Protein 8R0S (pdb70)

Solvent-accessible surface area: 22971 Å² total; per-residue (Å²): 158,134,69,107,84,62,111,87,58,49,49,6,78,119,34,4,88,112,5,6,19,122,39,2,35,23,112,139,56,33,63,104,86,6,127,11,64,3,117,15,84,68,110,89,129,50,28,131,45,81,79,85,103,54,57,113,80,33,34,64,51,0,80,54,17,3,51,89,12,65,124,50,54,0,2,72,96,17,106,15,69,11,42,7,3,0,70,22,32,77,61,37,62,18,138,133,78,69,118,78,115,32,50,10,60,5,58,32,6,26,185,28,7,75,49,40,99,72,127,62,24,63,98,25,80,12,19,38,89,1,19,13,39,105,18,0,0,0,0,30,6,49,31,2,23,48,7,0,47,3,53,60,118,0,54,38,12,0,1,0,15,8,50,60,30,52,24,12,10,28,0,1,1,67,46,5,92,4,0,41,12,8,0,1,91,26,0,48,71,1,5,67,111,33,60,186,23,6,11,9,50,13,49,26,0,0,0,4,1,65,65,58,63,49,0,10,92,30,0,22,57,0,0,82,36,0,50,117,31,7,1,0,1,5,101,99,119,28,36,34,44,95,160,53,0,61,2,31,40,31,53,1,49,62,24,40,13,60,12,28,47,97,25,18,58,58,2,91,84,35,58,47,73,2,77,69,37,109,47,0,80,150,0,18,38,34,1,74,140,4,46,35,7,1,10,39,5,3,59,15,86,27,70,12,38,64,36,57,52,178,108,68,110,70,49,61,125,120,34,32,54,46,0,83,20,0,22,68,14,3,34,79,20,60,62,10,19,7,2,57,76,138,10,62,0,0,0,31,2,82,27,60,110,56,42,26,7,6,22,5,10,0,36,90,123,62,131,133,83,57,69,46,35,3,42,7,2,30,12,70,10,86,94,68,36,109,137,58,65,89,58,22,19,22,5,11,0,0,6,29,0,0,116,70,2,22,70,15,0,76,101,46,88,0,24,0,34,0,73,10,88,91,0,115,32,10,30,92,132,114,78,102,28,78,121,42,99,43,31,7,93,156,27,30,54,72,4,80,145,30,60,32,78,24,83,118,88,148,24,134,46,25,96,95,5,67,76,79,43,159

Organism: NCBI:txid10641

Structure (mmCIF, N/CA/C/O backbone):
data_8R0S
#
_entry.id   8R0S
#
_cell.length_a   88.820
_cell.length_b   140.520
_cell.length_c   52.580
_cell.angle_alpha   90.000
_cell.angle_beta   90.000
_cell.angle_gamma   90.000
#
_symmetry.space_group_name_H-M   'P 21 21 2'
#
loop_
_entity.id
_entity.type
_entity.pdbx_description
1 polymer 'Enzymatic polyprotein'
2 polymer "RNA (5'-R(*GP*UP*CP*CP*AP*GP*CP*AP*GP*UP*GP*CP*GP*UP*AP*GP*C)-3')"
3 polymer "DNA (5'-D(*GP*CP*TP*AP*CP*GP*CP*AP*CP*TP*GP*CP*TP*GP*GP*A)-3')"
4 water water
#
loop_
_atom_site.group_PDB
_atom_site.id
_atom_site.type_symbol
_atom_site.label_atom_id
_atom_site.label_alt_id
_atom_site.label_comp_id
_atom_site.label_asym_id
_atom_site.label_entity_id
_atom_site.label_seq_id
_atom_site.pdbx_PDB_ins_code
_atom_site.Cartn_x
_atom_site.Cartn_y
_atom_site.Cartn_z
_atom_site.occupancy
_atom_site.B_iso_or_equiv
_atom_site.auth_seq_id
_atom_site.auth_comp_id
_atom_site.auth_asym_id
_atom_site.auth_atom_id
_atom_site.pdbx_PDB_model_num
ATOM 1 N N . LYS A 1 103 ? -66.63816 26.79648 -24.41988 1.000 67.38580 1 LYS A N 1
ATOM 2 C CA . LYS A 1 103 ? -65.34468 27.41362 -24.14738 1.000 78.00649 1 LYS A CA 1
ATOM 3 C C . LYS A 1 103 ? -64.22676 26.40845 -24.42083 1.000 81.46188 1 LYS A C 1
ATOM 4 O O . LYS A 1 103 ? -64.42867 25.19507 -24.30612 1.000 86.45762 1 LYS A O 1
ATOM 6 N N . LEU A 1 104 ? -63.05042 26.91667 -24.79062 1.000 80.95935 2 LEU A N 1
ATOM 7 C CA . LEU A 1 104 ? -61.95490 26.07861 -25.28067 1.000 75.53515 2 LEU A CA 1
ATOM 8 C C . LEU A 1 104 ? -61.03402 25.60132 -24.16120 1.000 75.56232 2 LEU A C 1
ATOM 9 O O . LEU A 1 104 ? -60.84988 24.39230 -23.96979 1.000 74.25148 2 LEU A O 1
ATOM 14 N N . PHE A 1 105 ? -60.44053 26.54714 -23.42997 1.000 76.47481 3 PHE A N 1
ATOM 15 C CA . PHE A 1 105 ? -59.37851 26.25181 -22.47206 1.000 75.18828 3 PHE A CA 1
ATOM 16 C C . PHE A 1 105 ? -58.18047 25.63599 -23.19753 1.000 70.86775 3 PHE A C 1
ATOM 17 O O . PHE A 1 105 ? -57.58542 24.65141 -22.75582 1.000 68.98051 3 PHE A O 1
ATOM 19 N N . ILE A 1 106 ? -57.82902 26.23492 -24.33364 1.000 70.48795 4 ILE A N 1
ATOM 20 C CA . ILE A 1 106 ? -56.77063 25.74888 -25.21047 1.000 69.29723 4 ILE A CA 1
ATOM 21 C C . ILE A 1 106 ? -55.45830 25.55853 -24.44115 1.000 67.96414 4 ILE A C 1
ATOM 22 O O . ILE A 1 106 ? -54.63893 24.70429 -24.80041 1.000 67.46583 4 ILE A O 1
ATOM 27 N N . THR A 1 107 ? -55.26886 26.29948 -23.34302 1.000 65.56650 5 THR A N 1
ATOM 28 C CA . THR A 1 107 ? -54.06501 26.10555 -22.53787 1.000 62.62850 5 THR A CA 1
ATOM 29 C C . THR A 1 107 ? -54.09311 24.77812 -21.78141 1.000 67.71158 5 THR A C 1
ATOM 30 O O . THR A 1 107 ? -53.08347 24.06065 -21.74459 1.000 65.26064 5 THR A O 1
ATOM 34 N N . GLN A 1 108 ? -55.23012 24.41998 -21.17308 1.000 66.60067 6 GLN A N 1
ATOM 35 C CA . GLN A 1 108 ? -55.28812 23.11830 -20.51387 1.000 64.53415 6 GLN A CA 1
ATOM 36 C C . GLN A 1 108 ? -55.16528 21.98342 -21.52662 1.000 66.67184 6 GLN A C 1
ATOM 37 O O . GLN A 1 108 ? -54.62141 20.91541 -21.21195 1.000 64.32213 6 GLN A O 1
ATOM 39 N N . GLN A 1 109 ? -55.64239 22.20087 -22.75023 1.000 65.28103 7 GLN A N 1
ATOM 40 C CA . GLN A 1 109 ? -55.45748 21.20186 -23.79116 1.000 64.25886 7 GLN A CA 1
ATOM 41 C C . GLN A 1 109 ? -53.98025 21.02551 -24.12136 1.000 64.02283 7 GLN A C 1
ATOM 42 O O . GLN A 1 109 ? -53.51608 19.90942 -24.39975 1.000 54.23437 7 GLN A O 1
ATOM 48 N N . ARG A 1 110 ? -53.22835 22.12507 -24.11937 1.000 61.92339 8 ARG A N 1
ATOM 49 C CA . ARG A 1 110 ? -51.81330 22.02047 -24.42183 1.000 58.49025 8 ARG A CA 1
ATOM 50 C C . ARG A 1 110 ? -51.05662 21.35406 -23.27383 1.000 56.36748 8 ARG A C 1
ATOM 51 O O . ARG A 1 110 ? -50.12034 20.58683 -23.52027 1.000 51.19925 8 ARG A O 1
ATOM 59 N N . MET A 1 111 ? -51.49433 21.56504 -22.02476 1.000 54.57329 9 MET A N 1
ATOM 60 C CA . MET A 1 111 ? -50.85499 20.87873 -20.90647 1.000 53.00519 9 MET A CA 1
ATOM 61 C C . MET A 1 111 ? -51.06868 19.37147 -20.97573 1.000 58.52672 9 MET A C 1
ATOM 62 O O . MET A 1 111 ? -50.13781 18.59784 -20.72681 1.000 63.55765 9 MET A O 1
ATOM 67 N N . GLN A 1 112 ? -52.27393 18.92474 -21.32286 1.000 56.59376 10 GLN A N 1
ATOM 68 C CA . GLN A 1 112 ? -52.48709 17.48504 -21.41820 1.000 58.36509 10 GLN A CA 1
ATOM 69 C C . GLN A 1 112 ? -51.69029 16.89961 -22.57475 1.000 51.82021 10 GLN A C 1
ATOM 70 O O . GLN A 1 112 ? -51.20292 15.76865 -22.48902 1.000 57.75509 10 GLN A O 1
ATOM 72 N N . LYS A 1 113 ? -51.55786 17.64244 -23.67060 1.000 51.68016 11 LYS A N 1
ATOM 73 C CA . LYS A 1 113 ? -50.73340 17.16430 -24.77244 1.000 50.08446 11 LYS A CA 1
ATOM 74 C C . LYS A 1 113 ? -49.27673 17.00478 -24.33017 1.000 52.37224 11 LYS A C 1
ATOM 75 O O . LYS A 1 113 ? -48.63083 15.99909 -24.64874 1.000 47.82080 11 LYS A O 1
ATOM 77 N N . ILE A 1 114 ? -48.75887 17.96681 -23.56006 1.000 52.69202 12 ILE A N 1
ATOM 78 C CA . ILE A 1 114 ? -47.40520 17.84930 -23.01667 1.000 54.04336 12 ILE A CA 1
ATOM 79 C C . ILE A 1 114 ? -47.30824 16.60540 -22.13494 1.000 58.88375 12 ILE A C 1
ATOM 80 O O . ILE A 1 114 ? -46.37110 15.80038 -22.25721 1.000 50.01808 12 ILE A O 1
ATOM 85 N N . GLU A 1 115 ? -48.31206 16.40516 -21.26888 1.000 54.66085 13 GLU A N 1
ATOM 86 C CA . GLU A 1 115 ? -48.29415 15.28170 -20.33802 1.000 56.98942 13 GLU A CA 1
ATOM 87 C C . GLU A 1 115 ? -48.32551 13.94297 -21.06402 1.000 56.33124 13 GLU A C 1
ATOM 88 O O . GLU A 1 115 ? -47.77200 12.95017 -20.56801 1.000 58.81076 13 GLU A O 1
ATOM 94 N N . GLU A 1 116 ? -48.93409 13.89843 -22.24898 1.000 51.22545 14 GLU A N 1
ATOM 95 C CA . GLU A 1 116 ? -48.95429 12.65094 -22.99988 1.000 52.86321 14 GLU A CA 1
ATOM 96 C C . GLU A 1 116 ? -47.64474 12.40794 -23.74208 1.000 53.09300 14 GLU A C 1
ATOM 97 O O . GLU A 1 116 ? -47.18040 11.26496 -23.80035 1.000 55.69387 14 GLU A O 1
ATOM 103 N N . LEU A 1 117 ? -47.03695 13.45668 -24.31820 1.000 50.63702 15 LEU A N 1
ATOM 104 C CA . LEU A 1 117 ? -45.68630 13.32072 -24.87228 1.000 50.82922 15 LEU A CA 1
ATOM 105 C C . LEU A 1 117 ? -44.70553 12.83193 -23.81120 1.000 49.06059 15 LEU A C 1
ATOM 106 O O . LEU A 1 117 ? -43.89110 11.94217 -24.06954 1.000 46.08263 15 LEU A O 1
ATOM 111 N N . LEU A 1 118 ? -44.78542 13.39610 -22.60579 1.000 47.92958 16 LEU A N 1
ATOM 112 C CA . LEU A 1 118 ? -43.94492 12.94010 -21.50903 1.000 47.32493 16 LEU A CA 1
ATOM 113 C C . LEU A 1 118 ? -44.12571 11.44536 -21.26966 1.000 52.63561 16 LEU A C 1
ATOM 114 O O . LEU A 1 118 ? -43.14712 10.68489 -21.24271 1.000 49.26901 16 LEU A O 1
ATOM 119 N N . GLU A 1 119 ? -45.38183 10.99514 -21.15253 1.000 55.92024 17 GLU A N 1
ATOM 120 C CA . GLU A 1 119 ? -45.64518 9.57151 -20.95767 1.000 53.07147 17 GLU A CA 1
ATOM 121 C C . GLU A 1 119 ? -45.08835 8.73629 -22.11262 1.000 52.92016 17 GLU A C 1
ATOM 122 O O . GLU A 1 119 ? -44.57993 7.62600 -21.90970 1.000 52.15677 17 GLU A O 1
ATOM 128 N N . LYS A 1 120 ? -45.14911 9.26338 -23.32725 1.000 49.52530 18 LYS A N 1
ATOM 129 C CA . LYS A 1 120 ? -44.68456 8.50025 -24.47705 1.000 51.22445 18 LYS A CA 1
ATOM 130 C C . LYS A 1 120 ? -43.17992 8.20774 -24.41738 1.000 57.21936 18 LYS A C 1
ATOM 131 O O . LYS A 1 120 ? -42.72296 7.19760 -24.97454 1.000 56.06054 18 LYS A O 1
ATOM 137 N N . VAL A 1 121 ? -42.38840 9.06155 -23.76302 1.000 51.71980 19 VAL A N 1
ATOM 138 C CA . VAL A 1 121 ? -40.93379 8.88276 -23.76270 1.000 52.39976 19 VAL A CA 1
ATOM 139 C C . VAL A 1 121 ? -40.38905 8.43048 -22.42277 1.000 49.33751 19 VAL A C 1
ATOM 140 O O . VAL A 1 121 ? -39.16585 8.26827 -22.29555 1.000 50.15038 19 VAL A O 1
ATOM 144 N N . CYS A 1 122 ? -41.23574 8.21167 -21.42703 1.000 49.95505 20 CYS A N 1
ATOM 145 C CA . CYS A 1 122 ? -40.77875 7.73944 -20.13336 1.000 46.25809 20 CYS A CA 1
ATOM 146 C C . CYS A 1 122 ? -40.88067 6.21853 -20.03746 1.000 54.80826 20 CYS A C 1
ATOM 147 O O . CYS A 1 122 ? -41.69269 5.56944 -20.70570 1.000 53.04655 20 CYS A O 1
ATOM 150 N N . SER A 1 123 ? -40.03831 5.65823 -19.17580 1.000 56.77938 21 SER A N 1
ATOM 151 C CA . SER A 1 123 ? -39.95891 4.22072 -18.96813 1.000 54.92985 21 SER A CA 1
ATOM 152 C C . SER A 1 123 ? -38.99454 3.97870 -17.82900 1.000 54.62354 21 SER A C 1
ATOM 153 O O . SER A 1 123 ? -38.12730 4.81148 -17.55658 1.000 56.39438 21 SER A O 1
ATOM 156 N N . GLU A 1 124 ? -39.17484 2.85647 -17.14171 1.000 60.08336 22 GLU A N 1
ATOM 157 C CA . GLU A 1 124 ? -38.21327 2.44619 -16.12866 1.000 57.50978 22 GLU A CA 1
ATOM 158 C C . GLU A 1 124 ? -37.10329 1.57449 -16.70419 1.000 56.09899 22 GLU A C 1
ATOM 159 O O . GLU A 1 124 ? -36.11048 1.31518 -16.01696 1.000 60.18139 22 GLU A O 1
ATOM 165 N N . ASN A 1 125 ? -37.22197 1.16489 -17.95782 1.000 53.11224 23 ASN A N 1
ATOM 166 C CA . ASN A 1 125 ? -36.25898 0.27369 -18.58758 1.000 54.68161 23 ASN A CA 1
ATOM 167 C C . ASN A 1 125 ? -35.48887 1.03173 -19.65753 1.000 55.56060 23 ASN A C 1
ATOM 168 O O . ASN A 1 125 ? -36.05825 1.31933 -20.72259 1.000 55.81870 23 ASN A O 1
ATOM 173 N N . PRO A 1 126 ? -34.20021 1.34225 -19.45365 1.000 51.86643 24 PRO A N 1
ATOM 174 C CA . PRO A 1 126 ? -33.46857 2.15812 -20.44367 1.000 49.27590 24 PRO A CA 1
ATOM 175 C C . PRO A 1 126 ? -33.30709 1.48356 -21.79178 1.000 51.75525 24 PRO A C 1
ATOM 176 O O . PRO A 1 126 ? -32.95530 2.16057 -22.76622 1.000 48.23019 24 PRO A O 1
ATOM 180 N N . LEU A 1 127 ? -33.56745 0.17945 -21.88038 1.000 55.22849 25 LEU A N 1
ATOM 181 C CA . LEU A 1 127 ? -33.54981 -0.55321 -23.13657 1.000 52.87161 25 LEU A CA 1
ATOM 182 C C . LEU A 1 127 ? -34.96241 -0.87027 -23.63927 1.000 57.03257 25 LEU A C 1
ATOM 183 O O . LEU A 1 127 ? -35.13088 -1.77414 -24.46850 1.000 59.38726 25 LEU A O 1
ATOM 188 N N . ASP A 1 128 ? -35.97068 -0.14164 -23.15829 1.000 57.93360 26 ASP A N 1
ATOM 189 C CA . ASP A 1 128 ? -37.37399 -0.40588 -23.46110 1.000 57.31543 26 ASP A CA 1
ATOM 190 C C . ASP A 1 128 ? -37.59144 -0.67367 -24.94938 1.000 55.49946 26 ASP A C 1
ATOM 191 O O . ASP A 1 128 ? -37.34659 0.21726 -25.78035 1.000 54.04726 26 ASP A O 1
ATOM 196 N N . PRO A 1 129 ? -38.07131 -1.86362 -25.31788 1.000 50.89340 27 PRO A N 1
ATOM 197 C CA . PRO A 1 129 ? -38.19875 -2.19875 -26.74305 1.000 55.85426 27 PRO A CA 1
ATOM 198 C C . PRO A 1 129 ? -39.23116 -1.36022 -27.48838 1.000 63.12160 27 PRO A C 1
ATOM 199 O O . PRO A 1 129 ? -39.15478 -1.26601 -28.72332 1.000 59.09653 27 PRO A O 1
ATOM 203 N N . ASN A 1 130 ? -40.19699 -0.75554 -26.79685 1.000 56.72212 28 ASN A N 1
ATOM 204 C CA . ASN A 1 130 ? -41.15954 0.07924 -27.50176 1.000 63.16396 28 ASN A CA 1
ATOM 205 C C . ASN A 1 130 ? -40.72676 1.53413 -27.59273 1.000 64.69467 28 ASN A C 1
ATOM 206 O O . ASN A 1 130 ? -41.39838 2.31974 -28.27292 1.000 68.83731 28 ASN A O 1
ATOM 211 N N . LYS A 1 131 ? -39.63046 1.91378 -26.93190 1.000 57.52383 29 LYS A N 1
ATOM 212 C CA . LYS A 1 131 ? -39.28307 3.31975 -26.80171 1.000 58.01660 29 LYS A CA 1
ATOM 213 C C . LYS A 1 131 ? -37.84035 3.62317 -27.17638 1.000 64.45205 29 LYS A C 1
ATOM 214 O O . LYS A 1 131 ? -37.39947 4.76137 -26.99132 1.000 64.94610 29 LYS A O 1
ATOM 220 N N . THR A 1 132 ? -37.08547 2.65452 -27.68507 1.000 60.36598 30 THR A N 1
ATOM 221 C CA . THR A 1 132 ? -35.73716 2.92307 -28.14986 1.000 56.68096 30 THR A CA 1
ATOM 222 C C . THR A 1 132 ? -35.61703 2.57732 -29.62760 1.000 63.28575 30 THR A C 1
ATOM 223 O O . THR A 1 132 ? -36.20574 1.59561 -30.10218 1.000 67.76763 30 THR A O 1
ATOM 227 N N . LYS A 1 133 ? -34.88474 3.41365 -30.36567 1.000 59.74044 31 LYS A N 1
ATOM 228 C CA . LYS A 1 133 ? -34.53402 3.10512 -31.74497 1.000 59.31719 31 LYS A CA 1
ATOM 229 C C . LYS A 1 133 ? -33.13659 2.52543 -31.85880 1.000 62.11164 31 LYS A C 1
ATOM 230 O O . LYS A 1 133 ? -32.67435 2.28457 -32.97377 1.000 68.73254 31 LYS A O 1
ATOM 232 N N . GLN A 1 134 ? -32.47352 2.26468 -30.73129 1.000 61.30528 32 GLN A N 1
ATOM 233 C CA . GLN A 1 134 ? -31.05195 1.92189 -30.71210 1.000 57.27187 32 GLN A CA 1
ATOM 234 C C . GLN A 1 134 ? -30.24254 2.95669 -31.47862 1.000 52.42499 32 GLN A C 1
ATOM 235 O O . GLN A 1 134 ? -29.36173 2.62240 -32.27385 1.000 56.07373 32 GLN A O 1
ATOM 241 N N . TRP A 1 135 ? -30.56210 4.23258 -31.26049 1.000 51.38196 33 TRP A N 1
ATOM 242 C CA . TRP A 1 135 ? -29.81360 5.29107 -31.93147 1.000 52.59062 33 TRP A CA 1
ATOM 243 C C . TRP A 1 135 ? -28.38795 5.38075 -31.39059 1.000 50.52157 33 TRP A C 1
ATOM 244 O O . TRP A 1 135 ? -27.42279 5.28898 -32.15131 1.000 53.71463 33 TRP A O 1
ATOM 255 N N . MET A 1 136 ? -28.24280 5.51047 -30.07288 1.000 44.64227 34 MET A N 1
ATOM 256 C CA . MET A 1 136 ? -26.96781 5.81495 -29.43689 1.000 51.57357 34 MET A CA 1
ATOM 257 C C . MET A 1 136 ? -26.07440 4.57811 -29.32865 1.000 51.82796 34 MET A C 1
ATOM 258 O O . MET A 1 136 ? -26.42514 3.61084 -28.64248 1.000 50.83936 34 MET A O 1
ATOM 263 N N . LYS A 1 137 ? -24.90988 4.62642 -29.98389 1.000 48.85122 35 LYS A N 1
ATOM 264 C CA . LYS A 1 137 ? -23.89944 3.57178 -29.93218 1.000 52.09412 35 LYS A CA 1
ATOM 265 C C . LYS A 1 137 ? -22.55904 4.17067 -29.52234 1.000 48.29652 35 LYS A C 1
ATOM 266 O O . LYS A 1 137 ? -22.30346 5.36319 -29.72653 1.000 46.53052 35 LYS A O 1
ATOM 272 N N . ALA A 1 138 ? -21.68226 3.33802 -28.95597 1.000 50.20277 36 ALA A N 1
ATOM 273 C CA . ALA A 1 138 ? -20.37169 3.83344 -28.54283 1.000 52.29623 36 ALA A CA 1
ATOM 274 C C . ALA A 1 138 ? -19.28694 2.78937 -28.78975 1.000 53.39579 36 ALA A C 1
ATOM 275 O O . ALA A 1 138 ? -19.55632 1.59084 -28.90927 1.000 52.32941 36 ALA A O 1
ATOM 277 N N . SER A 1 139 ? -18.04040 3.26678 -28.81772 1.000 59.13595 37 SER A N 1
ATOM 278 C CA . SER A 1 139 ? -16.86568 2.42513 -29.03988 1.000 62.68902 37 SER A CA 1
ATOM 279 C C . SER A 1 139 ? -15.77302 2.74683 -28.02776 1.000 58.58834 37 SER A C 1
ATOM 280 O O . SER A 1 139 ? -15.38631 3.91169 -27.87519 1.000 62.49390 37 SER A O 1
ATOM 283 N N . ILE A 1 140 ? -15.25965 1.71159 -27.36354 1.000 56.93135 38 ILE A N 1
ATOM 284 C CA . ILE A 1 140 ? -14.17947 1.82967 -26.38731 1.000 60.80477 38 ILE A CA 1
ATOM 285 C C . ILE A 1 140 ? -12.99509 0.99656 -26.87297 1.000 63.58029 38 ILE A C 1
ATOM 286 O O . ILE A 1 140 ? -13.14561 -0.19812 -27.15425 1.000 64.47828 38 ILE A O 1
ATOM 291 N N . LYS A 1 141 ? -11.81755 1.61876 -26.94711 1.000 63.08381 39 LYS A N 1
ATOM 292 C CA . LYS A 1 141 ? -10.61836 1.01649 -27.53385 1.000 62.64121 39 LYS A CA 1
ATOM 293 C C . LYS A 1 141 ? -9.51083 0.89716 -26.49411 1.000 58.42496 39 LYS A C 1
ATOM 294 O O . LYS A 1 141 ? -9.18954 1.87951 -25.80911 1.000 51.93001 39 LYS A O 1
ATOM 300 N N . LEU A 1 142 ? -8.87008 -0.27582 -26.44331 1.000 57.26847 40 LEU A N 1
ATOM 301 C CA . LEU A 1 142 ? -7.71053 -0.46243 -25.56708 1.000 57.73436 40 LEU A CA 1
ATOM 302 C C . LEU A 1 142 ? -6.60519 0.55111 -25.84873 1.000 52.96241 40 LEU A C 1
ATOM 303 O O . LEU A 1 142 ? -6.26106 1.35049 -24.97924 1.000 57.82991 40 LEU A O 1
ATOM 308 N N . SER A 1 143 ? -6.06437 0.55906 -27.06355 1.000 51.47161 41 SER A N 1
ATOM 309 C CA . SER A 1 143 ? -4.84033 1.30003 -27.42446 1.000 63.55343 41 SER A CA 1
ATOM 310 C C . SER A 1 143 ? -3.57951 0.45922 -27.28718 1.000 56.13583 41 SER A C 1
ATOM 311 O O . SER A 1 143 ? -2.56606 0.80603 -27.88813 1.000 58.89615 41 SER A O 1
ATOM 314 N N . ASP A 1 144 ? -3.60100 -0.59594 -26.47257 1.000 52.32557 42 ASP A N 1
ATOM 315 C CA . ASP A 1 144 ? -2.66009 -1.71318 -26.60119 1.000 55.91492 42 ASP A CA 1
ATOM 316 C C . ASP A 1 144 ? -3.50573 -2.97663 -26.53391 1.000 56.73339 42 ASP A C 1
ATOM 317 O O . ASP A 1 144 ? -3.57205 -3.64440 -25.49181 1.000 55.86867 42 ASP A O 1
ATOM 322 N N . PRO A 1 145 ? -4.16514 -3.33594 -27.63960 1.000 57.48413 43 PRO A N 1
ATOM 323 C CA . PRO A 1 145 ? -5.09644 -4.48066 -27.61322 1.000 56.59820 43 PRO A CA 1
ATOM 324 C C . PRO A 1 145 ? -4.45927 -5.77660 -27.18906 1.000 61.44819 43 PRO A C 1
ATOM 325 O O . PRO A 1 145 ? -5.18260 -6.71733 -26.83951 1.000 66.79112 43 PRO A O 1
ATOM 329 N N . SER A 1 146 ? -3.12646 -5.85907 -27.20299 1.000 65.98638 44 SER A N 1
ATOM 330 C CA . SER A 1 146 ? -2.44962 -7.09720 -26.83673 1.000 59.21926 44 SER A CA 1
ATOM 331 C C . SER A 1 146 ? -2.63447 -7.42591 -25.36328 1.000 58.89374 44 SER A C 1
ATOM 332 O O . SER A 1 146 ? -2.64868 -8.59960 -24.99130 1.000 66.66989 44 SER A O 1
ATOM 335 N N . LYS A 1 147 ? -2.77907 -6.41836 -24.51143 1.000 62.79931 45 LYS A N 1
ATOM 336 C CA . LYS A 1 147 ? -2.77619 -6.67678 -23.08076 1.000 62.30413 45 LYS A CA 1
ATOM 337 C C . LYS A 1 147 ? -4.16502 -7.07400 -22.58731 1.000 60.85599 45 LYS A C 1
ATOM 338 O O . LYS A 1 147 ? -5.18010 -6.86366 -23.25687 1.000 67.23941 45 LYS A O 1
ATOM 344 N N . ALA A 1 148 ? -4.19499 -7.66889 -21.39899 1.000 57.93618 46 ALA A N 1
ATOM 345 C CA . ALA A 1 148 ? -5.42492 -8.03494 -20.71196 1.000 60.50768 46 ALA A CA 1
ATOM 346 C C . ALA A 1 148 ? -5.45353 -7.31454 -19.37351 1.000 57.50464 46 ALA A C 1
ATOM 347 O O . ALA A 1 148 ? -4.43500 -7.24831 -18.68130 1.000 63.04577 46 ALA A O 1
ATOM 349 N N . ILE A 1 149 ? -6.61106 -6.77512 -18.99657 1.000 58.83450 47 ILE A N 1
ATOM 350 C CA . ILE A 1 149 ? -6.70894 -5.94517 -17.79563 1.000 55.60770 47 ILE A CA 1
ATOM 351 C C . ILE A 1 149 ? -7.44951 -6.74718 -16.73517 1.000 52.73993 47 ILE A C 1
ATOM 352 O O . ILE A 1 149 ? -8.68622 -6.76524 -16.69589 1.000 56.22725 47 ILE A O 1
ATOM 357 N N . LYS A 1 150 ? -6.68956 -7.37478 -15.84345 1.000 58.23383 48 LYS A N 1
ATOM 358 C CA . LYS A 1 150 ? -7.20815 -8.27732 -14.81711 1.000 58.65905 48 LYS A CA 1
ATOM 359 C C . LYS A 1 150 ? -6.92091 -7.67831 -13.44316 1.000 60.24843 48 LYS A C 1
ATOM 360 O O . LYS A 1 150 ? -5.75814 -7.58065 -13.03700 1.000 61.11356 48 LYS A O 1
ATOM 366 N N . VAL A 1 151 ? -7.97431 -7.27026 -12.72798 1.000 54.76387 49 VAL A N 1
ATOM 367 C CA . VAL A 1 151 ? -7.85448 -6.80444 -11.35066 1.000 54.35487 49 VAL A CA 1
ATOM 368 C C . VAL A 1 151 ? -8.27449 -7.92521 -10.40643 1.000 57.53877 49 VAL A C 1
ATOM 369 O O . VAL A 1 151 ? -9.22639 -8.66380 -10.68103 1.000 55.93232 49 VAL A O 1
ATOM 373 N N . LYS A 1 152 ? -7.55288 -8.07008 -9.30024 1.000 59.27802 50 LYS A N 1
ATOM 374 C CA . LYS A 1 152 ? -7.90654 -9.10223 -8.34163 1.000 62.49362 50 LYS A CA 1
ATOM 375 C C . LYS A 1 152 ? -9.32315 -8.85666 -7.82635 1.000 59.90546 50 LYS A C 1
ATOM 376 O O . LYS A 1 152 ? -9.69372 -7.71140 -7.54670 1.000 59.99531 50 LYS A O 1
ATOM 378 N N . PRO A 1 153 ? -10.14512 -9.88920 -7.72600 1.000 63.90239 51 PRO A N 1
ATOM 379 C CA . PRO A 1 153 ? -11.49203 -9.70588 -7.18258 1.000 63.27195 51 PRO A CA 1
ATOM 380 C C . PRO A 1 153 ? -11.49066 -9.24972 -5.74124 1.000 67.43199 51 PRO A C 1
ATOM 381 O O . PRO A 1 153 ? -10.44173 -9.04173 -5.12251 1.000 67.95191 51 PRO A O 1
ATOM 385 N N . MET A 1 154 ? -12.68988 -9.10937 -5.20647 1.000 64.50892 52 MET A N 1
ATOM 386 C CA . MET A 1 154 ? -12.92404 -8.57321 -3.88654 1.000 66.73987 52 MET A CA 1
ATOM 387 C C . MET A 1 154 ? -13.69717 -9.61934 -3.10188 1.000 74.00075 52 MET A C 1
ATOM 388 O O . MET A 1 154 ? -14.24232 -10.56812 -3.67602 1.000 71.13392 52 MET A O 1
ATOM 393 N N . LYS A 1 155 ? -13.73016 -9.44414 -1.78136 1.000 79.02082 53 LYS A N 1
ATOM 394 C CA . LYS A 1 155 ? -14.51595 -10.28397 -0.88929 1.000 75.68325 53 LYS A CA 1
ATOM 395 C C . LYS A 1 155 ? -15.86215 -9.62204 -0.63028 1.000 76.28970 53 LYS A C 1
ATOM 396 O O . LYS A 1 155 ? -15.98146 -8.39605 -0.67249 1.000 77.63585 53 LYS A O 1
ATOM 398 N N . TYR A 1 156 ? -16.88094 -10.44216 -0.36390 1.000 77.51923 54 TYR A N 1
ATOM 399 C CA . TYR A 1 156 ? -18.25283 -9.96110 -0.25000 1.000 74.22455 54 TYR A CA 1
ATOM 400 C C . TYR A 1 156 ? -18.92953 -10.54149 0.98460 1.000 78.70951 54 TYR A C 1
ATOM 401 O O . TYR A 1 156 ? -18.95648 -11.76197 1.16951 1.000 77.85690 54 TYR A O 1
ATOM 410 N N . SER A 1 157 ? -19.49460 -9.66146 1.80835 1.000 77.31029 55 SER A N 1
ATOM 411 C CA . SER A 1 157 ? -20.24942 -10.05039 2.98312 1.000 73.85494 55 SER A CA 1
ATOM 412 C C . SER A 1 157 ? -21.60130 -10.62868 2.55841 1.000 84.59834 55 SER A C 1
ATOM 413 O O . SER A 1 157 ? -22.00478 -10.49984 1.40024 1.000 86.09604 55 SER A O 1
ATOM 416 N N . PRO A 1 158 ? -22.33592 -11.28954 3.47731 1.000 86.55979 56 PRO A N 1
ATOM 417 C CA . PRO A 1 158 ? -23.62940 -11.87364 3.08308 1.000 86.15545 56 PRO A CA 1
ATOM 418 C C . PRO A 1 158 ? -24.67747 -10.83775 2.70271 1.000 83.84537 56 PRO A C 1
ATOM 419 O O . PRO A 1 158 ? -25.34011 -10.99104 1.66973 1.000 84.97126 56 PRO A O 1
ATOM 423 N N . MET A 1 159 ? -24.85521 -9.79374 3.51936 1.000 82.07145 57 MET A N 1
ATOM 424 C CA . MET A 1 159 ? -25.78784 -8.73239 3.14863 1.000 81.07304 57 MET A CA 1
ATOM 425 C C . MET A 1 159 ? -25.51096 -8.22785 1.73252 1.000 82.98744 57 MET A C 1
ATOM 426 O O . MET A 1 159 ? -26.44161 -7.96087 0.96264 1.000 82.97888 57 MET A O 1
ATOM 428 N N . ASP A 1 160 ? -24.23267 -8.13911 1.35725 1.000 83.98740 58 ASP A N 1
ATOM 429 C CA . ASP A 1 160 ? -23.86170 -7.69334 0.01867 1.000 80.49176 58 ASP A CA 1
ATOM 430 C C . ASP A 1 160 ? -24.01199 -8.80340 -1.01665 1.000 80.35572 58 ASP A C 1
ATOM 431 O O . ASP A 1 160 ? -24.45922 -8.54391 -2.14142 1.000 78.25273 58 ASP A O 1
ATOM 436 N N . ARG A 1 161 ? -23.63382 -10.03972 -0.66552 1.000 80.17168 59 ARG A N 1
ATOM 437 C CA . ARG A 1 161 ? -23.83701 -11.16016 -1.58075 1.000 77.40437 59 ARG A CA 1
ATOM 438 C C . ARG A 1 161 ? -25.31366 -11.36426 -1.87870 1.000 79.24058 59 ARG A C 1
ATOM 439 O O . ARG A 1 161 ? -25.67027 -11.83521 -2.96670 1.000 75.39942 59 ARG A O 1
ATOM 441 N N . GLU A 1 162 ? -26.18148 -11.01146 -0.92611 1.000 79.49661 60 GLU A N 1
ATOM 442 C CA . GLU A 1 162 ? -27.62135 -11.09105 -1.14474 1.000 77.09992 60 GLU A CA 1
ATOM 443 C C . GLU A 1 162 ? -28.08491 -10.01831 -2.12247 1.000 74.00852 60 GLU A C 1
ATOM 444 O O . GLU A 1 162 ? -28.64378 -10.32513 -3.18274 1.000 71.44912 60 GLU A O 1
ATOM 446 N N . GLU A 1 163 ? -27.84917 -8.74661 -1.77992 1.000 76.81557 61 GLU A N 1
ATOM 447 C CA . GLU A 1 163 ? -28.29191 -7.64145 -2.62791 1.000 76.25870 61 GLU A CA 1
ATOM 448 C C . GLU A 1 163 ? -27.72891 -7.75664 -4.04004 1.000 70.11616 61 GLU A C 1
ATOM 449 O O . GLU A 1 163 ? -28.45040 -7.53491 -5.02154 1.000 70.61800 61 GLU A O 1
ATOM 455 N N . PHE A 1 164 ? -26.45004 -8.11760 -4.16467 1.000 68.96658 62 PHE A N 1
ATOM 456 C CA . PHE A 1 164 ? -25.87691 -8.35023 -5.48585 1.000 69.58118 62 PHE A CA 1
ATOM 457 C C . PHE A 1 164 ? -26.74142 -9.30865 -6.28714 1.000 68.75913 62 PHE A C 1
ATOM 458 O O . PHE A 1 164 ? -27.07647 -9.04326 -7.44836 1.000 63.66552 62 PHE A O 1
ATOM 466 N N . ASP A 1 165 ? -27.12622 -10.42719 -5.67005 1.000 72.70946 63 ASP A N 1
ATOM 467 C CA . ASP A 1 165 ? -27.97265 -11.39638 -6.35883 1.000 73.21160 63 ASP A CA 1
ATOM 468 C C . ASP A 1 165 ? -29.25051 -10.73838 -6.85357 1.000 63.72202 63 ASP A C 1
ATOM 469 O O . ASP A 1 165 ? -29.61864 -10.88366 -8.02441 1.000 64.29113 63 ASP A O 1
ATOM 474 N N . LYS A 1 166 ? -29.91114 -9.96195 -5.98948 1.000 62.21140 64 LYS A N 1
ATOM 475 C CA . LYS A 1 166 ? -31.08820 -9.20661 -6.42691 1.000 67.16253 64 LYS A CA 1
ATOM 476 C C . LYS A 1 166 ? -30.74975 -8.26738 -7.58788 1.000 65.38255 64 LYS A C 1
ATOM 477 O O . LYS A 1 166 ? -31.38257 -8.32650 -8.64772 1.000 64.82721 64 LYS A O 1
ATOM 479 N N . GLN A 1 167 ? -29.71943 -7.42763 -7.42994 1.000 63.48517 65 GLN A N 1
ATOM 480 C CA . GLN A 1 167 ? -29.42656 -6.42793 -8.46057 1.000 58.80410 65 GLN A CA 1
ATOM 481 C C . GLN A 1 167 ? -28.98115 -7.07431 -9.77152 1.000 58.89464 65 GLN A C 1
ATOM 482 O O . GLN A 1 167 ? -29.34151 -6.59495 -10.85865 1.000 56.89154 65 GLN A O 1
ATOM 488 N N . ILE A 1 168 ? -28.22346 -8.17710 -9.69271 1.000 57.63181 66 ILE A N 1
ATOM 489 C CA . ILE A 1 168 ? -27.73592 -8.83839 -10.90119 1.000 54.53460 66 ILE A CA 1
ATOM 490 C C . ILE A 1 168 ? -28.88894 -9.44565 -11.69310 1.000 57.14966 66 ILE A C 1
ATOM 491 O O . ILE A 1 168 ? -28.88166 -9.42852 -12.93331 1.000 59.43679 66 ILE A O 1
ATOM 496 N N . LYS A 1 169 ? -29.89093 -10.00544 -11.00851 1.000 59.42520 67 LYS A N 1
ATOM 497 C CA . LYS A 1 169 ? -31.05949 -10.51030 -11.72757 1.000 58.17272 67 LYS A CA 1
ATOM 498 C C . LYS A 1 169 ? -31.78758 -9.37257 -12.43773 1.000 55.00106 67 LYS A C 1
ATOM 499 O O . LYS A 1 169 ? -32.15602 -9.49127 -13.61401 1.000 52.79740 67 LYS A O 1
ATOM 501 N N . GLU A 1 170 ? -31.98456 -8.25034 -11.73916 1.000 55.81646 68 GLU A N 1
ATOM 502 C CA . GLU A 1 170 ? -32.53754 -7.05830 -12.37753 1.000 57.14716 68 GLU A CA 1
ATOM 503 C C . GLU A 1 170 ? -31.73613 -6.69393 -13.61607 1.000 57.18093 68 GLU A C 1
ATOM 504 O O . GLU A 1 170 ? -32.27542 -6.62682 -14.73172 1.000 54.00445 68 GLU A O 1
ATOM 510 N N . LEU A 1 171 ? -30.42144 -6.51132 -13.43856 1.000 53.41249 69 LEU A N 1
ATOM 511 C CA . LEU A 1 171 ? -29.59255 -6.08867 -14.55394 1.000 51.37099 69 LEU A CA 1
ATOM 512 C C . LEU A 1 171 ? -29.64433 -7.12221 -15.66420 1.000 54.09498 69 LEU A C 1
ATOM 513 O O . LEU A 1 171 ? -29.77601 -6.77463 -16.84855 1.000 54.43342 69 LEU A O 1
ATOM 518 N N . LEU A 1 172 ? -29.56131 -8.40876 -15.29740 1.000 54.93896 70 LEU A N 1
ATOM 519 C CA . LEU A 1 172 ? -29.69300 -9.45591 -16.30547 1.000 58.04624 70 LEU A CA 1
ATOM 520 C C . LEU A 1 172 ? -31.06521 -9.40380 -16.96039 1.000 57.39062 70 LEU A C 1
ATOM 521 O O . LEU A 1 172 ? -31.18542 -9.63458 -18.17125 1.000 54.37078 70 LEU A O 1
ATOM 526 N N . ASP A 1 173 ? -32.09996 -9.04610 -16.18327 1.000 57.57586 71 ASP A N 1
ATOM 527 C CA . ASP A 1 173 ? -33.45862 -8.98274 -16.71890 1.000 58.11915 71 ASP A CA 1
ATOM 528 C C . ASP A 1 173 ? -33.61910 -7.82105 -17.68286 1.000 57.62436 71 ASP A C 1
ATOM 529 O O . ASP A 1 173 ? -34.24108 -7.97035 -18.74257 1.000 56.12457 71 ASP A O 1
ATOM 534 N N . LEU A 1 174 ? -33.05169 -6.66019 -17.34766 1.000 54.14874 72 LEU A N 1
ATOM 535 C CA . LEU A 1 174 ? -33.03066 -5.56744 -18.31237 1.000 51.56851 72 LEU A CA 1
ATOM 536 C C . LEU A 1 174 ? -32.19859 -5.90211 -19.54581 1.000 53.92695 72 LEU A C 1
ATOM 537 O O . LEU A 1 174 ? -32.31434 -5.20512 -20.56079 1.000 56.71871 72 LEU A O 1
ATOM 542 N N . LYS A 1 175 ? -31.38362 -6.95623 -19.49379 1.000 53.89022 73 LYS A N 1
ATOM 543 C CA . LYS A 1 175 ? -30.44934 -7.29895 -20.56660 1.000 50.21272 73 LYS A CA 1
ATOM 544 C C . LYS A 1 175 ? -29.42706 -6.18429 -20.81314 1.000 51.55618 73 LYS A C 1
ATOM 545 O O . LYS A 1 175 ? -28.96253 -5.99917 -21.94384 1.000 43.81743 73 LYS A O 1
ATOM 547 N N . VAL A 1 176 ? -29.08469 -5.43150 -19.75155 1.000 49.27276 74 VAL A N 1
ATOM 548 C CA . VAL A 1 176 ? -27.94344 -4.51873 -19.79698 1.000 52.54025 74 VAL A CA 1
ATOM 549 C C . VAL A 1 176 ? -26.61292 -5.25680 -19.55903 1.000 54.03871 74 VAL A C 1
ATOM 550 O O . VAL A 1 176 ? -25.60463 -4.94876 -20.21477 1.000 50.92694 74 VAL A O 1
ATOM 554 N N . ILE A 1 177 ? -26.58180 -6.24022 -18.65270 1.000 51.14845 75 ILE A N 1
ATOM 555 C CA . ILE A 1 177 ? -25.42889 -7.13353 -18.51365 1.000 53.85535 75 ILE A CA 1
ATOM 556 C C . ILE A 1 177 ? -25.77439 -8.52057 -19.05419 1.000 61.46395 75 ILE A C 1
ATOM 557 O O . ILE A 1 177 ? -26.93678 -8.86015 -19.29388 1.000 57.94996 75 ILE A O 1
ATOM 562 N N . LYS A 1 178 ? -24.73477 -9.33720 -19.21023 1.000 58.77956 76 LYS A N 1
ATOM 563 C CA . LYS A 1 178 ? -24.84959 -10.71130 -19.67200 1.000 60.99367 76 LYS A CA 1
ATOM 564 C C . LYS A 1 178 ? -23.63924 -11.48412 -19.15618 1.000 61.79166 76 LYS A C 1
ATOM 565 O O . LYS A 1 178 ? -22.65541 -10.87243 -18.73126 1.000 60.06107 76 LYS A O 1
ATOM 571 N N . PRO A 1 179 ? -23.69992 -12.82059 -19.13602 1.000 67.59373 77 PRO A N 1
ATOM 572 C CA . PRO A 1 179 ? -22.52720 -13.61761 -18.73143 1.000 61.57613 77 PRO A CA 1
ATOM 573 C C . PRO A 1 179 ? -21.34339 -13.39876 -19.65439 1.000 58.22163 77 PRO A C 1
ATOM 574 O O . PRO A 1 179 ? -21.49264 -13.22389 -20.86973 1.000 54.69607 77 PRO A O 1
ATOM 578 N N . SER A 1 180 ? -20.15203 -13.44282 -19.06091 1.000 52.12344 78 SER A N 1
ATOM 579 C CA . SER A 1 180 ? -18.93908 -13.06646 -19.77268 1.000 56.15256 78 SER A CA 1
ATOM 580 C C . SER A 1 180 ? -17.82497 -14.06424 -19.51886 1.000 59.39819 78 SER A C 1
ATOM 581 O O . SER A 1 180 ? -17.62389 -14.50298 -18.37704 1.000 58.92620 78 SER A O 1
ATOM 584 N N . LYS A 1 181 ? -17.07365 -14.37301 -20.57927 1.000 49.65367 79 LYS A N 1
ATOM 585 C CA . LYS A 1 181 ? -15.82530 -15.12872 -20.48202 1.000 59.07934 79 LYS A CA 1
ATOM 586 C C . LYS A 1 181 ? -14.63308 -14.27092 -20.90323 1.000 56.71454 79 LYS A C 1
ATOM 587 O O . LYS A 1 181 ? -13.65537 -14.76726 -21.46322 1.000 51.34078 79 LYS A O 1
ATOM 589 N N . SER A 1 182 ? -14.70180 -12.96393 -20.62864 1.000 56.29276 80 SER A N 1
ATOM 590 C CA . SER A 1 182 ? -13.76588 -11.98929 -21.16615 1.000 53.42736 80 SER A CA 1
ATOM 591 C C . SER A 1 182 ? -12.39889 -12.10888 -20.48461 1.000 50.91477 80 SER A C 1
ATOM 592 O O . SER A 1 182 ? -12.31457 -12.43194 -19.29424 1.000 47.91877 80 SER A O 1
ATOM 595 N N . PRO A 1 183 ? -11.31289 -11.85719 -21.22619 1.000 49.69809 81 PRO A N 1
ATOM 596 C CA . PRO A 1 183 ? -9.98047 -11.81967 -20.59578 1.000 47.13613 81 PRO A CA 1
ATOM 597 C C . PRO A 1 183 ? -9.78239 -10.64172 -19.65476 1.000 56.23325 81 PRO A C 1
ATOM 598 O O . PRO A 1 183 ? -8.79780 -10.63786 -18.90405 1.000 58.17737 81 PRO A O 1
ATOM 602 N N . HIS A 1 184 ? -10.65774 -9.63593 -19.67089 1.000 49.90151 82 HIS A N 1
ATOM 603 C CA . HIS A 1 184 ? -10.54912 -8.52427 -18.73617 1.000 49.75456 82 HIS A CA 1
ATOM 604 C C . HIS A 1 184 ? -11.51689 -8.71368 -17.58263 1.000 51.78289 82 HIS A C 1
ATOM 605 O O . HIS A 1 184 ? -12.54617 -9.37566 -17.72341 1.000 51.32430 82 HIS A O 1
ATOM 612 N N . MET A 1 185 ? -11.18204 -8.12917 -16.43593 1.000 50.34531 83 MET A N 1
ATOM 613 C CA . MET A 1 185 ? -12.05655 -8.23303 -15.27673 1.000 48.59538 83 MET A CA 1
ATOM 614 C C . MET A 1 185 ? -11.77026 -7.09347 -14.30291 1.000 51.38805 83 MET A C 1
ATOM 615 O O . MET A 1 185 ? -10.61800 -6.68086 -14.12602 1.000 49.80738 83 MET A O 1
ATOM 620 N N . ALA A 1 186 ? -12.83998 -6.59081 -13.67889 1.000 51.66793 84 ALA A N 1
ATOM 621 C CA . ALA A 1 186 ? -12.80072 -5.48511 -12.74030 1.000 51.50837 84 ALA A CA 1
ATOM 622 C C . ALA A 1 186 ? -13.80590 -5.79841 -11.64540 1.000 50.58124 84 ALA A C 1
ATOM 623 O O . ALA A 1 186 ? -14.85085 -6.38136 -11.92330 1.000 52.99705 84 ALA A O 1
ATOM 625 N N . PRO A 1 187 ? -13.52160 -5.44900 -10.40374 1.000 53.17124 85 PRO A N 1
ATOM 626 C CA . PRO A 1 187 ? -14.41965 -5.83721 -9.31064 1.000 50.97339 85 PRO A CA 1
ATOM 627 C C . PRO A 1 187 ? -15.58879 -4.87987 -9.14426 1.000 55.52236 85 PRO A C 1
ATOM 628 O O . PRO A 1 187 ? -15.47034 -3.66396 -9.33254 1.000 52.05002 85 PRO A O 1
ATOM 632 N N . ALA A 1 188 ? -16.72522 -5.44774 -8.74847 1.000 54.37865 86 ALA A N 1
ATOM 633 C CA . ALA A 1 188 ? -17.89954 -4.67040 -8.38469 1.000 57.28799 86 ALA A CA 1
ATOM 634 C C . ALA A 1 188 ? -18.04345 -4.58346 -6.86795 1.000 55.67194 86 ALA A C 1
ATOM 635 O O . ALA A 1 188 ? -17.68687 -5.50656 -6.13323 1.000 63.11009 86 ALA A O 1
ATOM 637 N N . PHE A 1 189 ? -18.57459 -3.46320 -6.40180 1.000 54.42753 87 PHE A N 1
ATOM 638 C CA . PHE A 1 189 ? -18.88866 -3.31273 -4.99072 1.000 59.30737 87 PHE A CA 1
ATOM 639 C C . PHE A 1 189 ? -20.10450 -2.40398 -4.85135 1.000 61.20651 87 PHE A C 1
ATOM 640 O O . PHE A 1 189 ? -20.55300 -1.78400 -5.82028 1.000 57.07759 87 PHE A O 1
ATOM 648 N N . LEU A 1 190 ? -20.63733 -2.34202 -3.62701 1.000 59.19006 88 LEU A N 1
ATOM 649 C CA . LEU A 1 190 ? -21.76824 -1.49684 -3.27759 1.000 58.18935 88 LEU A CA 1
ATOM 650 C C . LEU A 1 190 ? -21.29351 -0.23701 -2.56371 1.000 66.56650 88 LEU A C 1
ATOM 651 O O . LEU A 1 190 ? -20.26662 -0.23793 -1.87862 1.000 69.21737 88 LEU A O 1
ATOM 656 N N . VAL A 1 191 ? -22.05759 0.84222 -2.73035 1.000 66.32858 89 VAL A N 1
ATOM 657 C CA . VAL A 1 191 ? -21.75918 2.14405 -2.14061 1.000 66.85520 89 VAL A CA 1
ATOM 658 C C . VAL A 1 191 ? -23.02265 2.65927 -1.47349 1.000 73.61482 89 VAL A C 1
ATOM 659 O O . VAL A 1 191 ? -24.13063 2.45534 -1.98420 1.000 74.77302 89 VAL A O 1
ATOM 661 N N . ASN A 1 192 ? -22.86115 3.33468 -0.33330 1.000 77.70821 90 ASN A N 1
ATOM 662 C CA . ASN A 1 192 ? -24.00987 3.85129 0.41449 1.000 83.36748 90 ASN A CA 1
ATOM 663 C C . ASN A 1 192 ? -23.70231 5.28538 0.85877 1.000 87.06212 90 ASN A C 1
ATOM 664 O O . ASN A 1 192 ? -23.28956 5.53389 1.99756 1.000 92.23941 90 ASN A O 1
ATOM 669 N N . ASN A 1 193 ? -23.90697 6.23364 -0.05460 1.000 84.85455 91 ASN A N 1
ATOM 670 C CA . ASN A 1 193 ? -23.72105 7.64822 0.22204 1.000 87.82708 91 ASN A CA 1
ATOM 671 C C . ASN A 1 193 ? -25.09364 8.29839 0.40699 1.000 84.45923 91 ASN A C 1
ATOM 672 O O . ASN A 1 193 ? -26.12262 7.61793 0.42127 1.000 85.59739 91 ASN A O 1
ATOM 674 N N . GLU A 1 194 ? -25.11703 9.62913 0.55208 1.000 84.86445 92 GLU A N 1
ATOM 675 C CA . GLU A 1 194 ? -26.33224 10.30913 1.00183 1.000 84.64644 92 GLU A CA 1
ATOM 676 C C . GLU A 1 194 ? -27.48548 10.15088 0.00945 1.000 88.60524 92 GLU A C 1
ATOM 677 O O . GLU A 1 194 ? -28.65521 10.09606 0.41903 1.000 88.14091 92 GLU A O 1
ATOM 679 N N . ALA A 1 195 ? -27.18691 10.07277 -1.29157 1.000 88.39453 93 ALA A N 1
ATOM 680 C CA . ALA A 1 195 ? -28.23533 9.76982 -2.26434 1.000 87.30930 93 ALA A CA 1
ATOM 681 C C . ALA A 1 195 ? -28.79969 8.36551 -2.04915 1.000 87.06431 93 ALA A C 1
ATOM 682 O O . ALA A 1 195 ? -30.01778 8.15582 -2.13190 1.000 86.15551 93 ALA A O 1
ATOM 684 N N . GLU A 1 196 ? -27.92487 7.39337 -1.77083 1.000 84.99010 94 GLU A N 1
ATOM 685 C CA . GLU A 1 196 ? -28.36896 6.02090 -1.54733 1.000 87.33718 94 GLU A CA 1
ATOM 686 C C . GLU A 1 196 ? -29.22277 5.92577 -0.29284 1.000 90.05243 94 GLU A C 1
ATOM 687 O O . GLU A 1 196 ? -30.30839 5.32792 -0.31112 1.000 89.41873 94 GLU A O 1
ATOM 693 N N . LYS A 1 197 ? -28.73666 6.50897 0.81079 1.000 88.43987 95 LYS A N 1
ATOM 694 C CA . LYS A 1 197 ? -29.47508 6.49079 2.06985 1.000 86.52344 95 LYS A CA 1
ATOM 695 C C . LYS A 1 197 ? -30.91613 6.93140 1.85980 1.000 89.13075 95 LYS A C 1
ATOM 696 O O . LYS A 1 197 ? -31.85577 6.22259 2.24215 1.000 91.92529 95 LYS A O 1
ATOM 702 N N . ARG A 1 198 ? -31.10817 8.07862 1.19835 1.000 87.57152 96 ARG A N 1
ATOM 703 C CA . ARG A 1 198 ? -32.45564 8.60015 0.98658 1.000 89.35894 96 ARG A CA 1
ATOM 704 C C . ARG A 1 198 ? -33.20244 7.85605 -0.11975 1.000 90.03056 96 ARG A C 1
ATOM 705 O O . ARG A 1 198 ? -34.43219 7.75213 -0.06219 1.000 92.36516 96 ARG A O 1
ATOM 713 N N . ARG A 1 199 ? -32.49793 7.31625 -1.11715 1.000 88.28355 97 ARG A N 1
ATOM 714 C CA . ARG A 1 199 ? -33.17127 6.49983 -2.12132 1.000 89.38235 97 ARG A CA 1
ATOM 715 C C . ARG A 1 199 ? -33.67450 5.17969 -1.54643 1.000 90.02844 97 ARG A C 1
ATOM 716 O O . ARG A 1 199 ? -34.61542 4.59472 -2.09532 1.000 86.97929 97 ARG A O 1
ATOM 718 N N . GLY A 1 200 ? -33.07709 4.70410 -0.45642 1.000 88.34932 98 GLY A N 1
ATOM 719 C CA . GLY A 1 200 ? -33.42970 3.42196 0.10916 1.000 86.89549 98 GLY A CA 1
ATOM 720 C C . GLY A 1 200 ? -32.72600 2.22526 -0.49530 1.000 86.26464 98 GLY A C 1
ATOM 721 O O . GLY A 1 200 ? -33.08004 1.08772 -0.15979 1.000 84.05670 98 GLY A O 1
ATOM 722 N N . LYS A 1 201 ? -31.73523 2.43278 -1.36074 1.000 80.75267 99 LYS A N 1
ATOM 723 C CA . LYS A 1 201 ? -31.08804 1.31758 -2.03565 1.000 79.04565 99 LYS A CA 1
ATOM 724 C C . LYS A 1 201 ? -29.59059 1.57311 -2.16108 1.000 81.94357 99 LYS A C 1
ATOM 725 O O . LYS A 1 201 ? -29.17428 2.67540 -2.52996 1.000 82.94712 99 LYS A O 1
ATOM 731 N N . LYS A 1 202 ? -28.78761 0.55771 -1.84462 1.000 78.52974 100 LYS A N 1
ATOM 732 C CA . LYS A 1 202 ? -27.34991 0.63383 -2.06827 1.000 77.23242 100 LYS A CA 1
ATOM 733 C C . LYS A 1 202 ? -27.04856 0.61658 -3.56605 1.000 74.81864 100 LYS A C 1
ATOM 734 O O . LYS A 1 202 ? -27.72761 -0.05431 -4.34853 1.000 69.32976 100 LYS A O 1
ATOM 740 N N . ARG A 1 203 ? -26.00741 1.35265 -3.95958 1.000 69.70058 101 ARG A N 1
ATOM 741 C CA . ARG A 1 203 ? -25.64482 1.52170 -5.36163 1.000 65.48343 101 ARG A CA 1
ATOM 742 C C . ARG A 1 203 ? -24.43274 0.66198 -5.70555 1.000 62.43512 101 ARG A C 1
ATOM 743 O O . ARG A 1 203 ? -23.47542 0.58162 -4.93202 1.000 62.26454 101 ARG A O 1
ATOM 751 N N . MET A 1 204 ? -24.47380 0.01752 -6.86728 1.000 54.19461 102 MET A N 1
ATOM 752 C CA . MET A 1 204 ? -23.39719 -0.86046 -7.28915 1.000 52.25257 102 MET A CA 1
ATOM 753 C C . MET A 1 204 ? -22.42985 -0.10570 -8.18912 1.000 57.29540 102 MET A C 1
ATOM 754 O O . MET A 1 204 ? -22.84880 0.62089 -9.09641 1.000 55.40401 102 MET A O 1
ATOM 759 N N . VAL A 1 205 ? -21.13602 -0.28089 -7.91773 1.000 56.85931 103 VAL A N 1
ATOM 760 C CA . VAL A 1 205 ? -20.04633 0.38706 -8.61746 1.000 54.32821 103 VAL A CA 1
ATOM 761 C C . VAL A 1 205 ? -19.03096 -0.66311 -9.04591 1.000 55.45004 103 VAL A C 1
ATOM 762 O O . VAL A 1 205 ? -18.68598 -1.56137 -8.27033 1.000 56.15716 103 VAL A O 1
ATOM 766 N N . VAL A 1 206 ? -18.55147 -0.55135 -10.27540 1.000 53.40850 104 VAL A N 1
ATOM 767 C CA . VAL A 1 206 ? -17.44730 -1.36354 -10.76143 1.000 50.99426 104 VAL A CA 1
ATOM 768 C C . VAL A 1 206 ? -16.17909 -0.52012 -10.74250 1.000 46.35348 104 VAL A C 1
ATOM 769 O O . VAL A 1 206 ? -16.17356 0.61296 -11.23502 1.000 47.39553 104 VAL A O 1
ATOM 773 N N . ASN A 1 207 ? -15.09584 -1.06770 -10.18802 1.000 50.70078 105 ASN A N 1
ATOM 774 C CA . ASN A 1 207 ? -13.82515 -0.33900 -10.14754 1.000 46.50150 105 ASN A CA 1
ATOM 775 C C . ASN A 1 207 ? -13.13733 -0.46679 -11.50343 1.000 49.68744 105 ASN A C 1
ATOM 776 O O . ASN A 1 207 ? -12.43891 -1.44811 -11.77527 1.000 47.73430 105 ASN A O 1
ATOM 781 N N . TYR A 1 208 ? -13.29737 0.54770 -12.35335 1.000 48.44968 106 TYR A N 1
ATOM 782 C CA . TYR A 1 208 ? -12.69726 0.53733 -13.68263 1.000 43.87831 106 TYR A CA 1
ATOM 783 C C . TYR A 1 208 ? -11.39977 1.33615 -13.76575 1.000 40.63502 106 TYR A C 1
ATOM 784 O O . TYR A 1 208 ? -10.97649 1.68147 -14.87369 1.000 42.34439 106 TYR A O 1
ATOM 793 N N . LYS A 1 209 ? -10.77034 1.65696 -12.63445 1.000 39.68722 107 LYS A N 1
ATOM 794 C CA . LYS A 1 209 ? -9.55035 2.46445 -12.68271 1.000 45.66511 107 LYS A CA 1
ATOM 795 C C . LYS A 1 209 ? -8.52200 1.85499 -13.62365 1.000 46.66795 107 LYS A C 1
ATOM 796 O O . LYS A 1 209 ? -7.92741 2.55304 -14.44793 1.000 47.27834 107 LYS A O 1
ATOM 798 N N . ALA A 1 210 ? -8.31248 0.54186 -13.53143 1.000 42.03683 108 ALA A N 1
ATOM 799 C CA . ALA A 1 210 ? -7.31013 -0.08188 -14.38630 1.000 47.78648 108 ALA A CA 1
ATOM 800 C C . ALA A 1 210 ? -7.69147 0.02963 -15.85847 1.000 46.62127 108 ALA A C 1
ATOM 801 O O . ALA A 1 210 ? -6.85959 0.40515 -16.69926 1.000 47.02826 108 ALA A O 1
ATOM 803 N N . MET A 1 211 ? -8.94620 -0.27749 -16.19858 1.000 44.01721 109 MET A N 1
ATOM 804 C CA . MET A 1 211 ? -9.31412 -0.20607 -17.60962 1.000 41.96831 109 MET A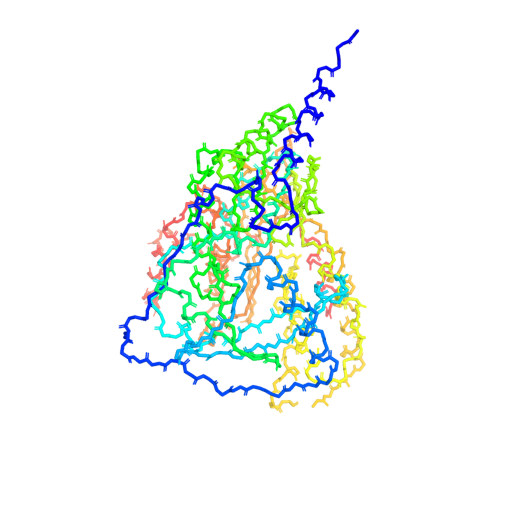 CA 1
ATOM 805 C C . MET A 1 211 ? -9.35411 1.23512 -18.10257 1.000 39.68137 109 MET A C 1
ATOM 806 O O . MET A 1 211 ? -9.11505 1.49605 -19.28458 1.000 47.28495 109 MET A O 1
ATOM 811 N N . ASN A 1 212 ? -9.63988 2.18592 -17.22231 1.000 40.00591 110 ASN A N 1
ATOM 812 C CA . ASN A 1 212 ? -9.63762 3.57828 -17.64551 1.000 40.97842 110 ASN A CA 1
ATOM 813 C C . ASN A 1 212 ? -8.22095 4.06405 -17.95542 1.000 47.22131 110 ASN A C 1
ATOM 814 O O . ASN A 1 212 ? -8.01517 4.83164 -18.90768 1.000 44.15764 110 ASN A O 1
ATOM 819 N N . LYS A 1 213 ? -7.23536 3.66891 -17.14310 1.000 42.42593 111 LYS A N 1
ATOM 820 C CA . LYS A 1 213 ? -5.85225 3.97555 -17.49674 1.000 49.90102 111 LYS A CA 1
ATOM 821 C C . LYS A 1 213 ? -5.51691 3.41547 -18.86349 1.000 47.81854 111 LYS A C 1
ATOM 822 O O . LYS A 1 213 ? -4.75181 4.02797 -19.61542 1.000 55.35035 111 LYS A O 1
ATOM 828 N N . ALA A 1 214 ? -6.15201 2.30848 -19.23127 1.000 43.39424 112 ALA A N 1
ATOM 829 C CA . ALA A 1 214 ? -5.75640 1.50712 -20.37143 1.000 39.79126 112 ALA A CA 1
ATOM 830 C C . ALA A 1 214 ? -6.54347 1.77355 -21.64204 1.000 49.10735 112 ALA A C 1
ATOM 831 O O . ALA A 1 214 ? -6.26416 1.10953 -22.63430 1.000 52.99987 112 ALA A O 1
ATOM 833 N N . THR A 1 215 ? -7.53017 2.67299 -21.66062 1.000 43.93106 113 THR A N 1
ATOM 834 C CA . THR A 1 215 ? -8.28485 2.87305 -22.89087 1.000 46.02223 113 THR A CA 1
ATOM 835 C C . THR A 1 215 ? -8.01646 4.24808 -23.48466 1.000 43.08593 113 THR A C 1
ATOM 836 O O . THR A 1 215 ? -7.66699 5.20739 -22.77645 1.000 38.83569 113 THR A O 1
ATOM 840 N N . VAL A 1 216 ? -8.20829 4.32919 -24.80434 1.000 45.61978 114 VAL A N 1
ATOM 841 C CA . VAL A 1 216 ? -8.15192 5.60932 -25.51041 1.000 44.90217 114 VAL A CA 1
ATOM 842 C C . VAL A 1 216 ? -9.24173 6.54376 -25.01708 1.000 50.21645 114 VAL A C 1
ATOM 843 O O . VAL A 1 216 ? -10.43908 6.20994 -25.03573 1.000 45.90498 114 VAL A O 1
ATOM 847 N N . GLY A 1 217 ? -8.83035 7.74490 -24.62880 1.000 50.32480 115 GLY A N 1
ATOM 848 C CA . GLY A 1 217 ? -9.77712 8.74849 -24.19992 1.000 44.59423 115 GLY A CA 1
ATOM 849 C C . GLY A 1 217 ? -10.69592 9.20369 -25.32026 1.000 52.17022 115 GLY A C 1
ATOM 850 O O . GLY A 1 217 ? -10.42910 9.03881 -26.51614 1.000 54.68130 115 GLY A O 1
ATOM 851 N N . ASP A 1 218 ? -11.81261 9.78376 -24.90052 1.000 53.99015 116 ASP A N 1
ATOM 852 C CA . ASP A 1 218 ? -12.74206 10.49050 -25.76993 1.000 46.26451 116 ASP A CA 1
ATOM 853 C C . ASP A 1 218 ? -12.49474 11.97761 -25.54647 1.000 48.61984 116 ASP A C 1
ATOM 854 O O . ASP A 1 218 ? -12.66747 12.47946 -24.42943 1.000 50.62044 116 ASP A O 1
ATOM 859 N N . ALA A 1 219 ? -12.09099 12.68373 -26.60650 1.000 48.38443 117 ALA A N 1
ATOM 860 C CA . ALA A 1 219 ? -11.69962 14.08200 -26.46910 1.000 48.44346 117 ALA A CA 1
ATOM 861 C C . ALA A 1 219 ? -12.85981 15.02956 -26.19660 1.000 46.30940 117 ALA A C 1
ATOM 862 O O . ALA A 1 219 ? -12.59825 16.19742 -25.90492 1.000 48.93928 117 ALA A O 1
ATOM 864 N N . TYR A 1 220 ? -14.11384 14.57147 -26.26654 1.000 48.07076 118 TYR A N 1
ATOM 865 C CA . TYR A 1 220 ? -15.27156 15.47026 -26.23938 1.000 46.88565 118 TYR A CA 1
ATOM 866 C C . TYR A 1 220 ? -15.46154 16.07406 -24.84394 1.000 43.57437 118 TYR A C 1
ATOM 867 O O . TYR A 1 220 ? -15.65820 15.34291 -23.86886 1.000 48.51026 118 TYR A O 1
ATOM 876 N N . ASN A 1 221 ? -15.40438 17.39839 -24.72816 1.000 45.55366 119 ASN A N 1
ATOM 877 C CA . ASN A 1 221 ? -15.51449 18.03514 -23.40998 1.000 46.01193 119 ASN A CA 1
ATOM 878 C C . ASN A 1 221 ? -16.97013 18.23124 -22.96775 1.000 50.46149 119 ASN A C 1
ATOM 879 O O . ASN A 1 221 ? -17.86521 18.49071 -23.77923 1.000 49.46425 119 ASN A O 1
ATOM 884 N N . LEU A 1 222 ? -17.18382 18.13543 -21.65108 1.000 46.86497 120 LEU A N 1
ATOM 885 C CA . LEU A 1 222 ? -18.44226 18.48017 -21.02348 1.000 45.76814 120 LEU A CA 1
ATOM 886 C C . LEU A 1 222 ? -18.59111 19.99183 -20.95819 1.000 47.14677 120 LEU A C 1
ATOM 887 O O . LEU A 1 222 ? -17.61281 20.71247 -21.04494 1.000 41.94727 120 LEU A O 1
ATOM 892 N N . PRO A 1 223 ? -19.81296 20.49418 -20.80025 1.000 49.41190 121 PRO A N 1
ATOM 893 C CA . PRO A 1 223 ? -19.99132 21.93233 -20.63110 1.000 45.82558 121 PRO A CA 1
ATOM 894 C C . PRO A 1 223 ? -19.43275 22.41334 -19.30828 1.000 45.82739 121 PRO A C 1
ATOM 895 O O . PRO A 1 223 ? -19.30227 21.67828 -18.32741 1.000 51.09442 121 PRO A O 1
ATOM 899 N N . ASN A 1 224 ? -19.14430 23.69237 -19.28811 1.000 46.70445 122 ASN A N 1
ATOM 900 C CA . ASN A 1 224 ? -18.81112 24.36357 -18.05789 1.000 53.14077 122 ASN A CA 1
ATOM 901 C C . ASN A 1 224 ? -20.10335 24.79655 -17.37578 1.000 55.03786 122 ASN A C 1
ATOM 902 O O . ASN A 1 224 ? -21.02879 25.30429 -18.02582 1.000 49.95237 122 ASN A O 1
ATOM 907 N N . LYS A 1 225 ? -20.16510 24.59511 -16.06156 1.000 50.82007 123 LYS A N 1
ATOM 908 C CA . LYS A 1 225 ? -21.40140 24.87928 -15.34509 1.000 49.35399 123 LYS A CA 1
ATOM 909 C C . LYS A 1 225 ? -21.78693 26.35219 -15.44643 1.000 47.92031 123 LYS A C 1
ATOM 910 O O . LYS A 1 225 ? -22.97282 26.67128 -15.58049 1.000 41.66090 123 LYS A O 1
ATOM 916 N N . ASP A 1 226 ? -20.80400 27.26403 -15.43865 1.000 46.98330 124 ASP A N 1
ATOM 917 C CA . ASP A 1 226 ? -21.12748 28.68655 -15.58364 1.000 48.71505 124 ASP A CA 1
ATOM 918 C C . ASP A 1 226 ? -21.58251 29.04214 -16.99156 1.000 49.68281 124 ASP A C 1
ATOM 919 O O . ASP A 1 226 ? -22.39184 29.96813 -17.16719 1.000 48.29159 124 ASP A O 1
ATOM 924 N N . GLU A 1 227 ? -21.06662 28.35698 -18.01046 1.000 43.33898 125 GLU A N 1
ATOM 925 C CA . GLU A 1 227 ? -21.53419 28.70744 -19.33950 1.000 50.98330 125 GLU A CA 1
ATOM 926 C C . GLU A 1 227 ? -22.95982 28.23211 -19.57577 1.000 48.02629 125 GLU A C 1
ATOM 927 O O . GLU A 1 227 ? -23.65255 28.82326 -20.40312 1.000 50.28255 125 GLU A O 1
ATOM 933 N N . LEU A 1 228 ? -23.43300 27.22118 -18.83590 1.000 44.52081 126 LEU A N 1
ATOM 934 C CA . LEU A 1 228 ? -24.84667 26.85116 -18.91611 1.000 45.57015 126 LEU A CA 1
ATOM 935 C C . LEU A 1 228 ? -25.72058 27.80544 -18.11903 1.000 43.33057 126 LEU A C 1
ATOM 936 O O . LEU A 1 228 ? -26.77560 28.21397 -18.59358 1.000 51.00170 126 LEU A O 1
ATOM 941 N N . LEU A 1 229 ? -25.30156 28.16883 -16.90917 1.000 47.37049 127 LEU A N 1
ATOM 942 C CA . LEU A 1 229 ? -26.10529 29.06279 -16.08506 1.000 49.45323 127 LEU A CA 1
ATOM 943 C C . LEU A 1 229 ? -26.23867 30.44157 -16.71619 1.000 47.99760 127 LEU A C 1
ATOM 944 O O . LEU A 1 229 ? -27.26474 31.11134 -16.54244 1.000 48.38484 127 LEU A O 1
ATOM 949 N N . THR A 1 230 ? -25.20797 30.91560 -17.40516 1.000 43.54770 128 THR A N 1
ATOM 950 C CA . THR A 1 230 ? -25.36532 32.24682 -17.96894 1.000 46.73004 128 THR A CA 1
ATOM 951 C C . THR A 1 230 ? -26.42475 32.25481 -19.06431 1.000 44.09089 128 THR A C 1
ATOM 952 O O . THR A 1 230 ? -27.03880 33.29830 -19.30474 1.000 40.54686 128 THR A O 1
ATOM 956 N N . LEU A 1 231 ? -26.70771 31.08877 -19.66729 1.000 47.13214 129 LEU A N 1
ATOM 957 C CA . LEU A 1 231 ? -27.72157 30.96221 -20.71910 1.000 47.70157 129 LEU A CA 1
ATOM 958 C C . LEU A 1 231 ? -29.14303 31.17130 -20.22155 1.000 47.16869 129 LEU A C 1
ATOM 959 O O . LEU A 1 231 ? -30.01938 31.46842 -21.03470 1.000 54.28751 129 LEU A O 1
ATOM 964 N N . ILE A 1 232 ? -29.41000 30.96358 -18.93119 1.000 44.47265 130 ILE A N 1
ATOM 965 C CA . ILE A 1 232 ? -30.76651 31.02355 -18.40022 1.000 50.63871 130 ILE A CA 1
ATOM 966 C C . ILE A 1 232 ? -31.02212 32.31586 -17.63568 1.000 50.24575 130 ILE A C 1
ATOM 967 O O . ILE A 1 232 ? -32.07782 32.46870 -17.01784 1.000 53.85081 130 ILE A O 1
ATOM 972 N N . ARG A 1 233 ? -30.07749 33.24452 -17.65052 1.000 48.61927 131 ARG A N 1
ATOM 973 C CA . ARG A 1 233 ? -30.32342 34.54253 -17.04574 1.000 51.60491 131 ARG A CA 1
ATOM 974 C C . ARG A 1 233 ? -31.54682 35.20573 -17.68825 1.000 51.92536 131 ARG A C 1
ATOM 975 O O . ARG A 1 233 ? -31.65290 35.31034 -18.91297 1.000 51.59086 131 ARG A O 1
ATOM 983 N N . GLY A 1 234 ? -32.47858 35.64257 -16.85969 1.000 53.01707 132 GLY A N 1
ATOM 984 C CA . GLY A 1 234 ? -33.67688 36.28122 -17.33807 1.000 55.67000 132 GLY A CA 1
ATOM 985 C C . GLY A 1 234 ? -34.86468 35.35953 -17.52836 1.000 58.61396 132 GLY A C 1
ATOM 986 O O . GLY A 1 234 ? -35.99619 35.84310 -17.60258 1.000 61.53900 132 GLY A O 1
ATOM 987 N N . LYS A 1 235 ? -34.65107 34.05056 -17.60972 1.000 56.13330 133 LYS A N 1
ATOM 988 C CA . LYS A 1 235 ? -35.76039 33.15832 -17.89597 1.000 50.00889 133 LYS A CA 1
ATOM 989 C C . LYS A 1 235 ? -36.67536 33.04873 -16.68933 1.000 52.07874 133 LYS A C 1
ATOM 990 O O . LYS A 1 235 ? -36.23077 33.07156 -15.54168 1.000 52.46946 133 LYS A O 1
ATOM 996 N N . LYS A 1 236 ? -37.97043 32.91047 -16.96642 1.000 53.69142 134 LYS A N 1
ATOM 997 C CA . LYS A 1 236 ? -39.01232 32.89805 -15.94628 1.000 52.42287 134 LYS A CA 1
ATOM 998 C C . LYS A 1 236 ? -39.52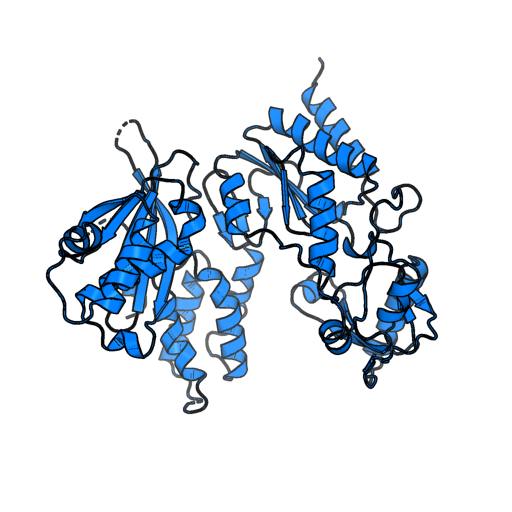868 31.51130 -15.62296 1.000 52.68075 134 LYS A C 1
ATOM 999 O O . LYS A 1 236 ? -39.91208 31.27021 -14.47721 1.000 54.90855 134 LYS A O 1
ATOM 1005 N N . ILE A 1 237 ? -39.52775 30.59042 -16.58503 1.000 49.81874 135 ILE A N 1
ATOM 1006 C CA . ILE A 1 237 ? -40.16305 29.28672 -16.42587 1.000 50.43894 135 ILE A CA 1
ATOM 1007 C C . ILE A 1 237 ? -39.22659 28.19064 -16.93335 1.000 51.05804 135 ILE A C 1
ATOM 1008 O O . ILE A 1 237 ? -38.56803 28.34690 -17.96948 1.000 46.78588 135 ILE A O 1
ATOM 1013 N N . PHE A 1 238 ? -39.19112 27.07063 -16.21185 1.000 47.38766 136 PHE A N 1
ATOM 1014 C CA . PHE A 1 238 ? -38.25694 25.99216 -16.48167 1.000 50.78516 136 PHE A CA 1
ATOM 1015 C C . PHE A 1 238 ? -38.93123 24.63138 -16.37459 1.000 48.35779 136 PHE A C 1
ATOM 1016 O O . PHE A 1 238 ? -39.84296 24.43513 -15.57630 1.000 48.67572 136 PHE A O 1
ATOM 1024 N N . SER A 1 239 ? -38.44744 23.68700 -17.17881 1.000 49.16968 137 SER A N 1
ATOM 1025 C CA . SER A 1 239 ? -38.65758 22.26026 -16.96704 1.000 50.08822 137 SER A CA 1
ATOM 1026 C C . SER A 1 239 ? -37.32562 21.52975 -17.09600 1.000 47.12468 137 SER A C 1
ATOM 1027 O O . SER A 1 239 ? -36.45707 21.93218 -17.87185 1.000 48.24156 137 SER A O 1
ATOM 1030 N N . SER A 1 240 ? -37.17016 20.43957 -16.34730 1.000 48.88508 138 SER A N 1
ATOM 1031 C CA . SER A 1 240 ? -35.92843 19.67236 -16.35706 1.000 47.47338 138 SER A CA 1
ATOM 1032 C C . SER A 1 240 ? -36.22260 18.18343 -16.43676 1.000 47.40802 138 SER A C 1
ATOM 1033 O O . SER A 1 240 ? -37.17516 17.69040 -15.82329 1.000 52.59588 138 SER A O 1
ATOM 1036 N N . PHE A 1 241 ? -35.39714 17.46522 -17.18248 1.000 43.00678 139 PHE A N 1
ATOM 1037 C CA . PHE A 1 241 ? -35.65271 16.05997 -17.45034 1.000 46.79369 139 PHE A CA 1
ATOM 1038 C C . PHE A 1 241 ? -34.36072 15.27477 -17.35915 1.000 49.53102 139 PHE A C 1
ATOM 1039 O O . PHE A 1 241 ? -33.40450 15.55172 -18.09068 1.000 50.28068 139 PHE A O 1
ATOM 1047 N N . ASP A 1 242 ? -34.35206 14.27221 -16.49593 1.000 44.87632 140 ASP A N 1
ATOM 1048 C CA . ASP A 1 242 ? -33.24445 13.34594 -16.41491 1.000 44.67792 140 ASP A CA 1
ATOM 1049 C C . ASP A 1 242 ? -33.55562 12.14353 -17.27355 1.000 41.17145 140 ASP A C 1
ATOM 1050 O O . ASP A 1 242 ? -34.64418 11.57177 -17.18418 1.000 44.03539 140 ASP A O 1
ATOM 1055 N N . CYS A 1 243 ? -32.59366 11.75969 -18.09279 1.000 44.08800 141 CYS A N 1
ATOM 1056 C CA . CYS A 1 243 ? -32.65888 10.47801 -18.75918 1.000 43.58758 141 CYS A CA 1
ATOM 1057 C C . CYS A 1 243 ? -32.75091 9.36221 -17.72511 1.000 47.89423 141 CYS A C 1
ATOM 1058 O O . CYS A 1 243 ? -32.27356 9.49260 -16.59466 1.000 48.26096 141 CYS A O 1
ATOM 1061 N N . LYS A 1 244 ? -33.41050 8.26940 -18.10185 1.000 46.86074 142 LYS A N 1
ATOM 1062 C CA . LYS A 1 244 ? -33.43895 7.08743 -17.25008 1.000 46.82427 142 LYS A CA 1
ATOM 1063 C C . LYS A 1 244 ? -32.13450 6.31870 -17.45341 1.000 42.74645 142 LYS A C 1
ATOM 1064 O O . LYS A 1 244 ? -31.89025 5.78227 -18.54463 1.000 43.88705 142 LYS A O 1
ATOM 1070 N N . SER A 1 245 ? -31.32210 6.23337 -16.40767 1.000 40.85144 143 SER A N 1
ATOM 1071 C CA . SER A 1 245 ? -30.05540 5.47396 -16.43143 1.000 47.30669 143 SER A CA 1
ATOM 1072 C C . SER A 1 245 ? -29.32328 5.64728 -17.76760 1.000 37.52716 143 SER A C 1
ATOM 1073 O O . SER A 1 245 ? -29.06473 4.69505 -18.50435 1.000 41.04214 143 SER A O 1
ATOM 1076 N N . GLY A 1 246 ? -29.00858 6.90831 -18.07190 1.000 40.82074 144 GLY A N 1
ATOM 1077 C CA . GLY A 1 246 ? -28.69162 7.29573 -19.44712 1.000 44.90138 144 GLY A CA 1
ATOM 1078 C C . GLY A 1 246 ? -27.60639 6.47449 -20.12509 1.000 44.74023 144 GLY A C 1
ATOM 1079 O O . GLY A 1 246 ? -27.76482 6.03682 -21.27735 1.000 40.20066 144 GLY A O 1
ATOM 1080 N N . PHE A 1 247 ? -26.47933 6.25839 -19.43319 1.000 44.86557 145 PHE A N 1
ATOM 1081 C CA . PHE A 1 247 ? -25.38749 5.53466 -20.07790 1.000 39.87145 145 PHE A CA 1
ATOM 1082 C C . PHE A 1 247 ? -25.85796 4.17863 -20.56332 1.000 42.90152 145 PHE A C 1
ATOM 1083 O O . PHE A 1 247 ? -25.42643 3.72060 -21.62250 1.000 43.93029 145 PHE A O 1
ATOM 1091 N N . TRP A 1 248 ? -26.77810 3.54798 -19.82711 1.000 43.40367 146 TRP A N 1
ATOM 1092 C CA . TRP A 1 248 ? -27.29650 2.24615 -20.20567 1.000 41.93695 146 TRP A CA 1
ATOM 1093 C C . TRP A 1 248 ? -28.15946 2.29261 -21.44452 1.000 42.15691 146 TRP A C 1
ATOM 1094 O O . TRP A 1 248 ? -28.54002 1.22412 -21.92371 1.000 42.16625 146 TRP A O 1
ATOM 1105 N N . GLN A 1 249 ? -28.45443 3.46900 -21.98796 1.000 41.70699 147 GLN A N 1
ATOM 1106 C CA . GLN A 1 249 ? -29.18098 3.55471 -23.24945 1.000 44.71759 147 GLN A CA 1
ATOM 1107 C C . GLN A 1 249 ? -28.26266 3.56447 -24.45750 1.000 46.34729 147 GLN A C 1
ATOM 1108 O O . GLN A 1 249 ? -28.75933 3.59038 -25.59304 1.000 46.37453 147 GLN A O 1
ATOM 1114 N N . VAL A 1 250 ? -26.95108 3.59230 -24.24465 1.000 41.17731 148 VAL A N 1
ATOM 1115 C CA . VAL A 1 250 ? -25.96688 3.61950 -25.32335 1.000 42.67996 148 VAL A CA 1
ATOM 1116 C C . VAL A 1 250 ? -25.44916 2.20130 -25.50301 1.000 45.83725 148 VAL A C 1
ATOM 1117 O O . VAL A 1 250 ? -24.87990 1.61894 -24.57078 1.000 47.73926 148 VAL A O 1
ATOM 1121 N N . LEU A 1 251 ? -25.66556 1.63607 -26.68369 1.000 46.27863 149 LEU A N 1
ATOM 1122 C CA . LEU A 1 251 ? -25.28334 0.26188 -26.96118 1.000 46.48917 149 LEU A CA 1
ATOM 1123 C C . LEU A 1 251 ? -23.79097 0.19636 -27.23619 1.000 46.81225 149 LEU A C 1
ATOM 1124 O O . LEU A 1 251 ? -23.27116 0.96045 -28.05219 1.000 45.60329 149 LEU A O 1
ATOM 1129 N N . LEU A 1 252 ? -23.11103 -0.74674 -26.60760 1.000 49.76238 150 LEU A N 1
ATOM 1130 C CA . LEU A 1 252 ? -21.70212 -0.97006 -26.89017 1.000 46.40381 150 LEU A CA 1
ATOM 1131 C C . LEU A 1 252 ? -21.56252 -2.00735 -27.99970 1.000 49.07378 150 LEU A C 1
ATOM 1132 O O . LEU A 1 252 ? -22.22018 -3.05142 -27.96242 1.000 52.63922 150 LEU A O 1
ATOM 1137 N N . ASP A 1 253 ? -20.70673 -1.72431 -28.98214 1.000 50.64465 151 ASP A N 1
ATOM 1138 C CA . ASP A 1 253 ? -20.46891 -2.69789 -30.04127 1.000 55.95796 151 ASP A CA 1
ATOM 1139 C C . ASP A 1 253 ? -19.68162 -3.90499 -29.51927 1.000 56.33542 151 ASP A C 1
ATOM 1140 O O . ASP A 1 253 ? -19.17523 -3.91680 -28.39258 1.000 55.40331 151 ASP A O 1
ATOM 1145 N N . GLN A 1 254 ? -19.56307 -4.92412 -30.38565 1.000 62.76557 152 GLN A N 1
ATOM 1146 C CA . GLN A 1 254 ? -19.12224 -6.25067 -29.95155 1.000 62.12629 152 GLN A CA 1
ATOM 1147 C C . GLN A 1 254 ? -17.70085 -6.22953 -29.40636 1.000 54.73551 152 GLN A C 1
ATOM 1148 O O . GLN A 1 254 ? -17.39689 -6.92007 -28.42790 1.000 56.38094 152 GLN A O 1
ATOM 1150 N N . GLU A 1 255 ? -16.81368 -5.46891 -30.03158 1.000 54.63521 153 GLU A N 1
ATOM 1151 C CA . GLU A 1 255 ? -15.42612 -5.45108 -29.59098 1.000 60.65076 153 GLU A CA 1
ATOM 1152 C C . GLU A 1 255 ? -15.22560 -4.66013 -28.30621 1.000 59.96127 153 GLU A C 1
ATOM 1153 O O . GLU A 1 255 ? -14.14977 -4.76480 -27.70602 1.000 58.31796 153 GLU A O 1
ATOM 1159 N N . SER A 1 256 ? -16.21881 -3.87304 -27.87639 1.000 52.68582 154 SER A N 1
ATOM 1160 C CA . SER A 1 256 ? -16.07752 -3.02845 -26.69832 1.000 45.96400 154 SER A CA 1
ATOM 1161 C C . SER A 1 256 ? -16.67873 -3.63719 -25.44766 1.000 47.63514 154 SER A C 1
ATOM 1162 O O . SER A 1 256 ? -16.21757 -3.32979 -24.34534 1.000 49.30280 154 SER A O 1
ATOM 1165 N N . ARG A 1 257 ? -17.70056 -4.48213 -25.58807 1.000 51.62362 155 ARG A N 1
ATOM 1166 C CA . ARG A 1 257 ? -18.33645 -5.08271 -24.41785 1.000 44.93508 155 ARG A CA 1
ATOM 1167 C C . ARG A 1 257 ? -17.40099 -5.92336 -23.55847 1.000 48.76706 155 ARG A C 1
ATOM 1168 O O . ARG A 1 257 ? -17.57382 -5.91063 -22.32644 1.000 48.32345 155 ARG A O 1
ATOM 1176 N N . PRO A 1 258 ? -16.45795 -6.70419 -24.10659 1.000 50.87913 156 PRO A N 1
ATOM 1177 C CA . PRO A 1 258 ? -15.55468 -7.46227 -23.21737 1.000 49.77512 156 PRO A CA 1
ATOM 1178 C C . PRO A 1 258 ? -14.76297 -6.57551 -22.26975 1.000 46.95048 156 PRO A C 1
ATOM 1179 O O . PRO A 1 258 ? -14.53071 -6.95928 -21.12302 1.000 49.47581 156 PRO A O 1
ATOM 1183 N N . LEU A 1 259 ? -14.36198 -5.38758 -22.72091 1.000 46.99566 157 LEU A N 1
ATOM 1184 C CA . LEU A 1 259 ? -13.65885 -4.42107 -21.88697 1.000 43.83259 157 LEU A CA 1
ATOM 1185 C C . LEU A 1 259 ? -14.40031 -4.07470 -20.61023 1.000 44.85872 157 LEU A C 1
ATOM 1186 O O . LEU A 1 259 ? -13.77031 -3.61459 -19.64936 1.000 39.87884 157 LEU A O 1
ATOM 1191 N N . THR A 1 260 ? -15.72594 -4.23041 -20.58904 1.000 43.33647 158 THR A N 1
ATOM 1192 C CA . THR A 1 260 ? -16.53308 -3.85427 -19.43794 1.000 39.10192 158 THR A CA 1
ATOM 1193 C C . THR A 1 260 ? -16.70341 -4.98783 -18.44353 1.000 44.35816 158 THR A C 1
ATOM 1194 O O . THR A 1 260 ? -17.29409 -4.77693 -17.37978 1.000 45.14093 158 THR A O 1
ATOM 1198 N N . ALA A 1 261 ? -16.18890 -6.17443 -18.75529 1.000 50.73926 159 ALA A N 1
ATOM 1199 C CA . ALA A 1 261 ? -16.39454 -7.34325 -17.91081 1.000 49.04315 159 ALA A CA 1
ATOM 1200 C C . ALA A 1 261 ? -15.94377 -7.07912 -16.47878 1.000 49.84268 159 ALA A C 1
ATOM 1201 O O . ALA A 1 261 ? -14.84930 -6.56104 -16.24683 1.000 42.92383 159 ALA A O 1
ATOM 1203 N N . PHE A 1 262 ? -16.81061 -7.40762 -15.52148 1.000 45.45805 160 PHE A N 1
ATOM 1204 C CA . PHE A 1 262 ? -16.54160 -7.21407 -14.10698 1.000 50.82731 160 PHE A CA 1
ATOM 1205 C C . PHE A 1 262 ? -16.80433 -8.51784 -13.35729 1.000 51.79049 160 PHE A C 1
ATOM 1206 O O . PHE A 1 262 ? -17.28932 -9.49468 -13.92816 1.000 53.65389 160 PHE A O 1
ATOM 1214 N N . THR A 1 263 ? -16.48947 -8.52839 -12.05848 1.000 52.32909 161 THR A N 1
ATOM 1215 C CA . THR A 1 263 ? -16.77462 -9.66736 -11.18990 1.000 51.71292 161 THR A CA 1
ATOM 1216 C C . THR A 1 263 ? -17.56691 -9.23575 -9.96813 1.000 50.29561 161 THR A C 1
ATOM 1217 O O . THR A 1 263 ? -17.49106 -8.09898 -9.50639 1.000 56.00274 161 THR A O 1
ATOM 1221 N N . CYS A 1 264 ? -18.26545 -10.20683 -9.40480 1.000 57.25982 162 CYS A N 1
ATOM 1222 C CA . CYS A 1 264 ? -19.20377 -10.00038 -8.31766 1.000 63.85846 162 CYS A CA 1
ATOM 1223 C C . CYS A 1 264 ? -19.53493 -11.37053 -7.74669 1.000 62.88170 162 CYS A C 1
ATOM 1224 O O . CYS A 1 264 ? -19.17457 -12.39357 -8.35263 1.000 58.22696 162 CYS A O 1
ATOM 1227 N N . PRO A 1 265 ? -20.22215 -11.43932 -6.59452 1.000 65.35507 163 PRO A N 1
ATOM 1228 C CA . PRO A 1 265 ? -20.46228 -12.75861 -5.97724 1.000 67.07414 163 PRO A CA 1
ATOM 1229 C C . PRO A 1 265 ? -20.96236 -13.81202 -6.95099 1.000 65.79580 163 PRO A C 1
ATOM 1230 O O . PRO A 1 265 ? -20.50655 -14.96244 -6.91480 1.000 67.34223 163 PRO A O 1
ATOM 1234 N N . GLN A 1 266 ? -21.85125 -13.43551 -7.85607 1.000 64.94551 164 GLN A N 1
ATOM 1235 C CA . GLN A 1 266 ? -22.42192 -14.38053 -8.80121 1.000 62.84298 164 GLN A CA 1
ATOM 1236 C C . GLN A 1 266 ? -21.50796 -14.65992 -9.97801 1.000 62.79742 164 GLN A C 1
ATOM 1237 O O . GLN A 1 266 ? -21.89583 -15.42158 -10.87321 1.000 71.76349 164 GLN A O 1
ATOM 1243 N N . GLY A 1 267 ? -20.32630 -14.05633 -10.02526 1.000 56.88145 165 GLY A N 1
ATOM 1244 C CA . GLY A 1 267 ? -19.42175 -14.39284 -11.10413 1.000 58.33256 165 GLY A CA 1
ATOM 1245 C C . GLY A 1 267 ? -18.88757 -13.26042 -11.96301 1.000 58.44104 165 GLY A C 1
ATOM 1246 O O . GLY A 1 267 ? -18.52025 -12.18329 -11.47718 1.000 55.11571 165 GLY A O 1
ATOM 1247 N N . HIS A 1 268 ? -18.86673 -13.52165 -13.26500 1.000 54.48266 166 HIS A N 1
ATOM 1248 C CA . HIS A 1 268 ? -18.12524 -12.75640 -14.25467 1.000 52.73658 166 HIS A CA 1
ATOM 1249 C C . HIS A 1 268 ? -19.10744 -12.30011 -15.33329 1.000 58.42116 166 HIS A C 1
ATOM 1250 O O . HIS A 1 268 ? -19.54333 -13.11268 -16.15845 1.000 58.19643 166 HIS A O 1
ATOM 1257 N N . TYR A 1 269 ? -19.47150 -11.01204 -15.33822 1.000 56.56902 167 TYR A N 1
ATOM 1258 C CA . TYR A 1 269 ? -20.37403 -10.49130 -16.36189 1.000 54.71279 167 TYR A CA 1
ATOM 1259 C C . TYR A 1 269 ? -19.73163 -9.33506 -17.11926 1.000 56.68774 167 TYR A C 1
ATOM 1260 O O . TYR A 1 269 ? -18.76175 -8.72310 -16.66348 1.000 52.55856 167 TYR A O 1
ATOM 1269 N N . GLU A 1 270 ? -20.28948 -9.03562 -18.29004 1.000 55.04741 168 GLU A N 1
ATOM 1270 C CA . GLU A 1 270 ? -19.94139 -7.82631 -19.02750 1.000 53.43930 168 GLU A CA 1
ATOM 1271 C C . GLU A 1 270 ? -21.22499 -7.07982 -19.40840 1.000 52.03542 168 GLU A C 1
ATOM 1272 O O . GLU A 1 270 ? -22.33869 -7.55950 -19.17701 1.000 53.01688 168 GLU A O 1
ATOM 1278 N N . TRP A 1 271 ? -21.06064 -5.88956 -19.99319 1.000 49.78729 169 TRP A N 1
ATOM 1279 C CA . TRP A 1 271 ? -22.14175 -4.93803 -20.22016 1.000 44.50496 169 TRP A CA 1
ATOM 1280 C C . TRP A 1 271 ? -22.45666 -4.85332 -21.70265 1.000 47.59576 169 TRP A C 1
ATOM 1281 O O . TRP A 1 271 ? -21.54492 -4.77492 -22.53424 1.000 46.14687 169 TRP A O 1
ATOM 1292 N N . ASN A 1 272 ? -23.75073 -4.83486 -22.03972 1.000 46.15027 170 ASN A N 1
ATOM 1293 C CA . ASN A 1 272 ? -24.09565 -4.62914 -23.44025 1.000 43.81420 170 ASN A CA 1
ATOM 1294 C C . ASN A 1 272 ? -24.16816 -3.16453 -23.78463 1.000 42.59255 170 ASN A C 1
ATOM 1295 O O . ASN A 1 272 ? -24.20085 -2.81859 -24.97074 1.000 46.30906 170 ASN A O 1
ATOM 1300 N N . VAL A 1 273 ? -24.17722 -2.31524 -22.76217 1.000 42.20197 171 VAL A N 1
ATOM 1301 C CA . VAL A 1 273 ? -24.36795 -0.88361 -22.88212 1.000 50.62923 171 VAL A CA 1
ATOM 1302 C C . VAL A 1 273 ? -23.23917 -0.19602 -22.12625 1.000 42.91930 171 VAL A C 1
ATOM 1303 O O . VAL A 1 273 ? -22.52313 -0.82069 -21.35349 1.000 45.41700 171 VAL A O 1
ATOM 1307 N N . VAL A 1 274 ? -23.13669 1.11520 -22.30158 1.000 41.44152 172 VAL A N 1
ATOM 1308 C CA . VAL A 1 274 ? -22.10432 1.89757 -21.62390 1.000 42.72017 172 VAL A CA 1
ATOM 1309 C C . VAL A 1 274 ? -22.34729 1.89510 -20.12116 1.000 45.88158 172 VAL A C 1
ATOM 1310 O O . VAL A 1 274 ? -23.35293 2.45093 -19.65032 1.000 47.76494 172 VAL A O 1
ATOM 1314 N N . PRO A 1 275 ? -21.44360 1.32697 -19.33282 1.000 44.98079 173 PRO A N 1
ATOM 1315 C CA . PRO A 1 275 ? -21.62659 1.32673 -17.88385 1.000 44.16612 173 PRO A CA 1
ATOM 1316 C C . PRO A 1 275 ? -21.15931 2.62221 -17.24497 1.000 44.11027 173 PRO A C 1
ATOM 1317 O O . PRO A 1 275 ? -20.24487 3.30081 -17.71796 1.000 44.69352 173 PRO A O 1
ATOM 1321 N N . PHE A 1 276 ? -21.78768 2.93525 -16.12426 1.000 42.30556 174 PHE A N 1
ATOM 1322 C CA . PHE A 1 276 ? -21.26782 3.96957 -15.24907 1.000 45.75174 174 PHE A CA 1
ATOM 1323 C C . PHE A 1 276 ? -19.85010 3.62124 -14.81657 1.000 43.84196 174 PHE A C 1
ATOM 1324 O O . PHE A 1 276 ? -19.50350 2.44896 -14.64969 1.000 39.86310 174 PHE A O 1
ATOM 1332 N N . GLY A 1 277 ? -19.01037 4.65344 -14.68415 1.000 46.10318 175 GLY A N 1
ATOM 1333 C CA . GLY A 1 277 ? -17.66373 4.50734 -14.16327 1.000 39.32071 175 GLY A CA 1
ATOM 1334 C C . GLY A 1 277 ? -16.55232 4.38653 -15.19582 1.000 43.47687 175 GLY A C 1
ATOM 1335 O O . GLY A 1 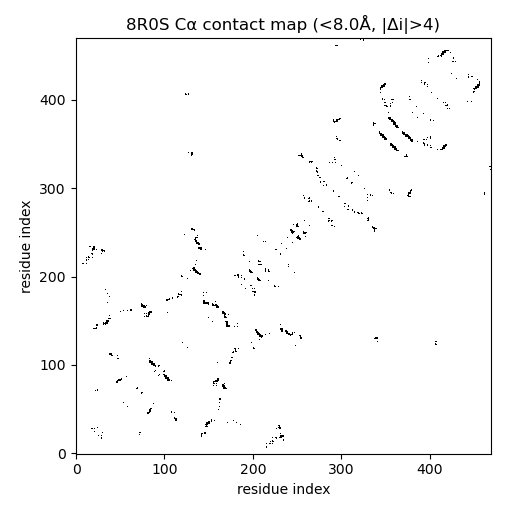277 ? -15.37681 4.43337 -14.81218 1.000 43.28243 175 GLY A O 1
ATOM 1336 N N . LEU A 1 278 ? -16.87057 4.21577 -16.47537 1.000 40.61792 176 LEU A N 1
ATOM 1337 C CA . LEU A 1 278 ? -15.86485 4.36516 -17.51822 1.000 39.71844 176 LEU A CA 1
ATOM 1338 C C . LEU A 1 278 ? -15.60544 5.83902 -17.81016 1.000 43.36597 176 LEU A C 1
ATOM 1339 O O . LEU A 1 278 ? -16.51909 6.66622 -17.79515 1.000 42.19571 176 LEU A O 1
ATOM 1344 N N . LYS A 1 279 ? -14.33990 6.16345 -18.10722 1.000 45.65411 177 LYS A N 1
ATOM 1345 C CA . LYS A 1 279 ? -13.97917 7.56497 -18.25241 1.000 45.94907 177 LYS A CA 1
ATOM 1346 C C . LYS A 1 279 ? -14.64061 8.19221 -19.47842 1.000 40.27641 177 LYS A C 1
ATOM 1347 O O . LYS A 1 279 ? -14.96534 9.37779 -19.45537 1.000 39.66136 177 LYS A O 1
ATOM 1353 N N . GLN A 1 280 ? -14.85406 7.42336 -20.54392 1.000 38.60126 178 GLN A N 1
ATOM 1354 C CA . GLN A 1 280 ? -15.45039 7.96944 -21.75949 1.000 40.35308 178 GLN A CA 1
ATOM 1355 C C . GLN A 1 280 ? -16.96519 8.22604 -21.64811 1.000 44.48312 178 GLN A C 1
ATOM 1356 O O . GLN A 1 280 ? -17.50762 8.96604 -22.48043 1.000 40.03846 178 GLN A O 1
ATOM 1362 N N . ALA A 1 281 ? -17.65216 7.65225 -20.64285 1.000 42.52880 179 ALA A N 1
ATOM 1363 C CA . ALA A 1 281 ? -19.12082 7.65281 -20.63517 1.000 41.99177 179 ALA A CA 1
ATOM 1364 C C . ALA A 1 281 ? -19.74065 9.05212 -20.62459 1.000 40.05254 179 ALA A C 1
ATOM 1365 O O . ALA A 1 281 ? -20.59406 9.32163 -21.48334 1.000 41.11622 179 ALA A O 1
ATOM 1367 N N . PRO A 1 282 ? -19.36480 9.98443 -19.73780 1.000 41.50371 180 PRO A N 1
ATOM 1368 C CA . PRO A 1 282 ? -20.00005 11.31669 -19.80709 1.000 41.12822 180 PRO A CA 1
ATOM 1369 C C . PRO A 1 282 ? -19.83157 11.98072 -21.16222 1.000 47.02231 180 PRO A C 1
ATOM 1370 O O . PRO A 1 282 ? -20.77596 12.63029 -21.64370 1.000 36.98966 180 PRO A O 1
ATOM 1374 N N . SER A 1 283 ? -18.65367 11.81657 -21.79489 1.000 38.18879 181 SER A N 1
ATOM 1375 C CA . SER A 1 283 ? -18.41642 12.36773 -23.12641 1.000 40.82314 181 SER A CA 1
ATOM 1376 C C . SER A 1 283 ? -19.29905 11.69745 -24.18357 1.000 42.95175 181 SER A C 1
ATOM 1377 O O . SER A 1 283 ? -19.83681 12.36634 -25.07113 1.000 39.54388 181 SER A O 1
ATOM 1380 N N . ILE A 1 284 ? -19.41664 10.37129 -24.14059 1.000 40.83031 182 ILE A N 1
ATOM 1381 C CA . ILE A 1 284 ? -20.21894 9.69028 -25.14515 1.000 41.92793 182 ILE A CA 1
ATOM 1382 C C . ILE A 1 284 ? -21.65125 10.17548 -25.06105 1.000 44.98502 182 ILE A C 1
ATOM 1383 O O . ILE A 1 284 ? -22.29899 10.46333 -26.07812 1.000 46.80702 182 ILE A O 1
ATOM 1388 N N . PHE A 1 285 ? -22.15328 10.31308 -23.84025 1.000 43.20137 183 PHE A N 1
ATOM 1389 C CA . PHE A 1 285 ? -23.54126 10.69541 -23.67594 1.000 44.80598 183 PHE A CA 1
ATOM 1390 C C . PHE A 1 285 ? -23.73998 12.16079 -24.03565 1.000 45.31311 183 PHE A C 1
ATOM 1391 O O . PHE A 1 285 ? -24.69854 12.50599 -24.73899 1.000 42.21622 183 PHE A O 1
ATOM 1399 N N . GLN A 1 286 ? -22.81968 13.02724 -23.59505 1.000 42.85461 184 GLN A N 1
ATOM 1400 C CA . GLN A 1 286 ? -22.93316 14.45231 -23.88910 1.000 42.29479 184 GLN A CA 1
ATOM 1401 C C . GLN A 1 286 ? -22.91117 14.70509 -25.39240 1.000 44.37771 184 GLN A C 1
ATOM 1402 O O . GLN A 1 286 ? -23.65996 15.54644 -25.89882 1.000 43.57114 184 GLN A O 1
ATOM 1408 N N . ARG A 1 287 ? -22.06464 13.97738 -26.12349 1.000 43.30134 185 ARG A N 1
ATOM 1409 C CA . ARG A 1 287 ? -22.05299 14.09671 -27.57691 1.000 44.16230 185 ARG A CA 1
ATOM 1410 C C . ARG A 1 287 ? -23.43444 13.82282 -28.15057 1.000 44.65824 185 ARG A C 1
ATOM 1411 O O . ARG A 1 287 ? -23.92383 14.55226 -29.02314 1.000 38.37411 185 ARG A O 1
ATOM 1419 N N . HIS A 1 288 ? -24.07385 12.76214 -27.67478 1.000 44.90223 186 HIS A N 1
ATOM 1420 C CA . HIS A 1 288 ? -25.37006 12.41267 -28.22745 1.000 44.74933 186 HIS A CA 1
ATOM 1421 C C . HIS A 1 288 ? -26.40895 13.46587 -27.87669 1.000 44.56513 186 HIS A C 1
ATOM 1422 O O . HIS A 1 288 ? -27.13169 13.93541 -28.75742 1.000 47.05637 186 HIS A O 1
ATOM 1429 N N . MET A 1 289 ? -26.43646 13.92069 -26.62221 1.000 41.14480 187 MET A N 1
ATOM 1430 C CA . MET A 1 289 ? -27.41318 14.93408 -26.25314 1.000 42.90151 187 MET A CA 1
ATOM 1431 C C . MET A 1 289 ? -27.20232 16.21728 -27.04747 1.000 48.71731 187 MET A C 1
ATOM 1432 O O . MET A 1 289 ? -28.17719 16.85101 -27.49165 1.000 44.27804 187 MET A O 1
ATOM 1437 N N . ASP A 1 290 ? -25.94249 16.61619 -27.24529 1.000 41.98841 188 ASP A N 1
ATOM 1438 C CA . ASP A 1 290 ? -25.68699 17.81642 -28.03269 1.000 45.25756 188 ASP A CA 1
ATOM 1439 C C . ASP A 1 290 ? -26.18872 17.63942 -29.46255 1.000 42.96430 188 ASP A C 1
ATOM 1440 O O . ASP A 1 290 ? -26.77850 18.56280 -30.03543 1.000 40.42059 188 ASP A O 1
ATOM 1445 N N . GLU A 1 291 ? -26.00215 16.44589 -30.03970 1.000 42.00874 189 GLU A N 1
ATOM 1446 C CA . GLU A 1 291 ? -26.45333 16.21196 -31.41357 1.000 45.34081 189 GLU A CA 1
ATOM 1447 C C . GLU A 1 291 ? -27.97649 16.23338 -31.51173 1.000 49.42097 189 GLU A C 1
ATOM 1448 O O . GLU A 1 291 ? -28.53381 16.77903 -32.46506 1.000 45.77502 189 GLU A O 1
ATOM 1450 N N . ALA A 1 292 ? -28.67109 15.63430 -30.54858 1.000 46.87093 190 ALA A N 1
ATOM 1451 C CA . ALA A 1 292 ? -30.12039 15.63353 -30.62987 1.000 46.11272 190 ALA A CA 1
ATOM 1452 C C . ALA A 1 292 ? -30.69180 17.03183 -30.42327 1.000 43.64483 190 ALA A C 1
ATOM 1453 O O . ALA A 1 292 ? -31.67853 17.39222 -31.06163 1.000 52.28276 190 ALA A O 1
ATOM 1455 N N . PHE A 1 293 ? -30.07770 17.84430 -29.56151 1.000 43.26644 191 PHE A N 1
ATOM 1456 C CA . PHE A 1 293 ? -30.73380 19.03337 -29.03237 1.000 42.95390 191 PHE A CA 1
ATOM 1457 C C . PHE A 1 293 ? -30.07320 20.36171 -29.38302 1.000 47.13563 191 PHE A C 1
ATOM 1458 O O . PHE A 1 293 ? -30.64675 21.41046 -29.05603 1.000 41.10720 191 PHE A O 1
ATOM 1466 N N . ARG A 1 294 ? -28.88659 20.35946 -30.01368 1.000 49.79143 192 ARG A N 1
ATOM 1467 C CA . ARG A 1 294 ? -28.21365 21.61862 -30.34177 1.000 47.97914 192 ARG A CA 1
ATOM 1468 C C . ARG A 1 294 ? -29.11303 22.55104 -31.15158 1.000 49.02999 192 ARG A C 1
ATOM 1469 O O . ARG A 1 294 ? -29.05293 23.77443 -30.99016 1.000 50.64973 192 ARG A O 1
ATOM 1471 N N . VAL A 1 295 ? -29.98206 21.99011 -31.99206 1.000 44.91143 193 VAL A N 1
ATOM 1472 C CA . VAL A 1 295 ? -30.88611 22.79265 -32.79431 1.000 44.96875 193 VAL A CA 1
ATOM 1473 C C . VAL A 1 295 ? -31.83364 23.63299 -31.92975 1.000 52.48541 193 VAL A C 1
ATOM 1474 O O . VAL A 1 295 ? -32.36590 24.64381 -32.40463 1.000 55.19353 193 VAL A O 1
ATOM 1478 N N . PHE A 1 296 ? -32.03163 23.26976 -30.65759 1.000 46.72972 194 PHE A N 1
ATOM 1479 C CA . PHE A 1 296 ? -32.89487 24.02817 -29.75282 1.000 43.85015 194 PHE A CA 1
ATOM 1480 C C . PHE A 1 296 ? -32.09958 24.81949 -28.72049 1.000 46.77871 194 PHE A C 1
ATOM 1481 O O . PHE A 1 296 ? -32.65927 25.21723 -27.68559 1.000 47.08220 194 PHE A O 1
ATOM 1489 N N . ARG A 1 297 ? -30.80738 25.06528 -28.98585 1.000 48.50418 195 ARG A N 1
ATOM 1490 C CA . ARG A 1 297 ? -29.92802 25.70967 -28.00756 1.000 48.27444 195 ARG A CA 1
ATOM 1491 C C . ARG A 1 297 ? -30.52442 26.98224 -27.42031 1.000 41.79168 195 ARG A C 1
ATOM 1492 O O . ARG A 1 297 ? -30.18821 27.36046 -26.29858 1.000 53.03036 195 ARG A O 1
ATOM 1494 N N . LYS A 1 298 ? -31.41930 27.64799 -28.14024 1.000 48.05227 196 LYS A N 1
ATOM 1495 C CA . LYS A 1 298 ? -31.97987 28.89932 -27.64676 1.000 49.36328 196 LYS A CA 1
ATOM 1496 C C . LYS A 1 298 ? -32.92320 28.72550 -26.44176 1.000 48.44257 196 LYS A C 1
ATOM 1497 O O . LYS A 1 298 ? -33.14493 29.69769 -25.71790 1.000 52.89535 196 LYS A O 1
ATOM 1503 N N . PHE A 1 299 ? -33.49323 27.53381 -26.20189 1.000 41.52970 197 PHE A N 1
ATOM 1504 C CA . PHE A 1 299 ? -34.31356 27.31392 -25.01297 1.000 40.32602 197 PHE A CA 1
ATOM 1505 C C . PHE A 1 299 ? -33.99613 25.99748 -24.30758 1.000 47.23299 197 PHE A C 1
ATOM 1506 O O . PHE A 1 299 ? -34.77898 25.56187 -23.45308 1.000 50.20322 197 PHE A O 1
ATOM 1514 N N . CYS A 1 300 ? -32.87094 25.36004 -24.61354 1.000 46.00377 198 CYS A N 1
ATOM 1515 C CA . CYS A 1 300 ? -32.57418 24.06138 -24.02571 1.000 44.26924 198 CYS A CA 1
ATOM 1516 C C . CYS A 1 300 ? -31.06552 23.90187 -23.84422 1.000 44.47396 198 CYS A C 1
ATOM 1517 O O . CYS A 1 300 ? -30.29257 24.30405 -24.71218 1.000 45.10459 198 CYS A O 1
ATOM 1520 N N . CYS A 1 301 ? -30.64697 23.35497 -22.69881 1.000 42.14411 199 CYS A N 1
ATOM 1521 C CA . CYS A 1 301 ? -29.25408 22.97990 -22.48547 1.000 47.83504 199 CYS A CA 1
ATOM 1522 C C . CYS A 1 301 ? -29.22935 21.68626 -21.69751 1.000 46.15688 199 CYS A C 1
ATOM 1523 O O . CYS A 1 301 ? -30.18358 21.35540 -20.98747 1.000 46.21246 199 CYS A O 1
ATOM 1526 N N . VAL A 1 302 ? -28.13528 20.95252 -21.84920 1.000 39.02064 200 VAL A N 1
ATOM 1527 C CA . VAL A 1 302 ? -27.96936 19.63536 -21.25946 1.000 41.82576 200 VAL A CA 1
ATOM 1528 C C . VAL A 1 302 ? -26.64558 19.58642 -20.51612 1.000 43.74436 200 VAL A C 1
ATOM 1529 O O . VAL A 1 302 ? -25.59935 19.92197 -21.07882 1.000 41.76083 200 VAL A O 1
ATOM 1533 N N . TYR A 1 303 ? -26.68292 19.13987 -19.27061 1.000 42.03223 201 TYR A N 1
ATOM 1534 C CA . TYR A 1 303 ? -25.47291 18.68960 -18.60050 1.000 45.74039 201 TYR A CA 1
ATOM 1535 C C . TYR A 1 303 ? -25.51922 17.16805 -18.57585 1.000 45.09762 201 TYR A C 1
ATOM 1536 O O . TYR A 1 303 ? -26.22336 16.56945 -17.75519 1.000 46.68964 201 TYR A O 1
ATOM 1545 N N . VAL A 1 304 ? -24.79462 16.55056 -19.51385 1.000 40.43413 202 VAL A N 1
ATOM 1546 C CA . VAL A 1 304 ? -24.65919 15.10458 -19.61265 1.000 41.16400 202 VAL A CA 1
ATOM 1547 C C . VAL A 1 304 ? -26.04885 14.49869 -19.66010 1.000 46.64590 202 VAL A C 1
ATOM 1548 O O . VAL A 1 304 ? -26.59538 14.18821 -20.71985 1.000 48.10298 202 VAL A O 1
ATOM 1552 N N . ASP A 1 305 ? -26.63903 14.41802 -18.48618 1.000 51.63906 203 ASP A N 1
ATOM 1553 C CA . ASP A 1 305 ? -27.73145 13.54190 -18.12381 1.000 51.46957 203 ASP A CA 1
ATOM 1554 C C . ASP A 1 305 ? -29.05557 14.27774 -18.02415 1.000 53.79308 203 ASP A C 1
ATOM 1555 O O . ASP A 1 305 ? -30.13283 13.67048 -18.16836 1.000 46.92889 203 ASP A O 1
ATOM 1560 N N . ASP A 1 306 ? -28.95291 15.56982 -17.77837 1.000 47.85541 204 ASP A N 1
ATOM 1561 C CA . ASP A 1 306 ? -30.01552 16.43770 -17.33067 1.000 48.48224 204 ASP A CA 1
ATOM 1562 C C . ASP A 1 306 ? -30.32226 17.41734 -18.44366 1.000 46.36299 204 ASP A C 1
ATOM 1563 O O . ASP A 1 306 ? -29.43116 18.14455 -18.88543 1.000 47.75543 204 ASP A O 1
ATOM 1568 N N . ILE A 1 307 ? -31.56844 17.43377 -18.88981 1.000 47.47543 205 ILE A N 1
ATOM 1569 C CA . ILE A 1 307 ? -32.03682 18.37063 -19.90067 1.000 47.62361 205 ILE A CA 1
ATOM 1570 C C . ILE A 1 307 ? -32.78303 19.49513 -19.19720 1.000 47.62819 205 ILE A C 1
ATOM 1571 O O . ILE A 1 307 ? -33.71531 19.24125 -18.42704 1.000 52.60502 205 ILE A O 1
ATOM 1576 N N . LEU A 1 308 ? -32.38528 20.73594 -19.44797 1.000 44.21562 206 LEU A N 1
ATOM 1577 C CA . LEU A 1 308 ? -33.11542 21.89508 -18.95833 1.000 42.45419 206 LEU A CA 1
ATOM 1578 C C . LEU A 1 308 ? -33.78893 22.62844 -20.11670 1.000 46.02405 206 LEU A C 1
ATOM 1579 O O . LEU A 1 308 ? -33.17496 22.85759 -21.16096 1.000 44.04901 206 LEU A O 1
ATOM 1584 N N . VAL A 1 309 ? -35.06412 22.96616 -19.93976 1.000 46.04850 207 VAL A N 1
ATOM 1585 C CA . VAL A 1 309 ? -35.80825 23.78973 -20.87872 1.000 41.81503 207 VAL A CA 1
ATOM 1586 C C . VAL A 1 309 ? -36.08682 25.11955 -20.19203 1.000 47.56701 207 VAL A C 1
ATOM 1587 O O . VAL A 1 309 ? -36.46732 25.14752 -19.01422 1.000 43.61734 207 VAL A O 1
ATOM 1591 N N . PHE A 1 310 ? -35.84041 26.22343 -20.89314 1.000 43.13032 208 PHE A N 1
ATOM 1592 C CA . PHE A 1 310 ? -36.03812 27.52268 -20.25694 1.000 50.82805 208 PHE A CA 1
ATOM 1593 C C . PHE A 1 310 ? -36.72079 28.47045 -21.23239 1.000 48.47292 208 PHE A C 1
ATOM 1594 O O . PHE A 1 310 ? -36.45883 28.42750 -22.43457 1.000 46.39482 208 PHE A O 1
ATOM 1602 N N . SER A 1 311 ? -37.60726 29.31144 -20.70280 1.000 52.08564 209 SER A N 1
ATOM 1603 C CA . SER A 1 311 ? -38.42969 30.21340 -21.50250 1.000 52.75590 209 SER A CA 1
ATOM 1604 C C . SER A 1 311 ? -38.69130 31.46335 -20.68331 1.000 50.95889 209 SER A C 1
ATOM 1605 O O . SER A 1 311 ? -38.62708 31.43511 -19.45085 1.000 48.54233 209 SER A O 1
ATOM 1608 N N . ASN A 1 312 ? -39.01297 32.56541 -21.35076 1.000 48.75265 210 ASN A N 1
ATOM 1609 C CA . ASN A 1 312 ? -39.32517 33.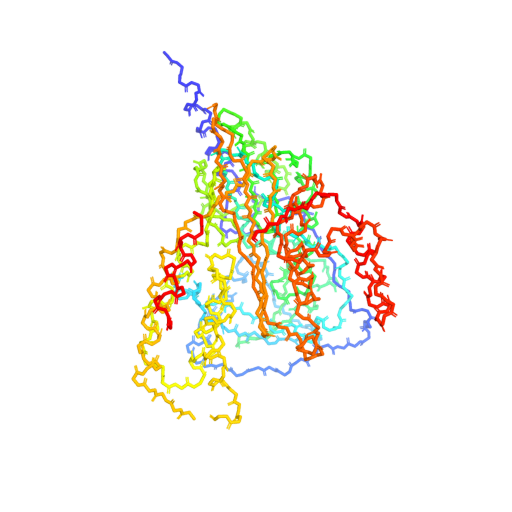73199 -20.53521 1.000 54.97547 210 ASN A CA 1
ATOM 1610 C C . ASN A 1 312 ? -40.80711 33.86706 -20.20136 1.000 49.48111 210 ASN A C 1
ATOM 1611 O O . ASN A 1 312 ? -41.16207 34.83648 -19.53418 1.000 55.05581 210 ASN A O 1
ATOM 1616 N N . ASN A 1 313 ? -41.66422 32.91395 -20.59580 1.000 49.81343 211 ASN A N 1
ATOM 1617 C CA . ASN A 1 313 ? -43.06150 32.87397 -20.13522 1.000 52.49585 211 ASN A CA 1
ATOM 1618 C C . ASN A 1 313 ? -43.71221 31.51849 -20.43704 1.000 52.82765 211 ASN A C 1
ATOM 1619 O O . ASN A 1 313 ? -43.25938 30.75893 -21.30808 1.000 54.42200 211 ASN A O 1
ATOM 1624 N N . GLU A 1 314 ? -44.82045 31.25921 -19.72601 1.000 49.69631 212 GLU A N 1
ATOM 1625 C CA . GLU A 1 314 ? -45.54507 29.98711 -19.82738 1.000 54.49718 212 GLU A CA 1
ATOM 1626 C C . GLU A 1 314 ? -45.91830 29.64793 -21.26605 1.000 50.20489 212 GLU A C 1
ATOM 1627 O O . GLU A 1 314 ? -45.77702 28.49368 -21.70743 1.000 49.30971 212 GLU A O 1
ATOM 1629 N N . GLU A 1 315 ? -46.38415 30.64775 -22.01368 1.000 49.84464 213 GLU A N 1
ATOM 1630 C CA . GLU A 1 315 ? -46.78553 30.44006 -23.39852 1.000 52.28590 213 GLU A CA 1
ATOM 1631 C C . GLU A 1 315 ? -45.65619 29.80843 -24.21880 1.000 51.46268 213 GLU A C 1
ATOM 1632 O O . GLU A 1 315 ? -45.81336 28.71364 -24.77276 1.000 50.87460 213 GLU A O 1
ATOM 1634 N N . ASP A 1 316 ? -44.50412 30.48546 -24.30292 1.000 50.84427 214 ASP A N 1
ATOM 1635 C CA . ASP A 1 316 ? -43.33769 29.90378 -24.97664 1.000 50.76273 214 ASP A CA 1
ATOM 1636 C C . ASP A 1 316 ? -43.02587 28.49756 -24.46990 1.000 50.90028 214 ASP A C 1
ATOM 1637 O O . ASP A 1 316 ? -42.71527 27.58764 -25.25734 1.000 45.21217 214 ASP A O 1
ATOM 1642 N N . HIS A 1 317 ? -43.11314 28.30217 -23.15302 1.000 44.71189 215 HIS A N 1
ATOM 1643 C CA . HIS A 1 317 ? -42.71949 27.02886 -22.57128 1.000 41.50974 215 HIS A CA 1
ATOM 1644 C C . HIS A 1 317 ? -43.54285 25.86122 -23.12943 1.000 47.98208 215 HIS A C 1
ATOM 1645 O O . HIS A 1 317 ? -42.99415 24.78331 -23.39535 1.000 47.59961 215 HIS A O 1
ATOM 1652 N N . LEU A 1 318 ? -44.86048 26.04795 -23.31663 1.000 47.24305 216 LEU A N 1
ATOM 1653 C CA . LEU A 1 318 ? -45.67812 24.96482 -23.85782 1.000 44.83049 216 LEU A CA 1
ATOM 1654 C C . LEU A 1 318 ? -45.12895 24.49361 -25.18122 1.000 43.21778 216 LEU A C 1
ATOM 1655 O O . LEU A 1 318 ? -45.08546 23.28794 -25.46410 1.000 48.94445 216 LEU A O 1
ATOM 1660 N N . LEU A 1 319 ? -44.71153 25.43446 -26.01242 1.000 40.15463 217 LEU A N 1
ATOM 1661 C CA . LEU A 1 319 ? -44.09003 25.07096 -27.26960 1.000 43.54314 217 LEU A CA 1
ATOM 1662 C C . LEU A 1 319 ? -42.70770 24.44363 -27.04017 1.000 43.47210 217 LEU A C 1
ATOM 1663 O O . LEU A 1 319 ? -42.34413 23.45559 -27.68862 1.000 37.17715 217 LEU A O 1
ATOM 1668 N N . HIS A 1 320 ? -41.92456 25.02794 -26.12801 1.000 41.31587 218 HIS A N 1
ATOM 1669 C CA . HIS A 1 320 ? -40.53631 24.62668 -25.94191 1.000 40.78261 218 HIS A CA 1
ATOM 1670 C C . HIS A 1 320 ? -40.45194 23.20312 -25.41526 1.000 43.90264 218 HIS A C 1
ATOM 1671 O O . HIS A 1 320 ? -39.74180 22.35879 -25.97553 1.000 43.40567 218 HIS A O 1
ATOM 1678 N N . VAL A 1 321 ? -41.22945 22.90130 -24.37216 1.000 46.73111 219 VAL A N 1
ATOM 1679 C CA . VAL A 1 321 ? -41.19801 21.56250 -23.79640 1.000 43.73186 219 VAL A CA 1
ATOM 1680 C C . VAL A 1 321 ? -41.67007 20.52907 -24.80461 1.000 43.58766 219 VAL A C 1
ATOM 1681 O O . VAL A 1 321 ? -41.12379 19.42185 -24.89155 1.000 47.54975 219 VAL A O 1
ATOM 1685 N N . ALA A 1 322 ? -42.66365 20.88152 -25.60839 1.000 45.84995 220 ALA A N 1
ATOM 1686 C CA . ALA A 1 322 ? -43.21045 19.90693 -26.52883 1.000 43.02684 220 ALA A CA 1
ATOM 1687 C C . ALA A 1 322 ? -42.19240 19.55254 -27.59940 1.000 42.34896 220 ALA A C 1
ATOM 1688 O O . ALA A 1 322 ? -42.09784 18.39485 -28.03607 1.000 42.19324 220 ALA A O 1
ATOM 1690 N N . MET A 1 323 ? -41.40638 20.52769 -28.01514 1.000 41.78191 221 MET A N 1
ATOM 1691 C CA . MET A 1 323 ? -40.39490 20.25058 -29.02220 1.000 46.82733 221 MET A CA 1
ATOM 1692 C C . MET A 1 323 ? -39.29239 19.35553 -28.46733 1.000 43.51214 221 MET A C 1
ATOM 1693 O O . MET A 1 323 ? -38.83647 18.42746 -29.14867 1.000 41.52199 221 MET A O 1
ATOM 1698 N N . ILE A 1 324 ? -38.88808 19.58723 -27.21689 1.000 39.88543 222 ILE A N 1
ATOM 1699 C CA . ILE A 1 324 ? -37.87232 18.73687 -26.61221 1.000 43.61315 222 ILE A CA 1
ATOM 1700 C C . ILE A 1 324 ? -38.41478 17.32472 -26.45052 1.000 45.49699 222 ILE A C 1
ATOM 1701 O O . ILE A 1 324 ? -37.70978 16.33630 -26.69631 1.000 43.51262 222 ILE A O 1
ATOM 1706 N N . LEU A 1 325 ? -39.68418 17.20492 -26.05055 1.000 44.48091 223 LEU A N 1
ATOM 1707 C CA . LEU A 1 325 ? -40.24165 15.87943 -25.80551 1.000 43.52729 223 LEU A CA 1
ATOM 1708 C C . LEU A 1 325 ? -40.40793 15.11269 -27.10694 1.000 40.57801 223 LEU A C 1
ATOM 1709 O O . LEU A 1 325 ? -40.16787 13.90479 -27.15894 1.000 43.27693 223 LEU A O 1
ATOM 1714 N N . GLN A 1 326 ? -40.79093 15.80600 -28.17018 1.000 44.00849 224 GLN A N 1
ATOM 1715 C CA . GLN A 1 326 ? -40.86867 15.19942 -29.48849 1.000 44.98127 224 GLN A CA 1
ATOM 1716 C C . GLN A 1 326 ? -39.48905 14.91264 -30.04237 1.000 45.43001 224 GLN A C 1
ATOM 1717 O O . GLN A 1 326 ? -39.34021 14.02462 -30.88027 1.000 49.76246 224 GLN A O 1
ATOM 1723 N N . LYS A 1 327 ? -38.47677 15.65597 -29.60457 1.000 44.44694 225 LYS A N 1
ATOM 1724 C CA . LYS A 1 327 ? -37.11884 15.27989 -29.96053 1.000 46.19288 225 LYS A CA 1
ATOM 1725 C C . LYS A 1 327 ? -36.72247 13.97381 -29.28071 1.000 43.74740 225 LYS A C 1
ATOM 1726 O O . LYS A 1 327 ? -36.16292 13.08165 -29.92925 1.000 46.48086 225 LYS A O 1
ATOM 1732 N N . CYS A 1 328 ? -37.03818 13.81558 -27.98842 1.000 42.25795 226 CYS A N 1
ATOM 1733 C CA . CYS A 1 328 ? -36.69000 12.55922 -27.32112 1.000 46.38328 226 CYS A CA 1
ATOM 1734 C C . CYS A 1 328 ? -37.31714 11.38169 -28.03598 1.000 48.37846 226 CYS A C 1
ATOM 1735 O O . CYS A 1 328 ? -36.66276 10.35098 -28.24481 1.000 45.54687 226 CYS A O 1
ATOM 1738 N N . ASN A 1 329 ? -38.58666 11.53522 -28.43538 1.000 49.03634 227 ASN A N 1
ATOM 1739 C CA . ASN A 1 329 ? -39.31422 10.46058 -29.09224 1.000 46.87485 227 ASN A CA 1
ATOM 1740 C C . ASN A 1 329 ? -38.66837 10.09591 -30.42287 1.000 48.33017 227 ASN A C 1
ATOM 1741 O O . ASN A 1 329 ? -38.45462 8.91589 -30.72094 1.000 49.55895 227 ASN A O 1
ATOM 1746 N N . GLN A 1 330 ? -38.34191 11.10885 -31.23151 1.000 49.28322 228 GLN A N 1
ATOM 1747 C CA . GLN A 1 330 ? -37.66770 10.89357 -32.51032 1.000 45.81171 228 GLN A CA 1
ATOM 1748 C C . GLN A 1 330 ? -36.38091 10.08331 -32.35026 1.000 53.42550 228 GLN A C 1
ATOM 1749 O O . GLN A 1 330 ? -36.02971 9.28730 -33.22316 1.000 50.95444 228 GLN A O 1
ATOM 1755 N N . HIS A 1 331 ? -35.64982 10.28988 -31.25666 1.000 47.63158 229 HIS A N 1
ATOM 1756 C CA . HIS A 1 331 ? -34.35804 9.65062 -31.08288 1.000 54.50817 229 HIS A CA 1
ATOM 1757 C C . HIS A 1 331 ? -34.42025 8.45795 -30.15471 1.000 56.57056 229 HIS A C 1
ATOM 1758 O O . HIS A 1 331 ? -33.38096 7.83074 -29.90766 1.000 53.40261 229 HIS A O 1
ATOM 1765 N N . GLY A 1 332 ? -35.60351 8.13296 -29.63601 1.000 50.02025 230 GLY A N 1
ATOM 1766 C CA . GLY A 1 332 ? -35.71961 7.00821 -28.72898 1.000 47.72408 230 GLY A CA 1
ATOM 1767 C C . GLY A 1 332 ? -35.07086 7.24689 -27.38517 1.000 49.60616 230 GLY A C 1
ATOM 1768 O O . GLY A 1 332 ? -34.68114 6.28655 -26.71457 1.000 59.19272 230 GLY A O 1
ATOM 1769 N N . ILE A 1 333 ? -34.96522 8.50452 -26.96573 1.000 48.55876 231 ILE A N 1
ATOM 1770 C CA . ILE A 1 333 ? -34.34769 8.87277 -25.69414 1.000 44.87211 231 ILE A CA 1
ATOM 1771 C C . ILE A 1 333 ? -35.37139 8.67190 -24.58825 1.000 40.41782 231 ILE A C 1
ATOM 1772 O O . ILE A 1 333 ? -36.44844 9.26564 -24.61910 1.000 45.10728 231 ILE A O 1
ATOM 1777 N N . ILE A 1 334 ? -35.01366 7.89775 -23.58023 1.000 37.26704 232 ILE A N 1
ATOM 1778 C CA . ILE A 1 334 ? -35.92980 7.49111 -22.53729 1.000 38.84444 232 ILE A CA 1
ATOM 1779 C C . ILE A 1 334 ? -35.70528 8.37718 -21.32044 1.000 42.55575 232 ILE A C 1
ATOM 1780 O O . ILE A 1 334 ? -34.57598 8.50037 -20.82888 1.000 44.92571 232 ILE A O 1
ATOM 1785 N N . LEU A 1 335 ? -36.77695 9.03535 -20.86516 1.000 40.88812 233 LEU A N 1
ATOM 1786 C CA . LEU A 1 335 ? -36.75569 9.90067 -19.69363 1.000 42.70799 233 LEU A CA 1
ATOM 1787 C C . LEU A 1 335 ? -37.24299 9.14702 -18.46301 1.000 45.21330 233 LEU A C 1
ATOM 1788 O O . LEU A 1 335 ? -37.81320 8.06412 -18.55173 1.000 49.99126 233 LEU A O 1
ATOM 1793 N N . SER A 1 336 ? -37.00127 9.73694 -17.30086 1.000 47.65973 234 SER A N 1
ATOM 1794 C CA . SER A 1 336 ? -37.39966 9.17346 -16.01708 1.000 44.31908 234 SER A CA 1
ATOM 1795 C C . SER A 1 336 ? -38.54574 10.00514 -15.46377 1.000 45.41362 234 SER A C 1
ATOM 1796 O O . SER A 1 336 ? -38.32250 11.11236 -14.96835 1.000 48.45124 234 SER A O 1
ATOM 1799 N N . LYS A 1 337 ? -39.76318 9.46424 -15.51412 1.000 48.26587 235 LYS A N 1
ATOM 1800 C CA . LYS A 1 337 ? -40.93785 10.23259 -15.08462 1.000 51.50042 235 LYS A CA 1
ATOM 1801 C C . LYS A 1 337 ? -40.80405 10.72944 -13.64806 1.000 48.38872 235 LYS A C 1
ATOM 1802 O O . LYS A 1 337 ? -41.16716 11.87146 -13.34356 1.000 50.31383 235 LYS A O 1
ATOM 1808 N N . LYS A 1 338 ? -40.27136 9.89279 -12.75535 1.000 47.78704 236 LYS A N 1
ATOM 1809 C CA . LYS A 1 338 ? -40.18570 10.26275 -11.34522 1.000 49.25468 236 LYS A CA 1
ATOM 1810 C C . LYS A 1 338 ? -39.37103 11.52848 -11.14500 1.000 54.89172 236 LYS A C 1
ATOM 1811 O O . LYS A 1 338 ? -39.60086 12.26443 -10.17912 1.000 58.08711 236 LYS A O 1
ATOM 1813 N N . LYS A 1 339 ? -38.42451 11.80057 -12.04634 1.000 51.33403 237 LYS A N 1
ATOM 1814 C CA . LYS A 1 339 ? -37.48380 12.90317 -11.91172 1.000 49.94954 237 LYS A CA 1
ATOM 1815 C C . LYS A 1 339 ? -37.83140 14.10343 -12.78699 1.000 49.41273 237 LYS A C 1
ATOM 1816 O O . LYS A 1 339 ? -37.09539 15.09641 -12.77827 1.000 50.85902 237 LYS A O 1
ATOM 1822 N N . ALA A 1 340 ? -38.92104 14.03569 -13.54173 1.000 46.81195 238 ALA A N 1
ATOM 1823 C CA . ALA A 1 340 ? -39.35415 15.17258 -14.34065 1.000 49.83564 238 ALA A CA 1
ATOM 1824 C C . ALA A 1 340 ? -39.79950 16.31215 -13.43538 1.000 48.65763 238 ALA A C 1
ATOM 1825 O O . ALA A 1 340 ? -40.56472 16.11140 -12.49218 1.000 54.01731 238 ALA A O 1
ATOM 1827 N N . GLN A 1 341 ? -39.25086 17.49192 -13.69642 1.000 53.26225 239 GLN A N 1
ATOM 1828 C CA . GLN A 1 341 ? -39.59906 18.75448 -13.05903 1.000 50.62016 239 GLN A CA 1
ATOM 1829 C C . GLN A 1 341 ? -40.32267 19.56919 -14.12567 1.000 49.53838 239 GLN A C 1
ATOM 1830 O O . GLN A 1 341 ? -39.68521 20.17489 -14.99120 1.000 48.92760 239 GLN A O 1
ATOM 1836 N N . LEU A 1 342 ? -41.64135 19.59833 -14.07194 1.000 50.45338 240 LEU A N 1
ATOM 1837 C CA . LEU A 1 342 ? -42.43881 20.20456 -15.13599 1.000 51.52673 240 LEU A CA 1
ATOM 1838 C C . LEU A 1 342 ? -42.92721 21.60383 -14.76739 1.000 49.06625 240 LEU A C 1
ATOM 1839 O O . LEU A 1 342 ? -43.54961 21.78713 -13.72051 1.000 53.02251 240 LEU A O 1
ATOM 1844 N N . PHE A 1 343 ? -42.65648 22.57760 -15.63939 1.000 51.18952 241 PHE A N 1
ATOM 1845 C CA . PHE A 1 343 ? -43.19503 23.94547 -15.56016 1.000 49.24685 241 PHE A CA 1
ATOM 1846 C C . PHE A 1 343 ? -42.99737 24.57983 -14.19157 1.000 51.68441 241 PHE A C 1
ATOM 1847 O O . PHE A 1 343 ? -43.94819 24.88932 -13.48957 1.000 58.82406 241 PHE A O 1
ATOM 1855 N N . LYS A 1 344 ? -41.74737 24.79901 -13.82474 1.000 52.51408 242 LYS A N 1
ATOM 1856 C CA . LYS A 1 344 ? -41.43369 25.28237 -12.49340 1.000 53.18163 242 LYS A CA 1
ATOM 1857 C C . LYS A 1 344 ? -40.95464 26.72567 -12.57514 1.000 54.92290 242 LYS A C 1
ATOM 1858 O O . LYS A 1 344 ? -40.31433 27.12297 -13.54961 1.000 54.31288 242 LYS A O 1
ATOM 1864 N N . LYS A 1 345 ? -41.27485 27.52023 -11.56078 1.000 56.08941 243 LYS A N 1
ATOM 1865 C CA . LYS A 1 345 ? -40.68552 28.85027 -11.49300 1.000 56.04283 243 LYS A CA 1
ATOM 1866 C C . LYS A 1 345 ? -39.30014 28.76076 -10.88148 1.000 57.44987 243 LYS A C 1
ATOM 1867 O O . LYS A 1 345 ? -38.39045 29.48861 -11.27565 1.000 62.80010 243 LYS A O 1
ATOM 1873 N N . LYS A 1 346 ? -39.11997 27.85488 -9.92656 1.000 56.63386 244 LYS A N 1
ATOM 1874 C CA . LYS A 1 346 ? -37.84325 27.59202 -9.28565 1.000 52.13438 244 LYS A CA 1
ATOM 1875 C C . LYS A 1 346 ? -37.45119 26.17481 -9.66077 1.000 54.06107 244 LYS A C 1
ATOM 1876 O O . LYS A 1 346 ? -38.21624 25.23681 -9.42331 1.000 53.81627 244 LYS A O 1
ATOM 1878 N N . ILE A 1 347 ? -36.28732 26.01842 -10.27415 1.000 51.17364 245 ILE A N 1
ATOM 1879 C CA . ILE A 1 347 ? -35.84911 24.71826 -10.74926 1.000 49.87019 245 ILE A CA 1
ATOM 1880 C C . ILE A 1 347 ? -34.53782 24.35640 -10.07287 1.000 49.74345 245 ILE A C 1
ATOM 1881 O O . ILE A 1 347 ? -33.70803 25.22680 -9.78822 1.000 51.24224 245 ILE A O 1
ATOM 1886 N N . ASN A 1 348 ? -34.37921 23.07380 -9.77550 1.000 50.21105 246 ASN A N 1
ATOM 1887 C CA . ASN A 1 348 ? -33.11932 22.52464 -9.30146 1.000 47.68759 246 ASN A CA 1
ATOM 1888 C C . ASN A 1 348 ? -32.29259 22.08904 -10.49382 1.000 47.89931 246 ASN A C 1
ATOM 1889 O O . ASN A 1 348 ? -32.73763 21.26471 -11.29830 1.000 46.71442 246 ASN A O 1
ATOM 1894 N N . PHE A 1 349 ? -31.06957 22.59314 -10.56706 1.000 48.65223 247 PHE A N 1
ATOM 1895 C CA . PHE A 1 349 ? -30.21650 22.34523 -11.71685 1.000 46.67294 247 PHE A CA 1
ATOM 1896 C C . PHE A 1 349 ? -28.79169 22.58439 -11.26879 1.000 43.84458 247 PHE A C 1
ATOM 1897 O O . PHE A 1 349 ? -28.51042 23.61912 -10.66053 1.000 45.49132 247 PHE A O 1
ATOM 1905 N N . LEU A 1 350 ? -27.90909 21.61917 -11.53401 1.000 48.98565 248 LEU A N 1
ATOM 1906 C CA . LEU A 1 350 ? -26.48557 21.76629 -11.23817 1.000 44.10400 248 LEU A CA 1
ATOM 1907 C C . LEU A 1 350 ? -26.23736 22.03554 -9.75260 1.000 48.65636 248 LEU A C 1
ATOM 1908 O O . LEU A 1 350 ? -25.35350 22.80724 -9.38413 1.000 43.87332 248 LEU A O 1
ATOM 1913 N N . GLY A 1 351 ? -27.03752 21.41781 -8.88608 1.000 49.31845 249 GLY A N 1
ATOM 1914 C CA . GLY A 1 351 ? -26.87144 21.63722 -7.46530 1.000 44.92843 249 GLY A CA 1
ATOM 1915 C C . GLY A 1 351 ? -27.41255 22.95427 -6.97616 1.000 46.90209 249 GLY A C 1
ATOM 1916 O O . GLY A 1 351 ? -27.25446 23.27422 -5.79423 1.000 48.55227 249 GLY A O 1
ATOM 1917 N N . LEU A 1 352 ? -28.05569 23.72770 -7.83520 1.000 45.90214 250 LEU A N 1
ATOM 1918 C CA . LEU A 1 352 ? -28.57443 25.02233 -7.44153 1.000 45.28809 250 LEU A CA 1
ATOM 1919 C C . LEU A 1 352 ? -30.09550 25.02083 -7.49669 1.000 50.88388 250 LEU A C 1
ATOM 1920 O O . LEU A 1 352 ? -30.72237 24.21474 -8.18690 1.000 49.81417 250 LEU A O 1
ATOM 1925 N N . GLU A 1 353 ? -30.67055 25.92540 -6.72415 1.000 48.51696 251 GLU A N 1
ATOM 1926 C CA . GLU A 1 353 ? -32.05261 26.33867 -6.85525 1.000 51.41055 251 GLU A CA 1
ATOM 1927 C C . GLU A 1 353 ? -32.01445 27.67690 -7.57932 1.000 48.93259 251 GLU A C 1
ATOM 1928 O O . GLU A 1 353 ? -31.51168 28.65648 -7.03083 1.000 49.39674 251 GLU A O 1
ATOM 1934 N N . ILE A 1 354 ? -32.53824 27.72708 -8.80046 1.000 50.07858 252 ILE A N 1
ATOM 1935 C CA . ILE A 1 354 ? -32.41295 28.90577 -9.64336 1.000 50.13708 252 ILE A CA 1
ATOM 1936 C C . ILE A 1 354 ? -33.79072 29.46012 -9.92975 1.000 55.78736 252 ILE A C 1
ATOM 1937 O O . ILE A 1 354 ? -34.71378 28.70985 -10.27258 1.000 54.92073 252 ILE A O 1
ATOM 1942 N N . ASP A 1 355 ? -33.89463 30.77991 -9.81090 1.000 57.03566 253 ASP A N 1
ATOM 1943 C CA . ASP A 1 355 ? -35.04082 31.64409 -10.02637 1.000 60.56148 253 ASP A CA 1
ATOM 1944 C C . ASP A 1 355 ? -34.76186 32.56541 -11.20447 1.000 61.73697 253 ASP A C 1
ATOM 1945 O O . ASP A 1 355 ? -33.61301 32.72483 -11.64956 1.000 55.65423 253 ASP A O 1
ATOM 1950 N N . GLU A 1 356 ? -35.81800 33.24661 -11.64645 1.000 59.16901 254 GLU A N 1
ATOM 1951 C CA . GLU A 1 356 ? -35.62356 34.34169 -12.58621 1.000 59.26000 254 GLU A CA 1
ATOM 1952 C C . GLU A 1 356 ? -34.62791 35.35717 -12.04199 1.000 56.96599 254 GLU A C 1
ATOM 1953 O O . GLU A 1 356 ? -33.75768 35.83448 -12.77465 1.000 55.40354 254 GLU A O 1
ATOM 1959 N N . GLY A 1 357 ? -34.72818 35.69037 -10.75818 1.000 51.49423 255 GLY A N 1
ATOM 1960 C CA . GLY A 1 357 ? -33.81166 36.65604 -10.19954 1.000 53.88268 255 GLY A CA 1
ATOM 1961 C C . GLY A 1 357 ? -32.80044 36.13802 -9.19687 1.000 55.06762 255 GLY A C 1
ATOM 1962 O O . GLY A 1 357 ? -31.92330 36.89884 -8.78408 1.000 58.43853 255 GLY A O 1
ATOM 1963 N N . THR A 1 358 ? -32.89690 34.87739 -8.76850 1.000 55.30406 256 THR A N 1
ATOM 1964 C CA . THR A 1 358 ? -32.10148 34.42458 -7.63171 1.000 53.29444 256 THR A CA 1
ATOM 1965 C C . THR A 1 358 ? -31.59350 33.00681 -7.84959 1.000 50.43240 256 THR A C 1
ATOM 1966 O O . THR A 1 358 ? -32.03464 32.28033 -8.74018 1.000 54.44419 256 THR A O 1
ATOM 1970 N N . HIS A 1 359 ? -30.65228 32.62613 -6.99909 1.000 47.06549 257 HIS A N 1
ATOM 1971 C CA . HIS A 1 359 ? -30.04070 31.31532 -7.03537 1.000 45.40724 257 HIS A CA 1
ATOM 1972 C C . HIS A 1 359 ? -29.46223 31.03316 -5.65677 1.000 46.20574 257 HIS A C 1
ATOM 1973 O O . HIS A 1 359 ? -28.97194 31.94707 -4.99975 1.000 52.38566 257 HIS A O 1
ATOM 1980 N N . LYS A 1 360 ? -29.49215 29.77379 -5.23769 1.000 52.74059 258 LYS A N 1
ATOM 1981 C CA . LYS A 1 360 ? -28.83156 29.32807 -4.01419 1.000 48.76252 258 LYS A CA 1
ATOM 1982 C C . LYS A 1 360 ? -28.52495 27.84868 -4.16929 1.000 44.72992 258 LYS A C 1
ATOM 1983 O O . LYS A 1 360 ? -29.10117 27.18585 -5.04064 1.000 46.86377 258 LYS A O 1
ATOM 1989 N N . PRO A 1 361 ? -27.64830 27.28473 -3.33071 1.000 47.81044 259 PRO A N 1
ATOM 1990 C CA . PRO A 1 361 ? -27.48265 25.82322 -3.32741 1.000 47.90488 259 PRO A CA 1
ATOM 1991 C C . PRO A 1 361 ? -28.80299 25.12684 -3.02731 1.000 50.36499 259 PRO A C 1
ATOM 1992 O O . PRO A 1 361 ? -29.67377 25.66580 -2.34175 1.000 51.48881 259 PRO A O 1
ATOM 1996 N N . GLN A 1 362 ? -28.95659 23.91781 -3.54501 1.000 51.51720 260 GLN A N 1
ATOM 1997 C CA . GLN A 1 362 ? -30.15772 23.16651 -3.21865 1.000 56.81714 260 GLN A CA 1
ATOM 1998 C C . GLN A 1 362 ? -30.22279 22.96299 -1.70746 1.000 55.84446 260 GLN A C 1
ATOM 1999 O O . GLN A 1 362 ? -29.21107 22.65278 -1.06542 1.000 55.73395 260 GLN A O 1
ATOM 2005 N N . GLY A 1 363 ? -31.40524 23.20486 -1.13700 1.000 49.30755 261 GLY A N 1
ATOM 2006 C CA . GLY A 1 363 ? -31.55132 23.16856 0.31662 1.000 58.79599 261 GLY A CA 1
ATOM 2007 C C . GLY A 1 363 ? -31.15190 21.83913 0.93769 1.000 61.03202 261 GLY A C 1
ATOM 2008 O O . GLY A 1 363 ? -30.55265 21.79409 2.01602 1.000 57.68650 261 GLY A O 1
ATOM 2009 N N . HIS A 1 364 ? -31.46336 20.73924 0.26472 1.000 63.57784 262 HIS A N 1
ATOM 2010 C CA . HIS A 1 364 ? -31.13171 19.43958 0.82641 1.000 68.00560 262 HIS A CA 1
ATOM 2011 C C . HIS A 1 364 ? -29.62966 19.23017 0.95040 1.000 67.62205 262 HIS A C 1
ATOM 2012 O O . HIS A 1 364 ? -29.20758 18.32250 1.66819 1.000 73.71813 262 HIS A O 1
ATOM 2019 N N . ILE A 1 365 ? -28.80712 20.03402 0.27950 1.000 66.17095 263 ILE A N 1
ATOM 2020 C CA . ILE A 1 365 ? -27.35855 19.86821 0.41290 1.000 63.95931 263 ILE A CA 1
ATOM 2021 C C . ILE A 1 365 ? -26.86676 20.49306 1.71042 1.000 61.25305 263 ILE A C 1
ATOM 2022 O O . ILE A 1 365 ? -26.27783 19.81824 2.55960 1.000 62.11603 263 ILE A O 1
ATOM 2024 N N . LEU A 1 366 ? -27.12397 21.78775 1.89568 1.000 65.72561 264 LEU A N 1
ATOM 2025 C CA . LEU A 1 366 ? -26.70212 22.48186 3.10956 1.000 66.98082 264 LEU A CA 1
ATOM 2026 C C . LEU A 1 366 ? -27.53027 22.11298 4.34223 1.000 70.07049 264 LEU A C 1
ATOM 2027 O O . LEU A 1 366 ? -27.25077 22.62915 5.43054 1.000 71.43917 264 LEU A O 1
ATOM 2029 N N . GLU A 1 367 ? -28.55028 21.25829 4.20854 1.000 65.16798 265 GLU A N 1
ATOM 2030 C CA . GLU A 1 367 ? -29.19180 20.72081 5.40187 1.000 64.50343 265 GLU A CA 1
ATOM 2031 C C . GLU A 1 367 ? -28.24663 19.80779 6.17715 1.000 68.68480 265 GLU A C 1
ATOM 2032 O O . GLU A 1 367 ? -28.31261 19.75575 7.41039 1.000 66.54327 265 GLU A O 1
ATOM 2034 N N . HIS A 1 368 ? -27.35373 19.09478 5.48147 1.000 65.55309 266 HIS A N 1
ATOM 2035 C CA . HIS A 1 368 ? -26.48870 18.12958 6.15133 1.000 66.95117 266 HIS A CA 1
ATOM 2036 C C . HIS A 1 368 ? -25.47291 18.78402 7.07810 1.000 68.54794 266 HIS A C 1
ATOM 2037 O O . HIS A 1 368 ? -24.87469 18.08894 7.90975 1.000 64.24064 266 HIS A O 1
ATOM 2044 N N . ILE A 1 369 ? -25.25872 20.09475 6.95126 1.000 66.60399 267 ILE A N 1
ATOM 2045 C CA . ILE A 1 369 ? -24.41080 20.80219 7.90084 1.000 62.37731 267 ILE A CA 1
ATOM 2046 C C . ILE A 1 369 ? -24.98623 20.69159 9.31009 1.000 68.23307 267 ILE A C 1
ATOM 2047 O O . ILE A 1 369 ? -24.25283 20.47423 10.28599 1.000 63.22307 267 ILE A O 1
ATOM 2052 N N . ASN A 1 370 ? -26.31258 20.80266 9.43237 1.000 65.97161 268 ASN A N 1
ATOM 2053 C CA . ASN A 1 370 ? -26.98549 20.80082 10.72729 1.000 66.45384 268 ASN A CA 1
ATOM 2054 C C . ASN A 1 370 ? -27.01946 19.42552 11.38419 1.000 66.03602 268 ASN A C 1
ATOM 2055 O O . ASN A 1 370 ? -27.47681 19.32011 12.52680 1.000 66.99889 268 ASN A O 1
ATOM 2060 N N . LYS A 1 371 ? -26.53856 18.38025 10.70606 1.000 64.74568 269 LYS A N 1
ATOM 2061 C CA . LYS A 1 371 ? -26.39322 17.06227 11.31005 1.000 56.18127 269 LYS A CA 1
ATOM 2062 C C . LYS A 1 371 ? -25.07051 16.89877 12.05150 1.000 60.41550 269 LYS A C 1
ATOM 2063 O O . LYS A 1 371 ? -24.89281 15.90984 12.77410 1.000 63.54411 269 LYS A O 1
ATOM 2065 N N . PHE A 1 372 ? -24.14443 17.82455 11.88697 1.000 56.91120 270 PHE A N 1
ATOM 2066 C CA . PHE A 1 372 ? -22.89296 17.71123 12.60829 1.000 60.44347 270 PHE A CA 1
ATOM 2067 C C . PHE A 1 372 ? -23.04434 18.27596 14.01827 1.000 60.21470 270 PHE A C 1
ATOM 2068 O O . PHE A 1 372 ? -23.80742 19.22253 14.23840 1.000 58.73450 270 PHE A O 1
ATOM 2076 N N . PRO A 1 373 ? -22.33710 17.70286 14.98575 1.000 56.88753 271 PRO A N 1
ATOM 2077 C CA . PRO A 1 373 ? -22.34835 18.26051 16.34246 1.000 58.66033 271 PRO A CA 1
ATOM 2078 C C . PRO A 1 373 ? -21.54961 19.55190 16.42455 1.000 58.49738 271 PRO A C 1
ATOM 2079 O O . PRO A 1 373 ? -20.71733 19.86312 15.56914 1.000 54.72559 271 PRO A O 1
ATOM 2083 N N . ASP A 1 374 ? -21.82333 20.30920 17.48925 1.000 57.21693 272 ASP A N 1
ATOM 2084 C CA . ASP A 1 374 ? -21.04347 21.49950 17.80555 1.000 55.71200 272 ASP A CA 1
ATOM 2085 C C . ASP A 1 374 ? -19.65555 21.16015 18.33011 1.000 59.95156 272 ASP A C 1
ATOM 2086 O O . ASP A 1 374 ? -18.77147 22.02423 18.31096 1.000 63.72032 272 ASP A O 1
ATOM 2091 N N . THR A 1 375 ? -19.44876 19.92801 18.78069 1.000 56.47206 273 THR A N 1
ATOM 2092 C CA . THR A 1 375 ? -18.15350 19.42229 19.21272 1.000 58.90405 273 THR A CA 1
ATOM 2093 C C . THR A 1 375 ? -17.78323 18.27914 18.27569 1.000 60.42792 273 THR A C 1
ATOM 2094 O O . THR A 1 375 ? -18.42580 17.22806 18.28598 1.000 61.68997 273 THR A O 1
ATOM 2098 N N . LEU A 1 376 ? -16.75224 18.45755 17.46766 1.000 66.46735 274 LEU A N 1
ATOM 2099 C CA . LEU A 1 376 ? -16.33333 17.35745 16.61261 1.000 69.38074 274 LEU A CA 1
ATOM 2100 C C . LEU A 1 376 ? -15.48573 16.36635 17.40214 1.000 70.21954 274 LEU A C 1
ATOM 2101 O O . LEU A 1 376 ? -14.64154 16.75000 18.22152 1.000 69.50491 274 LEU A O 1
ATOM 2106 N N . GLU A 1 377 ? -15.73271 15.07962 17.15813 1.000 66.90111 275 GLU A N 1
ATOM 2107 C CA . GLU A 1 377 ? -15.03761 14.03920 17.89991 1.000 66.20745 275 GLU A CA 1
ATOM 2108 C C . GLU A 1 377 ? -13.57008 13.95507 17.49276 1.000 74.27749 275 GLU A C 1
ATOM 2109 O O . GLU A 1 377 ? -12.68033 13.99079 18.35001 1.000 79.07606 275 GLU A O 1
ATOM 2111 N N . ASP A 1 378 ? -13.29475 13.85348 16.18666 1.000 73.37142 276 ASP A N 1
ATOM 2112 C CA . ASP A 1 378 ? -11.94983 13.59197 15.68573 1.000 71.45667 276 ASP A CA 1
ATOM 2113 C C . ASP A 1 378 ? -11.67951 14.43143 14.44310 1.000 71.18126 276 ASP A C 1
ATOM 2114 O O . ASP A 1 378 ? -12.54802 15.15454 13.94436 1.000 71.50509 276 ASP A O 1
ATOM 2119 N N . LYS A 1 379 ? -10.45101 14.31458 13.93455 1.000 70.85619 277 LYS A N 1
ATOM 2120 C CA . LYS A 1 379 ? -10.05814 15.04756 12.73704 1.000 68.12441 277 LYS A CA 1
ATOM 2121 C C . LYS A 1 379 ? -10.75507 14.51169 11.49277 1.000 65.99627 277 LYS A C 1
ATOM 2122 O O . LYS A 1 379 ? -11.05609 15.27780 10.57126 1.000 64.51960 277 LYS A O 1
ATOM 2124 N N . LYS A 1 380 ? -11.01547 13.20773 11.44478 1.000 67.44886 278 LYS A N 1
ATOM 2125 C CA . LYS A 1 380 ? -11.68922 12.62535 10.29035 1.000 66.02300 278 LYS A CA 1
ATOM 2126 C C . LYS A 1 380 ? -13.10719 13.16012 10.14314 1.000 68.52766 278 LYS A C 1
ATOM 2127 O O . LYS A 1 380 ? -13.62138 13.28372 9.02209 1.000 66.80609 278 LYS A O 1
ATOM 2133 N N . GLN A 1 381 ? -13.76125 13.47312 11.25582 1.000 66.22255 279 GLN A N 1
ATOM 2134 C CA . GLN A 1 381 ? -15.07383 14.08665 11.15197 1.000 62.83432 279 GLN A CA 1
ATOM 2135 C C . GLN A 1 381 ? -14.95098 15.54243 10.74222 1.000 58.81549 279 GLN A C 1
ATOM 2136 O O . GLN A 1 381 ? -15.82083 16.06415 10.04588 1.000 62.19337 279 GLN A O 1
ATOM 2142 N N . LEU A 1 382 ? -13.88698 16.21274 11.16120 1.000 55.61531 280 LEU A N 1
ATOM 2143 C CA . LEU A 1 382 ? -13.69511 17.59018 10.73898 1.000 58.68328 280 LEU A CA 1
ATOM 2144 C C . LEU A 1 382 ? -13.55469 17.67709 9.22293 1.000 62.74564 280 LEU A C 1
ATOM 2145 O O . LEU A 1 382 ? -14.08286 18.60437 8.59543 1.000 55.47415 280 LEU A O 1
ATOM 2150 N N . GLN A 1 383 ? -12.85529 16.71540 8.60683 1.000 59.63189 281 GLN A N 1
ATOM 2151 C CA . GLN A 1 383 ? -12.71107 16.81115 7.16141 1.000 61.17568 281 GLN A CA 1
ATOM 2152 C C . GLN A 1 383 ? -14.01550 16.47742 6.45960 1.000 57.98081 281 GLN A C 1
ATOM 2153 O O . GLN A 1 383 ? -14.27240 16.99396 5.36559 1.000 57.46768 281 GLN A O 1
ATOM 2159 N N . ARG A 1 384 ? -14.85546 15.63867 7.07196 1.000 57.88701 282 ARG A N 1
ATOM 2160 C CA . ARG A 1 384 ? -16.21895 15.48193 6.57066 1.000 54.59498 282 ARG A CA 1
ATOM 2161 C C . ARG A 1 384 ? -16.95907 16.81446 6.61186 1.000 49.06544 282 ARG A C 1
ATOM 2162 O O . ARG A 1 384 ? -17.59879 17.20070 5.63671 1.000 50.47112 282 ARG A O 1
ATOM 2170 N N . PHE A 1 385 ? -16.82585 17.56259 7.70786 1.000 51.48760 283 PHE A N 1
ATOM 2171 C CA . PHE A 1 385 ? -17.52582 18.83940 7.83589 1.000 55.10078 283 PHE A CA 1
ATOM 2172 C C . PHE A 1 385 ? -17.04142 19.86159 6.81105 1.000 56.81404 283 PHE A C 1
ATOM 2173 O O . PHE A 1 385 ? -17.85172 20.53216 6.14933 1.000 51.16250 283 PHE A O 1
ATOM 2181 N N . LEU A 1 386 ? -15.71981 20.04958 6.72327 1.000 52.06323 284 LEU A N 1
ATOM 2182 C CA . LEU A 1 386 ? -15.16951 20.97659 5.74191 1.000 53.74428 284 LEU A CA 1
ATOM 2183 C C . LEU A 1 386 ? -15.60225 20.59686 4.32642 1.000 53.93080 284 LEU A C 1
ATOM 2184 O O . LEU A 1 386 ? -15.83830 21.47004 3.48709 1.000 50.86468 284 LEU A O 1
ATOM 2189 N N . GLY A 1 387 ? -15.72264 19.29548 4.05401 1.000 50.67840 285 GLY A N 1
ATOM 2190 C CA . GLY A 1 387 ? -16.11269 18.85395 2.72698 1.000 57.35955 285 GLY A CA 1
ATOM 2191 C C . GLY A 1 387 ? -17.44010 19.42855 2.27700 1.000 52.09427 285 GLY A C 1
ATOM 2192 O O . GLY A 1 387 ? -17.57102 19.90000 1.15036 1.000 56.21758 285 GLY A O 1
ATOM 2193 N N . ILE A 1 388 ? -18.43809 19.41657 3.15519 1.000 51.68438 286 ILE A N 1
ATOM 2194 C CA . ILE A 1 388 ? -19.74951 19.90372 2.73880 1.000 54.17666 286 ILE A CA 1
ATOM 2195 C C . ILE A 1 388 ? -19.81596 21.42699 2.83205 1.000 51.19167 286 ILE A C 1
ATOM 2196 O O . ILE A 1 388 ? -20.50511 22.07322 2.03384 1.000 48.74698 286 ILE A O 1
ATOM 2201 N N . LEU A 1 389 ? -19.07053 22.01916 3.76825 1.000 52.12164 287 LEU A N 1
ATOM 2202 C CA . LEU A 1 389 ? -19.02664 23.47256 3.92871 1.000 51.31731 287 LEU A CA 1
ATOM 2203 C C . LEU A 1 389 ? -18.57251 24.17133 2.65446 1.000 54.77587 287 LEU A C 1
ATOM 2204 O O . LEU A 1 389 ? -18.94648 25.31801 2.39074 1.000 55.50752 287 LEU A O 1
ATOM 2209 N N . THR A 1 390 ? -17.73790 23.50152 1.88220 1.000 56.71544 288 THR A N 1
ATOM 2210 C CA . THR A 1 390 ? -17.37292 23.82820 0.51755 1.000 54.12177 288 THR A CA 1
ATOM 2211 C C . THR A 1 390 ? -18.52813 24.33006 -0.34440 1.000 53.79647 288 THR A C 1
ATOM 2212 O O . THR A 1 390 ? -18.34784 25.23520 -1.16358 1.000 53.43374 288 THR A O 1
ATOM 2216 N N . TYR A 1 391 ? -19.71524 23.75169 -0.19695 1.000 51.07515 289 TYR A N 1
ATOM 2217 C CA . TYR A 1 391 ? -20.78983 24.13960 -1.10409 1.000 53.28829 289 TYR A CA 1
ATOM 2218 C C . TYR A 1 391 ? -21.37027 25.51706 -0.79814 1.000 50.22001 289 TYR A C 1
ATOM 2219 O O . TYR A 1 391 ? -22.27176 25.97474 -1.50764 1.000 51.01518 289 TYR A O 1
ATOM 2228 N N . ALA A 1 392 ? -20.84450 26.22036 0.18907 1.000 53.33861 290 ALA A N 1
ATOM 2229 C CA . ALA A 1 392 ? -21.29407 27.57234 0.45712 1.000 51.78096 290 ALA A CA 1
ATOM 2230 C C . ALA A 1 392 ? -20.32343 28.64045 -0.03245 1.000 49.93942 290 ALA A C 1
ATOM 2231 O O . ALA A 1 392 ? -20.59361 29.82183 0.18624 1.000 50.42707 290 ALA A O 1
ATOM 2233 N N . SER A 1 393 ? -19.22360 28.27623 -0.71174 1.000 50.54858 291 SER A N 1
ATOM 2234 C CA . SER A 1 393 ? -18.17964 29.27610 -0.98561 1.000 52.79954 291 SER A CA 1
ATOM 2235 C C . SER A 1 393 ? -18.69211 30.45067 -1.81442 1.000 47.71928 291 SER A C 1
ATOM 2236 O O . SER A 1 393 ? -18.34807 31.60087 -1.53158 1.000 51.07519 291 SER A O 1
ATOM 2239 N N . ASP A 1 394 ? -19.54311 30.19644 -2.81013 1.000 49.86511 292 ASP A N 1
ATOM 2240 C CA . ASP A 1 394 ? -20.10142 31.28211 -3.61641 1.000 51.60557 292 ASP A CA 1
ATOM 2241 C C . ASP A 1 394 ? -21.03975 32.19380 -2.82896 1.000 51.73081 292 ASP A C 1
ATOM 2242 O O . ASP A 1 394 ? -21.40858 33.26132 -3.33421 1.000 50.31323 292 ASP A O 1
ATOM 2247 N N . TYR A 1 395 ? -21.43984 31.80192 -1.61802 1.000 49.18500 293 TYR A N 1
ATOM 2248 C CA . TYR A 1 395 ? -22.53539 32.45005 -0.91887 1.000 52.57972 293 TYR A CA 1
ATOM 2249 C C . TYR A 1 395 ? -22.15122 33.09934 0.40295 1.000 53.72730 293 TYR A C 1
ATOM 2250 O O . TYR A 1 395 ? -22.95114 33.87512 0.93954 1.000 53.03747 293 TYR A O 1
ATOM 2259 N N . ILE A 1 396 ? -20.96288 32.83454 0.93117 1.000 49.63785 294 ILE A N 1
ATOM 2260 C CA . ILE A 1 396 ? -20.54543 33.38648 2.21177 1.000 57.54413 294 ILE A CA 1
ATOM 2261 C C . ILE A 1 396 ? -19.36044 34.31121 1.95970 1.000 56.89752 294 ILE A C 1
ATOM 2262 O O . ILE A 1 396 ? -18.36184 33.88992 1.36454 1.000 54.13071 294 ILE A O 1
ATOM 2267 N N . PRO A 1 397 ? -19.44253 35.57869 2.35748 1.000 59.11388 295 PRO A N 1
ATOM 2268 C CA . PRO A 1 397 ? -18.30466 36.48183 2.17760 1.000 53.71181 295 PRO A CA 1
ATOM 2269 C C . PRO A 1 397 ? -17.15095 36.05051 3.04365 1.000 56.24128 295 PRO A C 1
ATOM 2270 O O . PRO A 1 397 ? -17.33227 35.70604 4.21231 1.000 60.58745 295 PRO A O 1
ATOM 2274 N N . LYS A 1 398 ? -15.95840 36.06378 2.44930 1.000 55.10067 296 LYS A N 1
ATOM 2275 C CA . LYS A 1 398 ? -14.72237 35.79932 3.16182 1.000 49.39544 296 LYS A CA 1
ATOM 2276 C C . LYS A 1 398 ? -14.74735 34.41891 3.79876 1.000 54.17050 296 LYS A C 1
ATOM 2277 O O . LYS A 1 398 ? -14.14942 34.18727 4.84810 1.000 60.80047 296 LYS A O 1
ATOM 2279 N N . LEU A 1 399 ? -15.43173 33.47404 3.16597 1.000 53.27632 297 LEU A N 1
ATOM 2280 C CA . LEU A 1 399 ? -15.50479 32.14443 3.75272 1.000 53.02659 297 LEU A CA 1
ATOM 2281 C C . LEU A 1 399 ? -14.13808 31.47471 3.85491 1.000 55.44530 297 LEU A C 1
ATOM 2282 O O . LEU A 1 399 ? -13.95785 30.59302 4.70339 1.000 59.70323 297 LEU A O 1
ATOM 2287 N N . ALA A 1 400 ? -13.15938 31.86522 3.03609 1.000 54.41345 298 ALA A N 1
ATOM 2288 C CA . ALA A 1 400 ? -11.83759 31.26248 3.19450 1.000 52.40961 298 ALA A CA 1
ATOM 2289 C C . ALA A 1 400 ? -11.30334 31.48167 4.60882 1.000 56.46437 298 ALA A C 1
ATOM 2290 O O . ALA A 1 400 ? -10.79167 30.54825 5.23592 1.000 56.44843 298 ALA A O 1
ATOM 2292 N N . GLN A 1 401 ? -11.43070 32.70871 5.13377 1.000 58.79657 299 GLN A N 1
ATOM 2293 C CA . GLN A 1 401 ? -10.97507 32.99748 6.49673 1.000 62.58525 299 GLN A CA 1
ATOM 2294 C C . GLN A 1 401 ? -11.76738 32.19980 7.52839 1.000 62.22258 299 GLN A C 1
ATOM 2295 O O . GLN A 1 401 ? -11.18647 31.54764 8.40169 1.000 62.47833 299 GLN A O 1
ATOM 2301 N N . ILE A 1 402 ? -13.10141 32.24235 7.44302 1.000 61.94297 300 ILE A N 1
ATOM 2302 C CA . ILE A 1 402 ? -13.95013 31.51131 8.38656 1.000 59.44883 300 ILE A CA 1
ATOM 2303 C C . ILE A 1 402 ? -13.53653 30.05501 8.46248 1.000 64.77469 300 ILE A C 1
ATOM 2304 O O . ILE A 1 402 ? -13.62752 29.42268 9.52304 1.000 67.96019 300 ILE A O 1
ATOM 2309 N N . ARG A 1 403 ? -13.03389 29.50998 7.35970 1.000 62.35332 301 ARG A N 1
ATOM 2310 C CA . ARG A 1 403 ? -12.68812 28.10469 7.29921 1.000 59.34570 301 ARG A CA 1
ATOM 2311 C C . ARG A 1 403 ? -11.28006 27.82831 7.81429 1.000 63.17205 301 ARG A C 1
ATOM 2312 O O . ARG A 1 403 ? -10.99278 26.69510 8.22450 1.000 58.70118 301 ARG A O 1
ATOM 2320 N N . LYS A 1 404 ? -10.41218 28.84073 7.85746 1.000 65.17772 302 LYS A N 1
ATOM 2321 C CA . LYS A 1 404 ? -9.01076 28.58190 8.19763 1.000 69.52763 302 LYS A CA 1
ATOM 2322 C C . LYS A 1 404 ? -8.81827 28.03248 9.61038 1.000 63.09045 302 LYS A C 1
ATOM 2323 O O . LYS A 1 404 ? -8.14338 26.99575 9.75101 1.000 62.46312 302 LYS A O 1
ATOM 2325 N N . PRO A 1 405 ? -9.35497 28.67053 10.70057 1.000 61.62258 303 PRO A N 1
ATOM 2326 C CA . PRO A 1 405 ? -9.24623 28.07593 12.04450 1.000 63.77518 303 PRO A CA 1
ATOM 2327 C C . PRO A 1 405 ? -9.51009 26.58078 12.06889 1.000 67.24697 303 PRO A C 1
ATOM 2328 O O . PRO A 1 405 ? -8.78957 25.81751 12.72065 1.000 67.54251 303 PRO A O 1
ATOM 2332 N N . LEU A 1 406 ? -10.53960 26.15869 11.33063 1.000 66.35386 304 LEU A N 1
ATOM 2333 C CA . LEU A 1 406 ? -10.86863 24.74057 11.24948 1.000 62.74939 304 LEU A CA 1
ATOM 2334 C C . LEU A 1 406 ? -9.82391 23.96681 10.45376 1.000 63.01418 304 LEU A C 1
ATOM 2335 O O . LEU A 1 406 ? -9.44296 22.85545 10.84140 1.000 65.60777 304 LEU A O 1
ATOM 2340 N N . GLN A 1 407 ? -9.37721 24.50940 9.31707 1.000 59.03179 305 GLN A N 1
ATOM 2341 C CA . GLN A 1 407 ? -8.40679 23.78109 8.50656 1.000 67.54610 305 GLN A CA 1
ATOM 2342 C C . GLN A 1 407 ? -7.12910 23.50203 9.29819 1.000 70.93791 305 GLN A C 1
ATOM 2343 O O . GLN A 1 407 ? -6.52889 22.42371 9.16834 1.000 65.71799 305 GLN A O 1
ATOM 2345 N N . ALA A 1 408 ? -6.72385 24.44857 10.15279 1.000 67.47142 306 ALA A N 1
ATOM 2346 C CA . ALA A 1 408 ? -5.55280 24.24607 11.00323 1.000 70.39883 306 ALA A CA 1
ATOM 2347 C C . ALA A 1 408 ? -5.61234 22.91043 11.73323 1.000 73.61769 306 ALA A C 1
ATOM 2348 O O . ALA A 1 408 ? -4.66198 22.12109 11.68466 1.000 79.02515 306 ALA A O 1
ATOM 2350 N N . LYS A 1 409 ? -6.73958 22.63350 12.39964 1.000 69.86800 307 LYS A N 1
ATOM 2351 C CA . LYS A 1 409 ? -6.88413 21.42769 13.21121 1.000 61.44645 307 LYS A CA 1
ATOM 2352 C C . LYS A 1 409 ? -6.59114 20.16183 12.42232 1.000 69.74588 307 LYS A C 1
ATOM 2353 O O . LYS A 1 409 ? -6.27380 19.11861 13.00264 1.000 72.55371 307 LYS A O 1
ATOM 2359 N N . LEU A 1 410 ? -6.69273 20.23155 11.10267 1.000 70.07202 308 LEU A N 1
ATOM 2360 C CA . LEU A 1 410 ? -6.53350 19.04141 10.28664 1.000 70.80382 308 LEU A CA 1
ATOM 2361 C C . LEU A 1 410 ? -5.06913 18.64255 10.18804 1.000 80.17364 308 LEU A C 1
ATOM 2362 O O . LEU A 1 410 ? -4.76246 17.48438 9.89342 1.000 83.96141 308 LEU A O 1
ATOM 2367 N N . LYS A 1 411 ? -4.15368 19.58246 10.43538 1.000 81.75016 309 LYS A N 1
ATOM 2368 C CA . LYS A 1 411 ? -2.73859 19.33968 10.17163 1.000 87.68439 309 LYS A CA 1
ATOM 2369 C C . LYS A 1 411 ? -2.21673 18.21995 11.05753 1.000 89.79997 309 LYS A C 1
ATOM 2370 O O . LYS A 1 411 ? -2.51839 18.16149 12.25432 1.000 90.30695 309 LYS A O 1
ATOM 2372 N N . GLU A 1 412 ? -1.45076 17.31229 10.44652 1.000 91.62222 310 GLU A N 1
ATOM 2373 C CA . GLU A 1 412 ? -0.78546 16.25998 11.20539 1.000 92.24534 310 GLU A CA 1
ATOM 2374 C C . GLU A 1 412 ? 0.05434 16.84163 12.32357 1.000 91.38871 310 GLU A C 1
ATOM 2375 O O . GLU A 1 412 ? 0.13844 16.25635 13.41060 1.000 93.14620 310 GLU A O 1
ATOM 2381 N N . ASN A 1 413 ? 0.69482 17.99217 12.06202 1.000 91.35320 311 ASN A N 1
ATOM 2382 C CA . ASN A 1 413 ? 1.46301 18.68752 13.08640 1.000 94.19496 311 ASN A CA 1
ATOM 2383 C C . ASN A 1 413 ? 0.66123 18.86017 14.37247 1.000 97.05523 311 ASN A C 1
ATOM 2384 O O . ASN A 1 413 ? 1.19139 18.65965 15.47073 1.000 101.25915 311 ASN A O 1
ATOM 2386 N N . VAL A 1 414 ? -0.61697 19.21502 14.25914 1.000 94.47585 312 VAL A N 1
ATOM 2387 C CA . VAL A 1 414 ? -1.47259 19.39324 15.43109 1.000 90.68265 312 VAL A CA 1
ATOM 2388 C C . VAL A 1 414 ? -1.87031 18.02496 16.00772 1.000 85.43516 312 VAL A C 1
ATOM 2389 O O . VAL A 1 414 ? -3.05103 17.71215 16.12591 1.000 85.54728 312 VAL A O 1
ATOM 2391 N N . TRP A 1 416 ? -4.84726 16.64801 18.53225 1.000 75.18317 314 TRP A N 1
ATOM 2392 C CA . TRP A 1 416 ? -6.26570 17.02896 18.51864 1.000 74.68174 314 TRP A CA 1
ATOM 2393 C C . TRP A 1 416 ? -6.69690 17.64950 19.85603 1.000 78.80235 314 TRP A C 1
ATOM 2394 O O . TRP A 1 416 ? -6.68565 16.97341 20.88453 1.000 81.92499 314 TRP A O 1
ATOM 2405 N N . ARG A 1 417 ? -7.08067 18.92894 19.84555 1.000 75.86018 315 ARG A N 1
ATOM 2406 C CA . ARG A 1 417 ? -7.47864 19.61249 21.07868 1.000 77.28814 315 ARG A CA 1
ATOM 2407 C C . ARG A 1 417 ? -8.67755 20.52288 20.79937 1.000 77.52111 315 ARG A C 1
ATOM 2408 O O . ARG A 1 417 ? -8.51032 21.66962 20.37946 1.000 84.34468 315 ARG A O 1
ATOM 2410 N N . TRP A 1 418 ? -9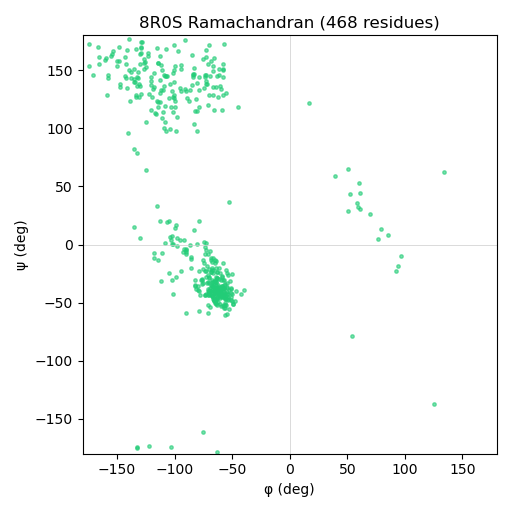.88056 20.03000 21.06861 1.000 74.01206 316 TRP A N 1
ATOM 2411 C CA . TRP A 1 418 ? -11.09207 20.82666 20.92972 1.000 74.35962 316 TRP A CA 1
ATOM 2412 C C . TRP A 1 418 ? -11.31968 21.66672 22.18516 1.000 78.82813 316 TRP A C 1
ATOM 2413 O O . TRP A 1 418 ? -11.02679 21.22251 23.29510 1.000 88.68442 316 TRP A O 1
ATOM 2424 N N . THR A 1 419 ? -11.83841 22.88592 22.01413 1.000 76.50960 317 THR A N 1
ATOM 2425 C CA . THR A 1 419 ? -12.02389 23.80477 23.13193 1.000 72.09031 317 THR A CA 1
ATOM 2426 C C . THR A 1 419 ? -13.44240 24.35444 23.13643 1.000 79.58515 317 THR A C 1
ATOM 2427 O O . THR A 1 419 ? -14.20345 24.19504 22.17672 1.000 80.51653 317 THR A O 1
ATOM 2431 N N . LYS A 1 420 ? -13.79103 25.02034 24.24399 1.000 77.63615 318 LYS A N 1
ATOM 2432 C CA . LYS A 1 420 ? -15.09393 25.66825 24.33523 1.000 79.03295 318 LYS A CA 1
ATOM 2433 C C . LYS A 1 420 ? -15.25214 26.71424 23.24428 1.000 78.46667 318 LYS A C 1
ATOM 2434 O O . LYS A 1 420 ? -16.37112 26.95783 22.77059 1.000 76.41428 318 LYS A O 1
ATOM 2438 N N . GLU A 1 421 ? -14.14216 27.33511 22.82709 1.000 80.92170 319 GLU A N 1
ATOM 2439 C CA . GLU A 1 421 ? -14.19702 28.26669 21.70435 1.000 81.58203 319 GLU A CA 1
ATOM 2440 C C . GLU A 1 421 ? -14.37134 27.51700 20.39248 1.000 73.71869 319 GLU A C 1
ATOM 2441 O O . GLU A 1 421 ? -15.16391 27.93486 19.54213 1.000 69.82421 319 GLU A O 1
ATOM 2447 N N . ASP A 1 422 ? -13.63508 26.41132 20.21448 1.000 71.91259 320 ASP A N 1
ATOM 2448 C CA . ASP A 1 422 ? -13.87800 25.52687 19.08015 1.000 68.40027 320 ASP A CA 1
ATOM 2449 C C . ASP A 1 422 ? -15.35471 25.15134 19.00092 1.000 71.52837 320 ASP A C 1
ATOM 2450 O O . ASP A 1 422 ? -15.96723 25.20516 17.92706 1.000 72.08221 320 ASP A O 1
ATOM 2455 N N . THR A 1 423 ? -15.95480 24.79550 20.14000 1.000 71.82859 321 THR A N 1
ATOM 2456 C CA . THR A 1 423 ? -17.37941 24.48903 20.14141 1.000 68.53584 321 THR A CA 1
ATOM 2457 C C . THR A 1 423 ? -18.20388 25.71807 19.79845 1.000 65.74152 321 THR A C 1
ATOM 2458 O O . THR A 1 423 ? -19.09093 25.65228 18.94579 1.000 71.11797 321 THR A O 1
ATOM 2462 N N . LEU A 1 424 ? -17.93144 26.85170 20.44542 1.000 63.74433 322 LEU A N 1
ATOM 2463 C CA . LEU A 1 424 ? -18.72639 28.03884 20.15763 1.000 66.55343 322 LEU A CA 1
ATOM 2464 C C . LEU A 1 424 ? -18.47861 28.55671 18.74565 1.000 69.54020 322 LEU A C 1
ATOM 2465 O O . LEU A 1 424 ? -19.31922 29.28550 18.20272 1.000 69.37939 322 LEU A O 1
ATOM 2467 N N . TYR A 1 425 ? -17.35202 28.18236 18.13682 1.000 62.88805 323 TYR A N 1
ATOM 2468 C CA . TYR A 1 425 ? -17.08748 28.56794 16.75418 1.000 68.72174 323 TYR A CA 1
ATOM 2469 C C . TYR A 1 425 ? -17.95209 27.75837 15.80112 1.000 64.76730 323 TYR A C 1
ATOM 2470 O O . TYR A 1 425 ? -18.54981 28.30250 14.86835 1.000 67.10040 323 TYR A O 1
ATOM 2479 N N . MET A 1 426 ? -18.05279 26.45871 16.04957 1.000 65.24288 324 MET A N 1
ATOM 2480 C CA . MET A 1 426 ? -18.92383 25.60581 15.25710 1.000 67.10557 324 MET A CA 1
ATOM 2481 C C . MET A 1 426 ? -20.35255 26.11850 15.22902 1.000 66.04119 324 MET A C 1
ATOM 2482 O O . MET A 1 426 ? -21.02028 26.06935 14.18761 1.000 64.95331 324 MET A O 1
ATOM 2487 N N . GLN A 1 427 ? -20.84615 26.59137 16.37157 1.000 63.60737 325 GLN A N 1
ATOM 2488 C CA . GLN A 1 427 ? -22.24905 26.97166 16.46172 1.000 69.02919 325 GLN A CA 1
ATOM 2489 C C . GLN A 1 427 ? -22.55469 28.13447 15.53443 1.000 66.34249 325 GLN A C 1
ATOM 2490 O O . GLN A 1 427 ? -23.51040 28.08299 14.75025 1.000 67.97194 325 GLN A O 1
ATOM 2496 N N . LYS A 1 428 ? -21.75841 29.20190 15.61856 1.000 68.03972 326 LYS A N 1
ATOM 2497 C CA . LYS A 1 428 ? -21.97574 30.34606 14.74019 1.000 69.76818 326 LYS A CA 1
ATOM 2498 C C . LYS A 1 428 ? -21.84628 29.92219 13.28141 1.000 70.81189 326 LYS A C 1
ATOM 2499 O O . LYS A 1 428 ? -22.76153 30.12892 12.47287 1.000 66.51428 326 LYS A O 1
ATOM 2501 N N . VAL A 1 429 ? -20.73063 29.26995 12.94899 1.000 64.52269 327 VAL A N 1
ATOM 2502 C CA . VAL A 1 429 ? -20.51547 28.76622 11.59393 1.000 69.72654 327 VAL A CA 1
ATOM 2503 C C . VAL A 1 429 ? -21.74339 28.00990 11.09672 1.000 63.09967 327 VAL A C 1
ATOM 2504 O O . VAL A 1 429 ? -22.22828 28.24539 9.98568 1.000 59.46883 327 VAL A O 1
ATOM 2508 N N . LYS A 1 430 ? -22.26907 27.09500 11.92033 1.000 66.37587 328 LYS A N 1
ATOM 2509 C CA . LYS A 1 430 ? -23.44431 26.32352 11.52013 1.000 63.89101 328 LYS A CA 1
ATOM 2510 C C . LYS A 1 430 ? -24.66227 27.20783 11.34098 1.000 63.46425 328 LYS A C 1
ATOM 2511 O O . LYS A 1 430 ? -25.52125 26.91462 10.50329 1.000 65.59385 328 LYS A O 1
ATOM 2517 N N . LYS A 1 431 ? -24.75462 28.28800 12.11896 1.000 66.05690 329 LYS A N 1
ATOM 2518 C CA . LYS A 1 431 ? -25.94975 29.12019 12.09444 1.000 65.38725 329 LYS A CA 1
ATOM 2519 C C . LYS A 1 431 ? -26.05045 29.90875 10.79834 1.000 74.05564 329 LYS A C 1
ATOM 2520 O O . LYS A 1 431 ? -27.15051 30.08563 10.26171 1.000 75.61021 329 LYS A O 1
ATOM 2522 N N . ASN A 1 432 ? -24.91910 30.39767 10.28178 1.000 70.96466 330 ASN A N 1
ATOM 2523 C CA . ASN A 1 432 ? -24.94237 31.21428 9.07713 1.000 70.73539 330 ASN A CA 1
ATOM 2524 C C . ASN A 1 432 ? -24.70826 30.42394 7.80026 1.000 68.03781 330 ASN A C 1
ATOM 2525 O O . ASN A 1 432 ? -25.11836 30.87849 6.72966 1.000 68.03880 330 ASN A O 1
ATOM 2530 N N . LEU A 1 433 ? -24.08040 29.25413 7.87773 1.000 64.42684 331 LEU A N 1
ATOM 2531 C CA . LEU A 1 433 ? -23.94439 28.43254 6.68070 1.000 66.30007 331 LEU A CA 1
ATOM 2532 C C . LEU A 1 433 ? -25.24420 27.75985 6.26808 1.000 73.16251 331 LEU A C 1
ATOM 2533 O O . LEU A 1 433 ? -25.28271 27.12923 5.20558 1.000 75.64384 331 LEU A O 1
ATOM 2538 N N . GLN A 1 434 ? -26.28031 27.83342 7.09358 1.000 72.39911 332 GLN A N 1
ATOM 2539 C CA . GLN A 1 434 ? -27.65110 27.63784 6.65732 1.000 75.00190 332 GLN A CA 1
ATOM 2540 C C . GLN A 1 434 ? -28.36722 28.97900 6.80397 1.000 78.85049 332 GLN A C 1
ATOM 2541 O O . GLN A 1 434 ? -28.08249 29.74772 7.73273 1.000 76.99929 332 GLN A O 1
ATOM 2543 N N . GLY A 1 435 ? -29.24366 29.29533 5.85355 1.000 75.98486 333 GLY A N 1
ATOM 2544 C CA . GLY A 1 435 ? -29.97684 30.54491 5.92027 1.000 73.40255 333 GLY A CA 1
ATOM 2545 C C . GLY A 1 435 ? -29.23320 31.78819 5.46996 1.000 75.95377 333 GLY A C 1
ATOM 2546 O O . GLY A 1 435 ? -29.70052 32.90258 5.75258 1.000 73.80015 333 GLY A O 1
ATOM 2547 N N . PHE A 1 436 ? -28.08576 31.65342 4.80169 1.000 71.65424 334 PHE A N 1
ATOM 2548 C CA . PHE A 1 436 ? -27.55231 32.80154 4.07697 1.000 71.76445 334 PHE A CA 1
ATOM 2549 C C . PHE A 1 436 ? -28.55725 33.17130 2.99060 1.000 63.87362 334 PHE A C 1
ATOM 2550 O O . PHE A 1 436 ? -29.20761 32.27670 2.42728 1.000 70.31109 334 PHE A O 1
ATOM 2558 N N . PRO A 1 437 ? -28.73287 34.45621 2.67904 1.000 59.60337 335 PRO A N 1
ATOM 2559 C CA . PRO A 1 437 ? -29.78750 34.84018 1.74308 1.000 62.87564 335 PRO A CA 1
ATOM 2560 C C . PRO A 1 437 ? -29.48507 34.31971 0.34851 1.000 56.71299 335 PRO A C 1
ATOM 2561 O O . PRO A 1 437 ? -28.30855 34.18263 -0.03098 1.000 56.51635 335 PRO A O 1
ATOM 2565 N N . PRO A 1 438 ? -30.50455 34.01034 -0.44394 1.000 56.83676 336 PRO A N 1
ATOM 2566 C CA . PRO A 1 438 ? -30.27333 33.75249 -1.87329 1.000 52.83982 336 PRO A CA 1
ATOM 2567 C C . PRO A 1 438 ? -29.61925 34.95795 -2.52670 1.000 56.41234 336 PRO A C 1
ATOM 2568 O O . PRO A 1 438 ? -29.72664 36.08392 -2.04250 1.000 62.63006 336 PRO A O 1
ATOM 2572 N N . LEU A 1 439 ? -28.90712 34.72231 -3.62193 1.000 51.46965 337 LEU A N 1
ATOM 2573 C CA . LEU A 1 439 ? -28.18997 35.80617 -4.27076 1.000 48.09618 337 LEU A CA 1
ATOM 2574 C C . LEU A 1 439 ? -28.80192 36.09781 -5.63112 1.000 49.69632 337 LEU A C 1
ATOM 2575 O O . LEU A 1 439 ? -29.54524 35.28942 -6.19346 1.000 53.75807 337 LEU A O 1
ATOM 2580 N N . HIS A 1 440 ? -28.49180 37.27565 -6.14772 1.000 48.41673 338 HIS A N 1
ATOM 2581 C CA . HIS A 1 440 ? -29.14706 37.75044 -7.35613 1.000 50.24758 338 HIS A CA 1
ATOM 2582 C C . HIS A 1 440 ? -28.60521 36.99989 -8.55822 1.000 52.60527 338 HIS A C 1
ATOM 2583 O O . HIS A 1 440 ? -27.39447 36.80510 -8.67803 1.000 52.91585 338 HIS A O 1
ATOM 2590 N N . HIS A 1 441 ? -29.49475 36.54549 -9.43709 1.000 53.25415 339 HIS A N 1
ATOM 2591 C CA . HIS A 1 441 ? -29.03311 36.05546 -10.72481 1.000 55.46364 339 HIS A CA 1
ATOM 2592 C C . HIS A 1 441 ? -29.21104 37.17619 -11.73825 1.000 51.60439 339 HIS A C 1
ATOM 2593 O O . HIS A 1 441 ? -30.35270 37.53569 -12.05585 1.000 57.82021 339 HIS A O 1
ATOM 2600 N N . PRO A 1 442 ? -28.13937 37.77941 -12.23497 1.000 54.98382 340 PRO A N 1
ATOM 2601 C CA . PRO A 1 442 ? -28.28697 39.03786 -12.98591 1.000 54.64596 340 PRO A CA 1
ATOM 2602 C C . PRO A 1 442 ? -28.87803 38.81357 -14.36868 1.000 51.13108 340 PRO A C 1
ATOM 2603 O O . PRO A 1 442 ? -28.59772 37.81384 -15.03521 1.000 50.38540 340 PRO A O 1
ATOM 2607 N N . LEU A 1 443 ? -29.69920 39.76695 -14.79647 1.000 53.29715 341 LEU A N 1
ATOM 2608 C CA . LEU A 1 443 ? -30.19909 39.78228 -16.16405 1.000 49.35670 341 LEU A CA 1
ATOM 2609 C C . LEU A 1 443 ? -29.04590 39.91805 -17.15919 1.000 44.04664 341 LEU A C 1
ATOM 2610 O O . LEU A 1 443 ? -28.01380 40.51520 -16.85133 1.000 50.29617 341 LEU A O 1
ATOM 2615 N N . PRO A 1 444 ? -29.20499 39.38877 -18.36927 1.000 48.22118 342 PRO A N 1
ATOM 2616 C CA . PRO A 1 444 ? -28.16277 39.56830 -19.40221 1.000 49.06685 342 PRO A CA 1
ATOM 2617 C C . PRO A 1 444 ? -27.71464 41.01951 -19.61778 1.000 58.33257 342 PRO A C 1
ATOM 2618 O O . PRO A 1 444 ? -26.52190 41.27051 -19.83967 1.000 53.97691 342 PRO A O 1
ATOM 2622 N N . GLU A 1 445 ? -28.63034 41.98481 -19.54759 1.000 55.68092 343 GLU A N 1
ATOM 2623 C CA . GLU A 1 445 ? -28.30839 43.36888 -19.85905 1.000 53.25613 343 GLU A CA 1
ATOM 2624 C C . GLU A 1 445 ? -27.87582 44.17871 -18.64060 1.000 56.54420 343 GLU A C 1
ATOM 2625 O O . GLU A 1 445 ? -27.47800 45.33725 -18.80327 1.000 60.74041 343 GLU A O 1
ATOM 2631 N N . GLU A 1 446 ? -27.90529 43.60317 -17.43938 1.000 54.11806 344 GLU A N 1
ATOM 2632 C CA . GLU A 1 446 ? -27.52825 44.35157 -16.24659 1.000 51.87004 344 GLU A CA 1
ATOM 2633 C C . GLU A 1 446 ? -26.02002 44.58728 -16.21260 1.000 61.89566 344 GLU A C 1
ATOM 2634 O O . GLU A 1 446 ? -25.22098 43.70557 -16.54357 1.000 60.15863 344 GLU A O 1
ATOM 2640 N N . LYS A 1 447 ? -25.63324 45.80202 -15.83191 1.000 61.70113 345 LYS A N 1
ATOM 2641 C CA . LYS A 1 447 ? -24.22078 46.13544 -15.73249 1.000 56.47818 345 LYS A CA 1
ATOM 2642 C C . LYS A 1 447 ? -23.60231 45.45885 -14.51673 1.000 54.45881 345 LYS A C 1
ATOM 2643 O O . LYS A 1 447 ? -24.18140 45.44513 -13.42531 1.000 55.11838 345 LYS A O 1
ATOM 2647 N N . LEU A 1 448 ? -22.40124 44.92792 -14.69712 1.000 51.32302 346 LEU A N 1
ATOM 2648 C CA . LEU A 1 448 ? -21.75250 44.13298 -13.67309 1.000 47.96512 346 LEU A CA 1
ATOM 2649 C C . LEU A 1 448 ? -20.61724 44.90629 -13.01935 1.000 52.57591 346 LEU A C 1
ATOM 2650 O O . LEU A 1 448 ? -19.90098 45.66983 -13.67683 1.000 50.62811 346 LEU A O 1
ATOM 2655 N N . ILE A 1 449 ? -20.44022 44.67084 -11.72388 1.000 53.25875 347 ILE A N 1
ATOM 2656 C CA . ILE A 1 449 ? -19.39378 45.29296 -10.92249 1.000 53.73887 347 ILE A CA 1
ATOM 2657 C C . ILE A 1 449 ? -18.71789 44.19665 -10.11743 1.000 55.96622 347 ILE A C 1
ATOM 2658 O O . ILE A 1 449 ? -19.38347 43.25235 -9.67154 1.000 57.67379 347 ILE A O 1
ATOM 2663 N N . ILE A 1 450 ? -17.40511 44.32055 -9.92016 1.000 45.67182 348 ILE A N 1
ATOM 2664 C CA . ILE A 1 450 ? -16.67625 43.48835 -8.97261 1.000 48.97906 348 ILE A CA 1
ATOM 2665 C C . ILE A 1 450 ? -15.99847 44.41450 -7.97095 1.000 55.79106 348 ILE A C 1
ATOM 2666 O O . ILE A 1 450 ? -15.35027 45.39745 -8.35606 1.000 55.50163 348 ILE A O 1
ATOM 2671 N N . GLU A 1 451 ? -16.18654 44.12530 -6.69005 1.000 50.80392 349 GLU A N 1
ATOM 2672 C CA . GLU A 1 451 ? -15.52278 44.83587 -5.61322 1.000 48.71738 349 GLU A CA 1
ATOM 2673 C C . GLU A 1 451 ? -14.57594 43.84912 -4.96203 1.000 50.91587 349 GLU A C 1
ATOM 2674 O O . GLU A 1 451 ? -14.96034 42.71415 -4.66715 1.000 50.82045 349 GLU A O 1
ATOM 2680 N N . THR A 1 452 ? -13.33346 44.26096 -4.77493 1.000 52.96620 350 THR A N 1
ATOM 2681 C CA . THR A 1 452 ? -12.31193 43.34712 -4.31564 1.000 52.89407 350 THR A CA 1
ATOM 2682 C C . THR A 1 452 ? -11.57833 43.97283 -3.14748 1.000 55.50073 350 THR A C 1
ATOM 2683 O O . THR A 1 452 ? -11.51590 45.19742 -3.00064 1.000 60.52429 350 THR A O 1
ATOM 2687 N N . ASP A 1 453 ? -11.00640 43.10936 -2.32585 1.000 53.35490 351 ASP A N 1
ATOM 2688 C CA . ASP A 1 453 ? -10.28592 43.55892 -1.15528 1.000 55.09447 351 ASP A CA 1
ATOM 2689 C C . ASP A 1 453 ? -9.25324 42.49874 -0.82519 1.000 57.18431 351 ASP A C 1
ATOM 2690 O O . ASP A 1 453 ? -9.28476 41.38064 -1.35094 1.000 52.97125 351 ASP A O 1
ATOM 2695 N N . ALA A 1 454 ? -8.32316 42.86798 0.04846 1.000 63.43456 352 ALA A N 1
ATOM 2696 C CA . ALA A 1 454 ? -7.23694 41.97736 0.40829 1.000 59.32424 352 ALA A CA 1
ATOM 2697 C C . ALA A 1 454 ? -6.80471 42.27386 1.83469 1.000 66.91864 352 ALA A C 1
ATOM 2698 O O . ALA A 1 454 ? -6.98476 43.38269 2.34526 1.000 66.74140 352 ALA A O 1
ATOM 2700 N N . SER A 1 455 ? -6.24247 41.24971 2.46991 1.000 64.91596 353 SER A N 1
ATOM 2701 C CA . SER A 1 455 ? -5.67655 41.30690 3.80904 1.000 59.32342 353 SER A CA 1
ATOM 2702 C C . SER A 1 455 ? -4.30935 40.63762 3.73645 1.000 60.79076 353 SER A C 1
ATOM 2703 O O . SER A 1 455 ? -3.85273 40.27940 2.64901 1.000 65.07012 353 SER A O 1
ATOM 2706 N N . ASP A 1 456 ? -3.62888 40.47436 4.87785 1.000 57.87024 354 ASP A N 1
ATOM 2707 C CA . ASP A 1 456 ? -2.25610 39.96721 4.82621 1.000 56.61480 354 ASP A CA 1
ATOM 2708 C C . ASP A 1 456 ? -2.19069 38.60760 4.15251 1.000 62.18511 354 ASP A C 1
ATOM 2709 O O . ASP A 1 456 ? -1.30053 38.36072 3.33204 1.000 59.40892 354 ASP A O 1
ATOM 2714 N N . ASP A 1 457 ? -3.12938 37.71243 4.48357 1.000 61.69784 355 ASP A N 1
ATOM 2715 C CA . ASP A 1 457 ? -3.06528 36.32608 4.04860 1.000 61.47503 355 ASP A CA 1
ATOM 2716 C C . ASP A 1 457 ? -4.17755 35.91269 3.09122 1.000 59.29373 355 ASP A C 1
ATOM 2717 O O . ASP A 1 457 ? -4.05681 34.85023 2.47347 1.000 60.01274 355 ASP A O 1
ATOM 2722 N N . TYR A 1 458 ? -5.23794 36.71084 2.93068 1.000 56.32211 356 TYR A N 1
ATOM 2723 C CA . TYR A 1 458 ? -6.37244 36.33582 2.09525 1.000 55.37377 356 TYR A CA 1
ATOM 2724 C C . TYR A 1 458 ? -6.72806 37.43812 1.10851 1.000 57.83906 356 TYR A C 1
ATOM 2725 O O . TYR A 1 458 ? -6.34361 38.60122 1.26292 1.000 56.62795 356 TYR A O 1
ATOM 2734 N N . TRP A 1 459 ? -7.52305 37.04499 0.11197 1.000 53.71111 357 TRP A N 1
ATOM 2735 C CA . TRP A 1 459 ? -8.16529 37.95049 -0.82452 1.000 49.48337 357 TRP A CA 1
ATOM 2736 C C . TRP A 1 459 ? -9.65695 37.65775 -0.84107 1.000 50.75913 357 TRP A C 1
ATOM 2737 O O . TRP A 1 459 ? -10.11105 36.56954 -0.47760 1.000 53.23620 357 TRP A O 1
ATOM 2748 N N . GLY A 1 460 ? -10.41884 38.63704 -1.29669 1.000 50.07025 358 GLY A N 1
ATOM 2749 C CA . GLY A 1 460 ? -11.85230 38.48124 -1.37993 1.000 44.32602 358 GLY A CA 1
ATOM 2750 C C . GLY A 1 460 ? -12.35523 39.31704 -2.52993 1.000 52.94016 358 GLY A C 1
ATOM 2751 O O . GLY A 1 460 ? -11.70400 40.27471 -2.96910 1.000 50.51399 358 GLY A O 1
ATOM 2752 N N . GLY A 1 461 ? -13.52589 38.93541 -3.01875 1.000 45.79131 359 GLY A N 1
ATOM 2753 C CA . GLY A 1 461 ? -14.16711 39.67729 -4.07468 1.000 44.90937 359 GLY A CA 1
ATOM 2754 C C . GLY A 1 461 ? -15.63677 39.34544 -4.08024 1.000 49.15124 359 GLY A C 1
ATOM 2755 O O . GLY A 1 461 ? -16.06924 38.30190 -3.58126 1.000 46.65306 359 GLY A O 1
ATOM 2756 N N . MET A 1 462 ? -16.39843 40.22999 -4.69798 1.000 46.07996 360 MET A N 1
ATOM 2757 C CA . MET A 1 462 ? -17.83770 40.13429 -4.65243 1.000 48.96971 360 MET A CA 1
ATOM 2758 C C . MET A 1 462 ? -18.33713 40.66766 -5.98468 1.000 54.27275 360 MET A C 1
ATOM 2759 O O . MET A 1 462 ? -17.79137 41.64629 -6.49993 1.000 52.55694 360 MET A O 1
ATOM 2764 N N . LEU A 1 463 ? -19.29243 39.95909 -6.58933 1.000 48.13376 361 LEU A N 1
ATOM 2765 C CA . LEU A 1 463 ? -19.88652 40.36068 -7.85766 1.000 44.01234 361 LEU A CA 1
ATOM 2766 C C . LEU A 1 463 ? -21.22484 41.02716 -7.59281 1.000 50.60766 361 LEU A C 1
ATOM 2767 O O . LEU A 1 463 ? -22.07560 40.48034 -6.87693 1.000 49.90330 361 LEU A O 1
ATOM 2772 N N . LYS A 1 464 ? -21.39936 42.20883 -8.15524 1.000 52.32985 362 LYS A N 1
ATOM 2773 C CA . LYS A 1 464 ? -22.61939 42.97144 -7.99120 1.000 51.72741 362 LYS A CA 1
ATOM 2774 C C . LYS A 1 464 ? -23.18698 43.31695 -9.35970 1.000 52.01524 362 LYS A C 1
ATOM 2775 O O . LYS A 1 464 ? -22.45866 43.41065 -10.34995 1.000 48.40780 362 LYS A O 1
ATOM 2781 N N . ALA A 1 465 ? -24.50280 43.48955 -9.40202 1.000 50.38887 363 ALA A N 1
ATOM 2782 C CA . ALA A 1 465 ? -25.21881 43.87700 -10.60176 1.000 46.93150 363 ALA A CA 1
ATOM 2783 C C . ALA A 1 465 ? -26.06401 45.10314 -10.30489 1.000 54.41278 363 ALA A C 1
ATOM 2784 O O . ALA A 1 465 ? -26.54731 45.29437 -9.17793 1.000 51.27696 363 ALA A O 1
ATOM 2786 N N . ILE A 1 466 ? -26.27947 45.91154 -11.33569 1.000 57.04027 364 ILE A N 1
ATOM 2787 C CA . ILE A 1 466 ? -27.07107 47.12980 -11.21157 1.000 61.43840 364 ILE A CA 1
ATOM 2788 C C . ILE A 1 466 ? -28.48606 46.84126 -11.70917 1.000 61.89892 364 ILE A C 1
ATOM 2789 O O . ILE A 1 466 ? -28.76332 46.87236 -12.91299 1.000 61.10298 364 ILE A O 1
ATOM 2794 N N . LYS A 1 467 ? -29.38876 46.55394 -10.76805 1.000 67.22894 365 LYS A N 1
ATOM 2795 C CA . LYS A 1 467 ? -30.80730 46.47731 -11.08942 1.000 65.34489 365 LYS A CA 1
ATOM 2796 C C . LYS A 1 467 ? -31.32020 47.87051 -11.38897 1.000 69.05546 365 LYS A C 1
ATOM 2797 O O . LYS A 1 467 ? -31.12085 48.79827 -10.59878 1.000 68.26808 365 LYS A O 1
ATOM 2803 N N . ILE A 1 468 ? -31.98140 48.01627 -12.53161 1.000 75.76144 366 ILE A N 1
ATOM 2804 C CA . ILE A 1 468 ? -32.44868 49.31654 -12.99913 1.000 78.57850 366 ILE A CA 1
ATOM 2805 C C . ILE A 1 468 ? -33.82742 49.60861 -12.41498 1.000 80.20991 366 ILE A C 1
ATOM 2806 O O . ILE A 1 468 ? -34.76541 48.82159 -12.59169 1.000 79.61077 366 ILE A O 1
ATOM 2811 N N . ASN A 1 469 ? -33.94039 50.74443 -11.71129 1.000 82.73514 367 ASN A N 1
ATOM 2812 C CA . ASN A 1 469 ? -35.20055 51.28648 -11.21133 1.000 85.67857 367 ASN A CA 1
ATOM 2813 C C . ASN A 1 469 ? -35.26558 52.76895 -11.55820 1.000 88.02004 367 ASN A C 1
ATOM 2814 O O . ASN A 1 469 ? -34.27882 53.49643 -11.39815 1.000 90.56951 367 ASN A O 1
ATOM 2819 N N . GLU A 1 470 ? -36.42871 53.20906 -12.03576 1.000 93.64336 368 GLU A N 1
ATOM 2820 C CA . GLU A 1 470 ? -36.61387 54.56462 -12.57061 1.000 87.18123 368 GLU A CA 1
ATOM 2821 C C . GLU A 1 470 ? -36.15386 55.68080 -11.62604 1.000 90.35333 368 GLU A C 1
ATOM 2822 O O . GLU A 1 470 ? -36.37865 55.63087 -10.41337 1.000 92.42308 368 GLU A O 1
ATOM 2824 N N . THR A 1 472 ? -33.84760 56.11321 -9.59338 1.000 89.99633 370 THR A N 1
ATOM 2825 C CA . THR A 1 472 ? -32.85786 55.59103 -8.65548 1.000 90.59788 370 THR A CA 1
ATOM 2826 C C . THR A 1 472 ? -32.61560 54.08720 -8.85081 1.000 92.72489 370 THR A C 1
ATOM 2827 O O . THR A 1 472 ? -33.53674 53.26797 -8.75912 1.000 92.99081 370 THR A O 1
ATOM 2831 N N . ASN A 1 473 ? -31.36366 53.72808 -9.12776 1.000 89.42605 371 ASN A N 1
ATOM 2832 C CA . ASN A 1 473 ? -31.00160 52.34698 -9.40003 1.000 79.91664 371 ASN A CA 1
ATOM 2833 C C . ASN A 1 473 ? -30.59282 51.63945 -8.11163 1.000 74.99752 371 ASN A C 1
ATOM 2834 O O . ASN A 1 473 ? -30.53841 52.24117 -7.03779 1.000 78.74833 371 ASN A O 1
ATOM 2839 N N . THR A 1 474 ? -30.30803 50.34005 -8.21905 1.000 70.78170 372 THR A N 1
ATOM 2840 C CA . THR A 1 474 ? -29.95400 49.50313 -7.07534 1.000 68.00505 372 THR A CA 1
ATOM 2841 C C . THR A 1 474 ? -28.82341 48.55263 -7.44957 1.000 67.79522 372 THR A C 1
ATOM 2842 O O . THR A 1 474 ? -28.69430 48.13848 -8.60888 1.000 65.02331 372 THR A O 1
ATOM 2846 N N . GLU A 1 475 ? -28.01194 48.19537 -6.45470 1.000 58.53510 373 GLU A N 1
ATOM 2847 C CA . GLU A 1 475 ? -26.90546 47.27381 -6.65460 1.000 58.21057 373 GLU A CA 1
ATOM 2848 C C . GLU A 1 475 ? -27.18706 46.01147 -5.85951 1.000 59.87703 373 GLU A C 1
ATOM 2849 O O . GLU A 1 475 ? -27.29220 46.05894 -4.62885 1.000 61.11049 373 GLU A O 1
ATOM 2855 N N . LEU A 1 476 ? -27.29523 44.89071 -6.56317 1.000 54.16139 374 LEU A N 1
ATOM 2856 C CA . LEU A 1 476 ? -27.59291 43.60423 -5.96155 1.000 54.12526 374 LEU A CA 1
ATOM 2857 C C . LEU A 1 476 ? -26.34974 42.73052 -5.98759 1.000 52.95096 374 LEU A C 1
ATOM 2858 O O . LEU A 1 476 ? -25.56363 42.79184 -6.93411 1.000 55.76490 374 LEU A O 1
ATOM 2863 N N . ILE A 1 477 ? -26.17950 41.91835 -4.95063 1.000 54.07843 375 ILE A N 1
ATOM 2864 C CA . ILE A 1 477 ? -25.04731 41.00452 -4.83367 1.000 53.67858 375 ILE A CA 1
ATOM 2865 C C . ILE A 1 477 ? -25.41041 39.71149 -5.55178 1.000 51.15760 375 ILE A C 1
ATOM 2866 O O . ILE A 1 477 ? -26.50099 39.16792 -5.33877 1.000 51.36895 375 ILE A O 1
ATOM 2871 N N . CYS A 1 478 ? -24.49113 39.20304 -6.37803 1.000 48.23051 376 CYS A N 1
ATOM 2872 C CA . CYS A 1 478 ? -24.70446 37.98097 -7.14715 1.000 47.13497 376 CYS A CA 1
ATOM 2873 C C . CYS A 1 478 ? -23.83132 36.80729 -6.71583 1.000 53.17188 376 CYS A C 1
ATOM 2874 O O . CYS A 1 478 ? -24.26495 35.65936 -6.85096 1.000 49.25652 376 CYS A O 1
ATOM 2877 N N . ARG A 1 479 ? -22.61854 37.05335 -6.21628 1.000 52.46162 377 ARG A N 1
ATOM 2878 C CA . ARG A 1 479 ? -21.67556 35.96630 -5.98312 1.000 48.08054 377 ARG A CA 1
ATOM 2879 C C . ARG A 1 479 ? -20.46511 36.48858 -5.20730 1.000 49.26296 377 ARG A C 1
ATOM 2880 O O . ARG A 1 479 ? -20.01983 37.62692 -5.40325 1.000 49.92431 377 ARG A O 1
ATOM 2888 N N . TYR A 1 480 ? -19.92529 35.63163 -4.34882 1.000 46.66021 378 TYR A N 1
ATOM 2889 C CA . TYR A 1 480 ? -18.73728 35.91794 -3.56358 1.000 47.38078 378 TYR A CA 1
ATOM 2890 C C . TYR A 1 480 ? -17.60406 35.00145 -3.98971 1.000 48.93458 378 TYR A C 1
ATOM 2891 O O . TYR A 1 480 ? -17.82997 33.88916 -4.46850 1.000 45.94225 378 TYR A O 1
ATOM 2900 N N . ALA A 1 481 ? -16.37982 35.46229 -3.73917 1.000 47.08515 379 ALA A N 1
ATOM 2901 C CA . ALA A 1 481 ? -15.17474 34.69159 -3.98242 1.000 47.09077 379 ALA A CA 1
ATOM 2902 C C . ALA A 1 481 ? -14.18721 34.98785 -2.87078 1.000 46.46220 379 ALA A C 1
ATOM 2903 O O . ALA A 1 481 ? -14.11501 36.11568 -2.38395 1.000 48.81672 379 ALA A O 1
ATOM 2905 N N . SER A 1 482 ? -13.42147 33.98218 -2.47414 1.000 45.85370 380 SER A N 1
ATOM 2906 C CA . SER A 1 482 ? -12.40034 34.23362 -1.46968 1.000 51.68276 380 SER A CA 1
ATOM 2907 C C . SER A 1 482 ? -11.38523 33.11853 -1.55451 1.000 46.44031 380 SER A C 1
ATOM 2908 O O . SER A 1 482 ? -11.67032 32.02782 -2.05176 1.000 46.37921 380 SER A O 1
ATOM 2911 N N . GLY A 1 483 ? -10.20441 33.40547 -1.03933 1.000 45.99768 381 GLY A N 1
ATOM 2912 C CA . GLY A 1 483 ? -9.13177 32.43963 -1.07127 1.000 41.49617 381 GLY A CA 1
ATOM 2913 C C . GLY A 1 483 ? -7.98074 33.00815 -0.28901 1.000 48.64928 381 GLY A C 1
ATOM 2914 O O . GLY A 1 483 ? -8.00289 34.16571 0.14059 1.000 49.55120 381 GLY A O 1
ATOM 2915 N N . SER A 1 484 ? -6.97352 32.17475 -0.09813 1.000 51.97039 382 SER A N 1
ATOM 2916 C CA . SER A 1 484 ? -5.78570 32.58206 0.62954 1.000 58.44375 382 SER A CA 1
ATOM 2917 C C . SER A 1 484 ? -4.60982 32.67883 -0.33592 1.000 58.57558 382 SER A C 1
ATOM 2918 O O . SER A 1 484 ? -4.57752 31.98712 -1.35341 1.000 60.74481 382 SER A O 1
ATOM 2921 N N . PHE A 1 485 ? -3.66717 33.57588 -0.03157 1.000 59.09264 383 PHE A N 1
ATOM 2922 C CA . PHE A 1 485 ? -2.52851 33.81134 -0.91581 1.000 57.53004 383 PHE A CA 1
ATOM 2923 C C . PHE A 1 485 ? -1.55250 32.64316 -0.86428 1.000 56.81681 383 PHE A C 1
ATOM 2924 O O . PHE A 1 485 ? -1.30115 32.07345 0.19968 1.000 56.67172 383 PHE A O 1
ATOM 2932 N N . LYS A 1 486 ? -1.01022 32.28889 -2.03037 1.000 56.46806 384 LYS A N 1
ATOM 2933 C CA . LYS A 1 486 ? 0.04817 31.29933 -2.15137 1.000 56.23524 384 LYS A CA 1
ATOM 2934 C C . LYS A 1 486 ? 1.26852 31.69820 -1.31237 1.000 64.70314 384 LYS A C 1
ATOM 2935 O O . LYS A 1 486 ? 1.35419 32.79690 -0.75318 1.000 64.99298 384 LYS A O 1
ATOM 2938 N N . ALA A 1 487 ? 2.23595 30.78026 -1.23897 1.000 71.81930 385 ALA A N 1
ATOM 2939 C CA . ALA A 1 487 ? 3.41383 31.01253 -0.40711 1.000 64.63367 385 ALA A CA 1
ATOM 2940 C C . ALA A 1 487 ? 4.12921 32.29374 -0.81487 1.000 68.04988 385 ALA A C 1
ATOM 2941 O O . ALA A 1 487 ? 4.34022 33.19289 0.01041 1.000 64.01244 385 ALA A O 1
ATOM 2943 N N . ALA A 1 488 ? 4.48744 32.40335 -2.09886 1.000 68.85044 386 ALA A N 1
ATOM 2944 C CA . ALA A 1 488 ? 5.25654 33.54806 -2.56986 1.000 67.84105 386 ALA A CA 1
ATOM 2945 C C . ALA A 1 488 ? 4.46330 34.83898 -2.49749 1.000 71.03414 386 ALA A C 1
ATOM 2946 O O . ALA A 1 488 ? 5.05666 35.91931 -2.40592 1.000 71.06144 386 ALA A O 1
ATOM 2948 N N . GLU A 1 489 ? 3.13868 34.75036 -2.52731 1.000 66.48659 387 GLU A N 1
ATOM 2949 C CA . GLU A 1 489 ? 2.32200 35.94353 -2.61127 1.000 63.63452 387 GLU A CA 1
ATOM 2950 C C . GLU A 1 489 ? 2.17962 36.65474 -1.27535 1.000 65.88227 387 GLU A C 1
ATOM 2951 O O . GLU A 1 489 ? 1.91727 37.86154 -1.26366 1.000 65.63547 387 GLU A O 1
ATOM 2957 N N . LYS A 1 490 ? 2.36860 35.95435 -0.15341 1.000 70.03021 388 LYS A N 1
ATOM 2958 C CA . LYS A 1 490 ? 2.35726 36.63398 1.13976 1.000 71.26029 388 LYS A CA 1
ATOM 2959 C C . LYS A 1 490 ? 3.49472 37.63843 1.27891 1.000 64.92698 388 LYS A C 1
ATOM 2960 O O . LYS A 1 490 ? 3.40695 38.54791 2.11131 1.000 69.63942 388 LYS A O 1
ATOM 2966 N N . ASN A 1 491 ? 4.54644 37.51287 0.48213 1.000 66.38582 389 ASN A N 1
ATOM 2967 C CA . ASN A 1 491 ? 5.60401 38.51574 0.46433 1.000 65.07216 389 ASN A CA 1
ATOM 2968 C C . ASN A 1 491 ? 5.31780 39.66948 -0.48357 1.000 66.10443 389 ASN A C 1
ATOM 2969 O O . ASN A 1 491 ? 6.15408 40.57184 -0.59233 1.000 68.39171 389 ASN A O 1
ATOM 2974 N N . TYR A 1 492 ? 4.18872 39.65305 -1.19052 1.000 63.41423 390 TYR A N 1
ATOM 2975 C CA . TYR A 1 492 ? 3.84174 40.75591 -2.07451 1.000 62.68591 390 TYR A CA 1
ATOM 2976 C C . TYR A 1 492 ? 3.56577 42.02455 -1.27006 1.000 63.14831 390 TYR A C 1
ATOM 2977 O O . TYR A 1 492 ? 3.17763 41.97782 -0.09923 1.000 63.28355 390 TYR A O 1
ATOM 2986 N N . HIS A 1 493 ? 3.77474 43.17193 -1.91540 1.000 61.71777 391 HIS A N 1
ATOM 2987 C CA . HIS A 1 493 ? 3.42668 44.43568 -1.29341 1.000 59.35098 391 HIS A CA 1
ATOM 2988 C C . HIS A 1 493 ? 1.90762 44.59365 -1.23114 1.000 68.00207 391 HIS A C 1
ATOM 2989 O O . HIS A 1 493 ? 1.15490 44.01438 -2.01881 1.000 63.28054 391 HIS A O 1
ATOM 2991 N N . SER A 1 494 ? 1.46362 45.40921 -0.27651 1.000 64.92893 392 SER A N 1
ATOM 2992 C CA . SER A 1 494 ? 0.04387 45.54640 -0.01432 1.000 64.45554 392 SER A CA 1
ATOM 2993 C C . SER A 1 494 ? -0.73349 46.07144 -1.22491 1.000 70.48344 392 SER A C 1
ATOM 2994 O O . SER A 1 494 ? -1.94056 45.81626 -1.33163 1.000 66.69699 392 SER A O 1
ATOM 2997 N N . ASN A 1 495 ? -0.08677 46.79404 -2.14248 1.000 68.21486 393 ASN A N 1
ATOM 2998 C CA . ASN A 1 495 ? -0.80611 47.19026 -3.34605 1.000 64.09301 393 ASN A CA 1
ATOM 2999 C C . ASN A 1 495 ? -0.94681 46.02672 -4.31462 1.000 67.10336 393 ASN A C 1
ATOM 3000 O O . ASN A 1 495 ? -1.98295 45.90138 -4.97879 1.000 68.70230 393 ASN A O 1
ATOM 3005 N N . ASP A 1 496 ? 0.05173 45.14625 -4.37290 1.000 65.22794 394 ASP A N 1
ATOM 3006 C CA . ASP A 1 496 ? 0.00152 44.02123 -5.29574 1.000 61.78564 394 ASP A CA 1
ATOM 3007 C C . ASP A 1 496 ? -0.92940 42.90835 -4.82420 1.000 62.54710 394 ASP A C 1
ATOM 3008 O O . ASP A 1 496 ? -1.50138 42.20016 -5.65774 1.000 60.82881 394 ASP A O 1
ATOM 3013 N N . LYS A 1 497 ? -1.09820 42.71877 -3.51216 1.000 61.44191 395 LYS A N 1
ATOM 3014 C CA . LYS A 1 497 ? -2.11810 41.77830 -3.05766 1.000 59.95830 395 LYS A CA 1
ATOM 3015 C C . LYS A 1 497 ? -3.49741 42.25675 -3.48954 1.000 59.04123 395 LYS A C 1
ATOM 3016 O O . LYS A 1 497 ? -4.33173 41.47241 -3.96106 1.000 57.61623 395 LYS A O 1
ATOM 3022 N N . GLU A 1 498 ? -3.73315 43.55665 -3.36329 1.000 56.52641 396 GLU A N 1
ATOM 3023 C CA . GLU A 1 498 ? -4.97438 44.14225 -3.82505 1.000 60.02539 396 GLU A CA 1
ATOM 3024 C C . GLU A 1 498 ? -5.17690 43.88556 -5.32064 1.000 60.19849 396 GLU A C 1
ATOM 3025 O O . GLU A 1 498 ? -6.29410 43.58996 -5.76287 1.000 59.66342 396 GLU A O 1
ATOM 3031 N N . THR A 1 499 ? -4.09670 43.93960 -6.10601 1.000 61.67140 397 THR A N 1
ATOM 3032 C CA . THR A 1 499 ? -4.18759 43.62392 -7.53197 1.000 61.17582 397 THR A CA 1
ATOM 3033 C C . THR A 1 499 ? -4.44364 42.13638 -7.76116 1.000 54.74194 397 THR A C 1
ATOM 3034 O O . THR A 1 499 ? -5.21686 41.75458 -8.65163 1.000 53.50994 397 THR A O 1
ATOM 3038 N N . LEU A 1 500 ? -3.79817 41.28599 -6.97330 1.000 56.54681 398 LEU A N 1
ATOM 3039 C CA . LEU A 1 500 ? -4.05531 39.85501 -7.04920 1.000 53.81606 398 LEU A CA 1
ATOM 3040 C C . LEU A 1 500 ? -5.51453 39.54531 -6.74500 1.000 54.94052 398 LEU A C 1
ATOM 3041 O O . LEU A 1 500 ? -6.14679 38.72796 -7.42900 1.000 50.87655 398 LEU A O 1
ATOM 3046 N N . ALA A 1 501 ? -6.06021 40.18048 -5.70680 1.000 53.22398 399 ALA A N 1
ATOM 3047 C CA . ALA A 1 501 ? -7.48200 40.05097 -5.42338 1.000 50.70611 399 ALA A CA 1
ATOM 3048 C C . ALA A 1 501 ? -8.32308 40.37786 -6.64680 1.000 49.51141 399 ALA A C 1
ATOM 3049 O O . ALA A 1 501 ? -9.33220 39.70751 -6.90842 1.000 49.02052 399 ALA A O 1
ATOM 3051 N N . VAL A 1 502 ? -7.92397 41.39820 -7.41877 1.000 49.81822 400 VAL A N 1
ATOM 3052 C CA . VAL A 1 502 ? -8.65844 41.71722 -8.64305 1.000 48.82722 400 VAL A CA 1
ATOM 3053 C C . VAL A 1 502 ? -8.57820 40.55598 -9.62636 1.000 46.86618 400 VAL A C 1
ATOM 3054 O O . VAL A 1 502 ? -9.58884 40.11650 -10.18739 1.000 47.64853 400 VAL A O 1
ATOM 3058 N N . ILE A 1 503 ? -7.38321 40.00748 -9.80677 1.000 46.37476 401 ILE A N 1
ATOM 3059 C CA . ILE A 1 503 ? -7.18560 38.97867 -10.82103 1.000 47.44824 401 ILE A CA 1
ATOM 3060 C C . ILE A 1 503 ? -7.95365 37.71721 -10.46229 1.000 48.20867 401 ILE A C 1
ATOM 3061 O O . ILE A 1 503 ? -8.65909 37.14760 -11.30735 1.000 48.54941 401 ILE A O 1
ATOM 3066 N N . ASN A 1 504 ? -7.84258 37.27509 -9.19876 1.000 46.70916 402 ASN A N 1
ATOM 3067 C CA . ASN A 1 504 ? -8.51496 36.04749 -8.76168 1.000 47.58059 402 ASN A CA 1
ATOM 3068 C C . ASN A 1 504 ? -10.02354 36.17583 -8.85447 1.000 44.64092 402 ASN A C 1
ATOM 3069 O O . ASN A 1 504 ? -10.71683 35.19578 -9.13657 1.000 49.21117 402 ASN A O 1
ATOM 3074 N N . THR A 1 505 ? -10.55508 37.36234 -8.56354 1.000 46.05969 403 THR A N 1
ATOM 3075 C CA . THR A 1 505 ? -11.99396 37.54963 -8.64192 1.000 45.29831 403 THR A CA 1
ATOM 3076 C C . THR A 1 505 ? -12.46431 37.43399 -10.08452 1.000 50.37836 403 THR A C 1
ATOM 3077 O O . THR A 1 505 ? -13.45227 36.73612 -10.37081 1.000 48.29895 403 THR A O 1
ATOM 3081 N N . ILE A 1 506 ? -11.74157 38.08121 -11.00758 1.000 47.09403 404 ILE A N 1
ATOM 3082 C CA . ILE A 1 506 ? -12.10531 38.01932 -12.41920 1.000 45.49480 404 ILE A CA 1
ATOM 3083 C C . ILE A 1 506 ? -12.06280 36.57951 -12.90717 1.000 49.18845 404 ILE A C 1
ATOM 3084 O O . ILE A 1 506 ? -12.99606 36.09500 -13.56084 1.000 52.10961 404 ILE A O 1
ATOM 3089 N N . LYS A 1 507 ? -10.99157 35.86915 -12.56376 1.000 44.73790 405 LYS A N 1
ATOM 3090 C CA . LYS A 1 507 ? -10.85850 34.46241 -12.92115 1.000 50.92540 405 LYS A CA 1
ATOM 3091 C C . LYS A 1 507 ? -12.07278 33.65124 -12.46980 1.000 53.16272 405 LYS A C 1
ATOM 3092 O O . LYS A 1 507 ? -12.62296 32.84724 -13.23662 1.000 49.73787 405 LYS A O 1
ATOM 3098 N N . LYS A 1 508 ? -12.50316 33.84874 -11.22078 1.000 42.70382 406 LYS A N 1
ATOM 3099 C CA . LYS A 1 508 ? -13.65515 33.10523 -10.73064 1.000 50.27329 406 LYS A CA 1
ATOM 3100 C C . LYS A 1 508 ? -14.92091 33.49032 -11.49037 1.000 47.94696 406 LYS A C 1
ATOM 3101 O O . LYS A 1 508 ? -15.76238 32.63738 -11.79233 1.000 51.40965 406 LYS A O 1
ATOM 3107 N N . PHE A 1 509 ? -15.06780 34.76691 -11.82070 1.000 47.63890 407 PHE A N 1
ATOM 3108 C CA . PHE A 1 509 ? -16.28008 35.26305 -12.45284 1.000 44.80148 407 PHE A CA 1
ATOM 3109 C C . PHE A 1 509 ? -16.13630 35.43118 -13.96791 1.000 44.47838 407 PHE A C 1
ATOM 3110 O O . PHE A 1 509 ? -17.01185 36.03169 -14.60024 1.000 46.10443 407 PHE A O 1
ATOM 3118 N N . SER A 1 510 ? -15.08037 34.86241 -14.56815 1.000 49.89269 408 SER A N 1
ATOM 3119 C CA . SER A 1 510 ? -14.70055 35.21686 -15.93598 1.000 47.50252 408 SER A CA 1
ATOM 3120 C C . SER A 1 510 ? -15.76028 34.86039 -16.97490 1.000 48.36777 408 SER A C 1
ATOM 3121 O O . SER A 1 510 ? -15.82487 35.50789 -18.02545 1.000 49.31858 408 SER A O 1
ATOM 3124 N N . ILE A 1 511 ? -16.57562 33.83075 -16.74523 1.000 47.47109 409 ILE A N 1
ATOM 3125 C CA . ILE A 1 511 ? -17.56629 33.50500 -17.76704 1.000 45.81649 409 ILE A CA 1
ATOM 3126 C C . ILE A 1 511 ? -18.57777 34.64238 -17.88367 1.000 52.56082 409 ILE A C 1
ATOM 3127 O O . ILE A 1 511 ? -18.99545 35.00337 -18.98847 1.000 53.95843 409 ILE A O 1
ATOM 3132 N N . TYR A 1 512 ? -18.93313 35.27399 -16.76080 1.000 46.72181 410 TYR A N 1
ATOM 3133 C CA . TYR A 1 512 ? -19.89372 36.36646 -16.83532 1.000 51.51296 410 TYR A CA 1
ATOM 3134 C C . TYR A 1 512 ? -19.24313 37.66979 -17.30242 1.000 52.70765 410 TYR A C 1
ATOM 3135 O O . TYR A 1 512 ? -19.87705 38.45785 -18.01891 1.000 49.83318 410 TYR A O 1
ATOM 3144 N N . LEU A 1 513 ? -17.98975 37.92053 -16.90687 1.000 49.38665 411 LEU A N 1
ATOM 3145 C CA . LEU A 1 513 ? -17.40051 39.23640 -17.13726 1.000 48.53688 411 LEU A CA 1
ATOM 3146 C C . LEU A 1 513 ? -16.85021 39.38309 -18.55364 1.000 50.66683 411 LEU A C 1
ATOM 3147 O O . LEU A 1 513 ? -16.99611 40.44483 -19.16406 1.000 52.07596 411 LEU A O 1
ATOM 3152 N N . THR A 1 514 ? -16.28913 3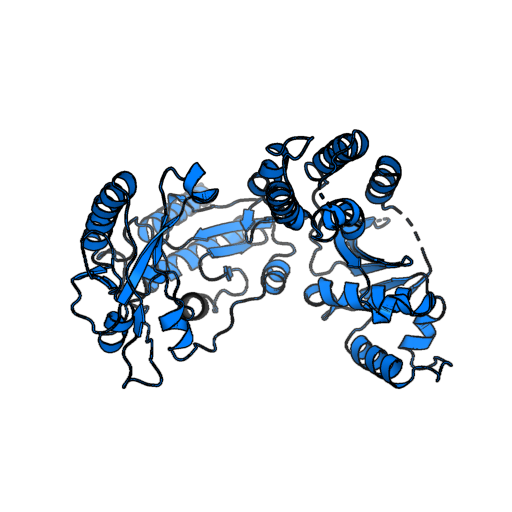8.30968 -19.10956 1.000 52.62087 412 THR A N 1
ATOM 3153 C CA . THR A 1 514 ? -15.55306 38.36043 -20.37442 1.000 51.94257 412 THR A CA 1
ATOM 3154 C C . THR A 1 514 ? -16.28357 39.05900 -21.51476 1.000 55.91025 412 THR A C 1
ATOM 3155 O O . THR A 1 514 ? -15.66312 39.90627 -22.17816 1.000 59.48344 412 THR A O 1
ATOM 3159 N N . PRO A 1 515 ? -17.54889 38.77270 -21.81013 1.000 51.67746 413 PRO A N 1
ATOM 3160 C CA . PRO A 1 515 ? -18.20135 39.43288 -22.94210 1.000 53.04300 413 PRO A CA 1
ATOM 3161 C C . PRO A 1 515 ? -18.77332 40.81335 -22.64466 1.000 59.14113 413 PRO A C 1
ATOM 3162 O O . PRO A 1 515 ? -19.52114 41.33639 -23.47620 1.000 60.96752 413 PRO A O 1
ATOM 3166 N N . VAL A 1 516 ? -18.44952 41.44335 -21.51521 1.000 53.25989 414 VAL A N 1
ATOM 3167 C CA . VAL A 1 516 ? -19.14882 42.65102 -21.09054 1.000 53.63763 414 VAL A CA 1
ATOM 3168 C C . VAL A 1 516 ? -18.14933 43.70473 -20.61045 1.000 55.36381 414 VAL A C 1
ATOM 3169 O O . VAL A 1 516 ? -17.04566 43.38776 -20.16228 1.000 54.09228 414 VAL A O 1
ATOM 3173 N N . HIS A 1 517 ? -18.52216 44.97450 -20.76247 1.000 56.84525 415 HIS A N 1
ATOM 3174 C CA . HIS A 1 517 ? -17.80551 46.07720 -20.13272 1.000 55.61683 415 HIS A CA 1
ATOM 3175 C C . HIS A 1 517 ? -18.29297 46.20318 -18.69903 1.000 51.72940 415 HIS A C 1
ATOM 3176 O O . HIS A 1 517 ? -19.45732 46.53331 -18.46222 1.000 51.75240 415 HIS A O 1
ATOM 3183 N N . PHE A 1 518 ? -17.40824 45.95952 -17.74028 1.000 51.88685 416 PHE A N 1
ATOM 3184 C CA . PHE A 1 518 ? -17.81687 45.92217 -16.34612 1.000 52.49913 416 PHE A CA 1
ATOM 3185 C C . PHE A 1 518 ? -17.01117 46.95604 -15.55486 1.000 50.67248 416 PHE A C 1
ATOM 3186 O O . PHE A 1 518 ? -16.27463 47.76600 -16.11521 1.000 55.08448 416 PHE A O 1
ATOM 3194 N N . LEU A 1 519 ? -17.17684 46.94146 -14.24032 1.000 54.87171 417 LEU A N 1
ATOM 3195 C CA . LEU A 1 519 ? -16.59932 47.95598 -13.37495 1.000 53.43179 417 LEU A CA 1
ATOM 3196 C C . LEU A 1 519 ? -15.88324 47.26052 -12.23392 1.000 55.97677 417 LEU A C 1
ATOM 3197 O O . LEU A 1 519 ? -16.46439 46.40737 -11.55475 1.000 57.92541 417 LEU A O 1
ATOM 3202 N N . ILE A 1 520 ? -14.62104 47.61481 -12.03247 1.000 59.93872 418 ILE A N 1
ATOM 3203 C CA . ILE A 1 520 ? -13.82944 47.12011 -10.91857 1.000 53.86360 418 ILE A CA 1
ATOM 3204 C C . ILE A 1 520 ? -13.71290 48.22630 -9.88468 1.000 55.20664 418 ILE A C 1
ATOM 3205 O O . ILE A 1 520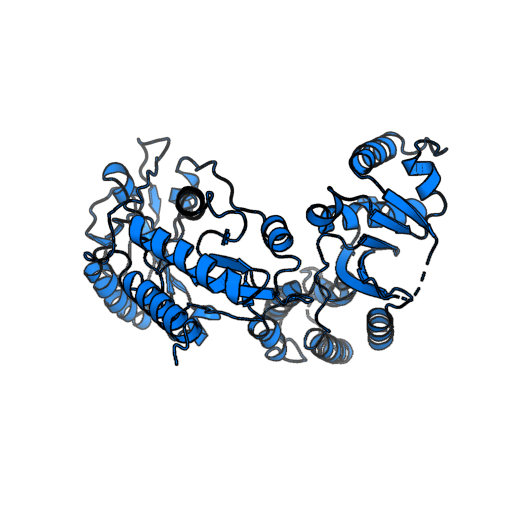 ? -13.27073 49.33424 -10.20284 1.000 59.29452 418 ILE A O 1
ATOM 3210 N N . ARG A 1 521 ? -14.07670 47.92046 -8.65283 1.000 57.15332 419 ARG A N 1
ATOM 3211 C CA . ARG A 1 521 ? -13.86150 48.80577 -7.51355 1.000 56.75581 419 ARG A CA 1
ATOM 3212 C C . ARG A 1 521 ? -12.79337 48.18114 -6.62319 1.000 58.42747 419 ARG A C 1
ATOM 3213 O O . ARG A 1 521 ? -13.01684 47.11075 -6.04297 1.000 56.18795 419 ARG A O 1
ATOM 3221 N N . THR A 1 522 ? -11.63214 48.83465 -6.51885 1.000 55.30788 420 THR A N 1
ATOM 3222 C CA . THR A 1 522 ? -10.58180 48.38723 -5.61243 1.000 56.36235 420 THR A CA 1
ATOM 3223 C C . THR A 1 522 ? -10.02742 49.56518 -4.82773 1.000 61.94793 420 THR A C 1
ATOM 3224 O O . THR A 1 522 ? -10.29565 50.72711 -5.13558 1.000 64.87023 420 THR A O 1
ATOM 3228 N N . ASN A 1 523 ? -9.23553 49.24654 -3.80016 1.000 66.22368 421 ASN A N 1
ATOM 3229 C CA . ASN A 1 523 ? -8.56324 50.24926 -2.97906 1.000 67.26369 421 ASN A CA 1
ATOM 3230 C C . ASN A 1 523 ? -7.14362 50.53883 -3.41958 1.000 69.05809 421 ASN A C 1
ATOM 3231 O O . ASN A 1 523 ? -6.43751 51.27875 -2.72903 1.000 80.46097 421 ASN A O 1
ATOM 3236 N N . ASN A 1 524 ? -6.69020 49.94067 -4.50879 1.000 65.94941 422 ASN A N 1
ATOM 3237 C CA . ASN A 1 524 ? -5.34892 50.19097 -5.01841 1.000 67.99623 422 ASN A CA 1
ATOM 3238 C C . ASN A 1 524 ? -5.44267 51.45621 -5.85174 1.000 67.69215 422 ASN A C 1
ATOM 3239 O O . ASN A 1 524 ? -5.97343 51.44643 -6.96426 1.000 70.80384 422 ASN A O 1
ATOM 3244 N N . THR A 1 525 ? -4.96090 52.56712 -5.29806 1.000 71.88453 423 THR A N 1
ATOM 3245 C CA . THR A 1 525 ? -5.01468 53.82949 -6.02766 1.000 70.88208 423 THR A CA 1
ATOM 3246 C C . THR A 1 525 ? -4.17846 53.78671 -7.30159 1.000 61.55300 423 THR A C 1
ATOM 3247 O O . THR A 1 525 ? -4.45713 54.53136 -8.24377 1.000 64.90116 423 THR A O 1
ATOM 3251 N N . HIS A 1 526 ? -3.18773 52.91116 -7.36525 1.000 60.10654 424 HIS A N 1
ATOM 3252 C CA . HIS A 1 526 ? -2.34393 52.81324 -8.54299 1.000 66.91776 424 HIS A CA 1
ATOM 3253 C C . HIS A 1 526 ? -2.84375 51.77955 -9.54373 1.000 65.18243 424 HIS A C 1
ATOM 3254 O O . HIS A 1 526 ? -2.30001 51.69724 -10.65259 1.000 58.10887 424 HIS A O 1
ATOM 3261 N N . PHE A 1 527 ? -3.88374 51.01704 -9.19164 1.000 63.20018 425 PHE A N 1
ATOM 3262 C CA . PHE A 1 527 ? -4.42142 50.02671 -10.11897 1.000 59.53472 425 PHE A CA 1
ATOM 3263 C C . PHE A 1 527 ? -4.83394 50.66825 -11.43084 1.000 59.60539 425 PHE A C 1
ATOM 3264 O O . PHE A 1 527 ? -4.64963 50.07416 -12.50172 1.000 59.48168 425 PHE A O 1
ATOM 3272 N N . LYS A 1 528 ? -5.38538 51.88592 -11.37161 1.000 63.02846 426 LYS A N 1
ATOM 3273 C CA . LYS A 1 528 ? -5.83174 52.55763 -12.59402 1.000 66.98959 426 LYS A CA 1
ATOM 3274 C C . LYS A 1 528 ? -4.66263 52.80878 -13.54116 1.000 63.41694 426 LYS A C 1
ATOM 3275 O O . LYS A 1 528 ? -4.72975 52.47083 -14.72772 1.000 65.29913 426 LYS A O 1
ATOM 3281 N N . SER A 1 529 ? -3.56926 53.37953 -13.02860 1.000 62.41770 427 SER A N 1
ATOM 3282 C CA . SER A 1 529 ? -2.40131 53.61878 -13.87358 1.000 66.93376 427 SER A CA 1
ATOM 3283 C C . SER A 1 529 ? -1.79027 52.30775 -14.35047 1.000 65.80722 427 SER A C 1
ATOM 3284 O O . SER A 1 529 ? -1.35167 52.20228 -15.50474 1.000 64.16843 427 SER A O 1
ATOM 3286 N N . PHE A 1 530 ? -1.76494 51.29379 -13.47641 1.000 62.96436 428 PHE A N 1
ATOM 3287 C CA . PHE A 1 530 ? -1.16260 50.00499 -13.82135 1.000 63.01926 428 PHE A CA 1
ATOM 3288 C C . PHE A 1 530 ? -1.79790 49.40470 -15.07279 1.000 62.36599 428 PHE A C 1
ATOM 3289 O O . PHE A 1 530 ? -1.08899 49.02367 -16.01640 1.000 62.26397 428 PHE A O 1
ATOM 3297 N N . VAL A 1 531 ? -3.13496 49.30731 -15.10230 1.000 58.07201 429 VAL A N 1
ATOM 3298 C CA . VAL A 1 531 ? -3.78858 48.67517 -16.24710 1.000 59.54218 429 VAL A CA 1
ATOM 3299 C C . VAL A 1 531 ? -3.67316 49.53264 -17.49420 1.000 57.67619 429 VAL A C 1
ATOM 3300 O O . VAL A 1 531 ? -3.68352 48.99458 -18.59958 1.000 56.37122 429 VAL A O 1
ATOM 3304 N N . ASN A 1 532 ? -3.56711 50.85382 -17.34965 1.000 61.07642 430 ASN A N 1
ATOM 3305 C CA . ASN A 1 532 ? -3.29636 51.75596 -18.46299 1.000 60.29447 430 ASN A CA 1
ATOM 3306 C C . ASN A 1 532 ? -1.81454 51.77759 -18.85714 1.000 64.28970 430 ASN A C 1
ATOM 3307 O O . ASN A 1 532 ? -1.36790 52.75570 -19.45978 1.000 69.67374 430 ASN A O 1
ATOM 3312 N N . LEU A 1 533 ? -1.04822 50.74180 -18.48721 1.000 6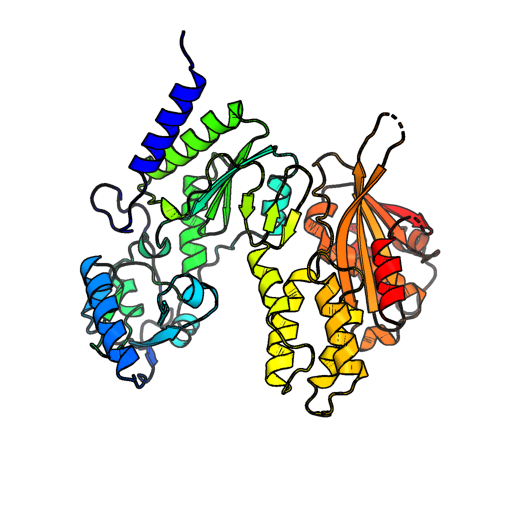7.54760 431 LEU A N 1
ATOM 3313 C CA . LEU A 1 533 ? 0.36316 50.57836 -18.85610 1.000 64.62365 431 LEU A CA 1
ATOM 3314 C C . LEU A 1 533 ? 1.18728 51.82657 -18.55988 1.000 67.14585 431 LEU A C 1
ATOM 3315 O O . LEU A 1 533 ? 2.18459 52.09912 -19.22701 1.000 69.53504 431 LEU A O 1
ATOM 3320 N N . ASN A 1 534 ? 0.76609 52.57942 -17.54399 1.000 71.21367 432 ASN A N 1
ATOM 3321 C CA . ASN A 1 534 ? 1.37749 53.83447 -17.12484 1.000 71.91754 432 ASN A CA 1
ATOM 3322 C C . ASN A 1 534 ? 2.02354 53.69685 -15.74415 1.000 78.28195 432 ASN A C 1
ATOM 3323 O O . ASN A 1 534 ? 2.25569 54.69294 -15.05063 1.000 80.26569 432 ASN A O 1
ATOM 3328 N N . TYR A 1 535 ? 2.31344 52.46809 -15.32934 1.000 75.69794 433 TYR A N 1
ATOM 3329 C CA . TYR A 1 535 ? 2.72383 52.18760 -13.96389 1.000 75.39436 433 TYR A CA 1
ATOM 3330 C C . TYR A 1 535 ? 4.23865 52.28941 -13.84809 1.000 81.53061 433 TYR A C 1
ATOM 3331 O O . TYR A 1 535 ? 4.96777 51.71354 -14.66179 1.000 78.46636 433 TYR A O 1
ATOM 3340 N N . LYS A 1 536 ? 4.70150 53.00392 -12.81720 1.000 81.12087 434 LYS A N 1
ATOM 3341 C CA . LYS A 1 536 ? 6.11338 53.36139 -12.71373 1.000 83.45061 434 LYS A CA 1
ATOM 3342 C C . LYS A 1 536 ? 6.99465 52.15506 -12.39198 1.000 86.98743 434 LYS A C 1
ATOM 3343 O O . LYS A 1 536 ? 8.09280 52.02533 -12.94745 1.000 92.56677 434 LYS A O 1
ATOM 3345 N N . GLY A 1 537 ? 6.53891 51.26651 -11.50587 1.000 82.19232 435 GLY A N 1
ATOM 3346 C CA . GLY A 1 537 ? 7.37817 50.21800 -10.94239 1.000 86.80483 435 GLY A CA 1
ATOM 3347 C C . GLY A 1 537 ? 8.02290 49.23207 -11.89919 1.000 91.68422 435 GLY A C 1
ATOM 3348 O O . GLY A 1 537 ? 7.32931 48.46078 -12.57065 1.000 94.30459 435 GLY A O 1
ATOM 3349 N N . ASP A 1 538 ? 9.35961 49.23152 -11.95970 1.000 92.41716 436 ASP A N 1
ATOM 3350 C CA . ASP A 1 538 ? 10.10550 48.25684 -12.75839 1.000 93.44543 436 ASP A CA 1
ATOM 3351 C C . ASP A 1 538 ? 10.71440 47.13320 -11.92186 1.000 92.68443 436 ASP A C 1
ATOM 3352 O O . ASP A 1 538 ? 11.45763 46.31013 -12.46412 1.000 89.28394 436 ASP A O 1
ATOM 3354 N N . SER A 1 539 ? 10.39965 47.06659 -10.62046 1.000 95.03937 437 SER A N 1
ATOM 3355 C CA . SER A 1 539 ? 11.08622 46.13695 -9.72586 1.000 89.23551 437 SER A CA 1
ATOM 3356 C C . SER A 1 539 ? 10.72092 44.69517 -10.03842 1.000 91.89448 437 SER A C 1
ATOM 3357 O O . SER A 1 539 ? 11.57491 43.79683 -9.97071 1.000 93.04601 437 SER A O 1
ATOM 3360 N N . LYS A 1 540 ? 9.44743 44.44707 -10.35466 1.000 84.55119 438 LYS A N 1
ATOM 3361 C CA . LYS A 1 540 ? 8.94147 43.09518 -10.64589 1.000 80.86947 438 LYS A CA 1
ATOM 3362 C C . LYS A 1 540 ? 8.28459 43.15485 -12.01857 1.000 77.39904 438 LYS A C 1
ATOM 3363 O O . LYS A 1 540 ? 7.07690 42.95077 -12.15683 1.000 72.40961 438 LYS A O 1
ATOM 3365 N N . LEU A 1 541 ? 9.10251 43.42758 -13.03183 1.000 74.58776 439 LEU A N 1
ATOM 3366 C CA . LEU A 1 541 ? 8.57899 43.74072 -14.35508 1.000 71.33809 439 LEU A CA 1
ATOM 3367 C C . LEU A 1 541 ? 7.86242 42.55074 -14.98211 1.000 71.26017 439 LEU A C 1
ATOM 3368 O O . LEU A 1 541 ? 6.73892 42.68775 -15.48418 1.000 72.26755 439 LEU A O 1
ATOM 3373 N N . GLY A 1 542 ? 8.48557 41.36821 -14.94076 1.000 68.14146 440 GLY A N 1
ATOM 3374 C CA . GLY A 1 542 ? 7.91078 40.22016 -15.62323 1.000 70.72039 440 GLY A CA 1
ATOM 3375 C C . GLY A 1 542 ? 6.56311 39.81667 -15.05749 1.000 73.59376 440 GLY A C 1
ATOM 3376 O O . GLY A 1 542 ? 5.64389 39.45979 -15.80207 1.000 67.52994 440 GLY A O 1
ATOM 3377 N N . ARG A 1 543 ? 6.42366 39.85763 -13.72873 1.000 77.00343 441 ARG A N 1
ATOM 3378 C CA . ARG A 1 543 ? 5.13162 39.59876 -13.10912 1.000 70.62975 441 ARG A CA 1
ATOM 3379 C C . ARG A 1 543 ? 4.11700 40.67012 -13.50060 1.000 70.57177 441 ARG A C 1
ATOM 3380 O O . ARG A 1 543 ? 2.94373 40.35977 -13.73854 1.000 67.66815 441 ARG A O 1
ATOM 3388 N N . ASN A 1 544 ? 4.55590 41.93309 -13.59546 1.000 65.10672 442 ASN A N 1
ATOM 3389 C CA . ASN A 1 544 ? 3.62903 43.01053 -13.93170 1.000 68.00222 442 ASN A CA 1
ATOM 3390 C C . ASN A 1 544 ? 3.17370 42.92063 -15.38910 1.000 63.10873 442 ASN A C 1
ATOM 3391 O O . ASN A 1 544 ? 1.98937 43.11395 -15.68972 1.000 60.08176 442 ASN A O 1
ATOM 3396 N N . ILE A 1 545 ? 4.08997 42.61468 -16.30546 1.000 62.34254 443 ILE A N 1
ATOM 3397 C CA . ILE A 1 545 ? 3.70156 42.44725 -17.70405 1.000 63.22863 443 ILE A CA 1
ATOM 3398 C C . ILE A 1 545 ? 2.79993 41.23598 -17.86537 1.000 56.75412 443 ILE A C 1
ATOM 3399 O O . ILE A 1 545 ? 1.88702 41.23199 -18.70123 1.000 56.19460 443 ILE A O 1
ATOM 3404 N N . ARG A 1 546 ? 3.04061 40.18846 -17.07371 1.000 62.53392 444 ARG A N 1
ATOM 3405 C CA . ARG A 1 546 ? 2.15061 39.03315 -17.09266 1.000 58.26200 444 ARG A CA 1
ATOM 3406 C C . ARG A 1 546 ? 0.74691 39.43031 -16.66719 1.000 54.90208 444 ARG A C 1
ATOM 3407 O O . ARG A 1 546 ? -0.23674 39.04669 -17.31298 1.000 57.74779 444 ARG A O 1
ATOM 3415 N N . TRP A 1 547 ? 0.63414 40.24538 -15.61554 1.000 51.81488 445 TRP A N 1
ATOM 3416 C CA . TRP A 1 547 ? -0.68572 40.67534 -15.16181 1.000 59.14442 445 TRP A CA 1
ATOM 3417 C C . TRP A 1 547 ? -1.31993 41.64569 -16.15000 1.000 55.64078 445 TRP A C 1
ATOM 3418 O O . TRP A 1 547 ? -2.52512 41.56238 -16.42717 1.000 52.58175 445 TRP A O 1
ATOM 3429 N N . GLN A 1 548 ? -0.52096 42.57154 -16.68616 1.000 54.97460 446 GLN A N 1
ATOM 3430 C CA . GLN A 1 548 ? -1.03431 43.51272 -17.67135 1.000 52.58961 446 GLN A CA 1
ATOM 3431 C C . GLN A 1 548 ? -1.54182 42.77602 -18.90500 1.000 51.14985 446 GLN A C 1
ATOM 3432 O O . GLN A 1 548 ? -2.62858 43.07167 -19.41478 1.000 50.46469 446 GLN A O 1
ATOM 3438 N N . ALA A 1 549 ? -0.78914 41.78505 -19.37957 1.000 50.98051 447 ALA A N 1
ATOM 3439 C CA . ALA A 1 549 ? -1.29162 40.97100 -20.47682 1.000 54.03316 447 ALA A CA 1
ATOM 3440 C C . ALA A 1 549 ? -2.63006 40.33449 -20.11317 1.000 59.08454 447 ALA A C 1
ATOM 3441 O O . ALA A 1 549 ? -3.61700 40.46420 -20.85448 1.000 52.00820 447 ALA A O 1
ATOM 3443 N N . TRP A 1 550 ? -2.68358 39.65634 -18.95748 1.000 57.34916 448 TRP A N 1
ATOM 3444 C CA . TRP A 1 550 ? -3.88953 38.92537 -18.58343 1.000 56.88804 448 TRP A CA 1
ATOM 3445 C C . TRP A 1 550 ? -5.07246 39.86699 -18.44086 1.000 52.52882 448 TRP A C 1
ATOM 3446 O O . TRP A 1 550 ? -6.18003 39.55422 -18.89070 1.000 51.88368 448 TRP A O 1
ATOM 3457 N N . LEU A 1 551 ? -4.85664 41.04044 -17.84062 1.000 52.92831 449 LEU A N 1
ATOM 3458 C CA . LEU A 1 551 ? -5.97830 41.95490 -17.65601 1.000 51.97419 449 LEU A CA 1
ATOM 3459 C C . LEU A 1 551 ? -6.39698 42.60574 -18.96717 1.000 54.08588 449 LEU A C 1
ATOM 3460 O O . LEU A 1 551 ? -7.55522 43.01367 -19.10231 1.000 50.80663 449 LEU A O 1
ATOM 3465 N N . SER A 1 552 ? -5.49165 42.66970 -19.94716 1.000 51.97440 450 SER A N 1
ATOM 3466 C CA . SER A 1 552 ? -5.83382 43.24938 -21.24675 1.000 53.75428 450 SER A CA 1
ATOM 3467 C C . SER A 1 552 ? -6.99260 42.51910 -21.92361 1.000 56.03193 450 SER A C 1
ATOM 3468 O O . SER A 1 552 ? -7.71464 43.12167 -22.72430 1.000 61.18062 450 SER A O 1
ATOM 3470 N N . HIS A 1 553 ? -7.19529 41.23500 -21.62809 1.000 53.83279 451 HIS A N 1
ATOM 3471 C CA . HIS A 1 553 ? -8.32280 40.56718 -22.26430 1.000 54.74007 451 HIS A CA 1
ATOM 3472 C C . HIS A 1 553 ? -9.66999 41.00251 -21.70434 1.000 53.25115 451 HIS A C 1
ATOM 3473 O O . HIS A 1 553 ? -10.69349 40.49617 -22.16616 1.000 59.07519 451 HIS A O 1
ATOM 3480 N N . TYR A 1 554 ? -9.71920 41.92459 -20.74951 1.000 54.29842 452 TYR A N 1
ATOM 3481 C CA . TYR A 1 554 ? -10.98519 42.36830 -20.18134 1.000 55.61268 452 TYR A CA 1
ATOM 3482 C C . TYR A 1 554 ? -11.19819 43.85739 -20.44992 1.000 55.94683 452 TYR A C 1
ATOM 3483 O O . TYR A 1 554 ? -10.24339 44.63453 -20.53238 1.000 58.43487 452 TYR A O 1
ATOM 3492 N N . SER A 1 555 ? -12.46390 44.24015 -20.61313 1.000 58.08640 453 SER A N 1
ATOM 3493 C CA . SER A 1 555 ? -12.88350 45.62400 -20.80570 1.000 55.46129 453 SER A CA 1
ATOM 3494 C C . SER A 1 555 ? -13.58561 46.13993 -19.54897 1.000 54.37448 453 SER A C 1
ATOM 3495 O O . SER A 1 555 ? -14.62957 45.60505 -19.16447 1.000 55.84433 453 SER A O 1
ATOM 3498 N N . PHE A 1 556 ? -13.04106 47.19153 -18.93047 1.000 51.53526 454 PHE A N 1
ATOM 3499 C CA . PHE A 1 556 ? -13.55885 47.65946 -17.64473 1.000 54.42272 454 PHE A CA 1
ATOM 3500 C C . PHE A 1 556 ? -13.02722 49.05200 -17.32283 1.000 59.70425 454 PHE A C 1
ATOM 3501 O O . PHE A 1 556 ? -11.95038 49.43172 -17.78191 1.000 55.99534 454 PHE A O 1
ATOM 3509 N N . ASP A 1 557 ? -13.78290 49.78544 -16.49849 1.000 61.62873 455 ASP A N 1
ATOM 3510 C CA . ASP A 1 557 ? -13.32798 50.99646 -15.82338 1.000 62.64850 455 ASP A CA 1
ATOM 3511 C C . ASP A 1 557 ? -12.97060 50.67460 -14.37492 1.000 62.22030 455 ASP A C 1
ATOM 3512 O O . ASP A 1 557 ? -13.26462 49.59428 -13.86216 1.000 61.06891 455 ASP A O 1
ATOM 3517 N N . VAL A 1 558 ? -12.37176 51.65247 -13.69407 1.000 63.24095 456 VAL A N 1
ATOM 3518 C CA . VAL A 1 558 ? -11.88130 51.47202 -12.33263 1.000 60.79515 456 VAL A CA 1
ATOM 3519 C C . VAL A 1 558 ? -12.36434 52.61227 -11.43932 1.000 66.29179 456 VAL A C 1
ATOM 3520 O O . VAL A 1 558 ? -12.36330 53.78044 -11.84427 1.000 67.22591 456 VAL A O 1
ATOM 3524 N N . GLU A 1 559 ? -12.77421 52.25785 -10.21820 1.000 65.38847 457 GLU A N 1
ATOM 3525 C CA . GLU A 1 559 ? -13.27598 53.16766 -9.19770 1.000 60.97206 457 GLU A CA 1
ATOM 3526 C C . GLU A 1 559 ? -12.53404 52.87420 -7.89820 1.000 66.18920 457 GLU A C 1
ATOM 3527 O O . GLU A 1 559 ? -11.92408 51.81267 -7.74886 1.000 62.97332 457 GLU A O 1
ATOM 3533 N N . HIS A 1 560 ? -12.61270 53.80415 -6.94028 1.000 72.40204 458 HIS A N 1
ATOM 3534 C CA . HIS A 1 560 ? -11.98659 53.65426 -5.62845 1.000 71.12451 458 HIS A CA 1
ATOM 3535 C C . HIS A 1 560 ? -13.04030 53.38916 -4.55847 1.000 75.59860 458 HIS A C 1
ATOM 3536 O O . HIS A 1 560 ? -14.14714 53.92975 -4.62456 1.000 85.58219 458 HIS A O 1
ATOM 3543 N N . ILE A 1 561 ? -12.70100 52.56417 -3.56428 1.000 77.71728 459 ILE A N 1
ATOM 3544 C CA . ILE A 1 561 ? -13.62491 52.30187 -2.44209 1.000 77.37024 459 ILE A CA 1
ATOM 3545 C C . ILE A 1 561 ? -12.96873 52.40100 -1.06517 1.000 77.62164 459 ILE A C 1
ATOM 3546 O O . ILE A 1 561 ? -11.96323 53.08946 -0.88329 1.000 84.78637 459 ILE A O 1
ATOM 3551 N N . ASP A 1 565 ? -25.01587 48.06512 1.92427 1.000 96.33407 463 ASP A N 1
ATOM 3552 C CA . ASP A 1 565 ? -23.62149 48.12198 1.49694 1.000 94.59765 463 ASP A CA 1
ATOM 3553 C C . ASP A 1 565 ? -22.79760 46.99046 2.12035 1.000 99.31810 463 ASP A C 1
ATOM 3554 O O . ASP A 1 565 ? -21.85864 47.24475 2.88244 1.000 103.23139 463 ASP A O 1
ATOM 3559 N N . ASN A 1 566 ? -23.15958 45.74613 1.78547 1.000 96.94632 464 ASN A N 1
ATOM 3560 C CA . ASN A 1 566 ? -22.50590 44.54363 2.31334 1.000 93.69934 464 ASN A CA 1
ATOM 3561 C C . ASN A 1 566 ? -22.61249 44.46968 3.83903 1.000 93.39793 464 ASN A C 1
ATOM 3562 O O . ASN A 1 566 ? -21.61696 44.29817 4.54737 1.000 91.78409 464 ASN A O 1
ATOM 3564 N N . HIS A 1 567 ? -23.84207 44.58902 4.35198 1.000 93.84830 465 HIS A N 1
ATOM 3565 C CA . HIS A 1 567 ? -24.01934 44.46804 5.79544 1.000 92.72903 465 HIS A CA 1
ATOM 3566 C C . HIS A 1 567 ? -23.97311 43.01619 6.24910 1.000 90.31354 465 HIS A C 1
ATOM 3567 O O . HIS A 1 567 ? -23.54867 42.74316 7.37715 1.000 92.17876 465 HIS A O 1
ATOM 3574 N N . PHE A 1 568 ? -24.40228 42.07684 5.40150 1.000 91.37765 466 PHE A N 1
ATOM 3575 C CA . PHE A 1 568 ? -24.26808 40.66112 5.73751 1.000 86.19156 466 PHE A CA 1
ATOM 3576 C C . PHE A 1 568 ? -22.81855 40.31763 6.05558 1.000 85.84435 466 PHE A C 1
ATOM 3577 O O . PHE A 1 568 ? -22.52426 39.63515 7.04610 1.000 83.15577 466 PHE A O 1
ATOM 3585 N N . ALA A 1 569 ? -21.89424 40.79925 5.22267 1.000 87.06861 467 ALA A N 1
ATOM 3586 C CA . ALA A 1 569 ? -20.47784 40.60571 5.49757 1.000 78.19630 467 ALA A CA 1
ATOM 3587 C C . ALA A 1 569 ? -20.05465 41.35319 6.75085 1.000 82.81814 467 ALA A C 1
ATOM 3588 O O . ALA A 1 569 ? -19.15923 40.89970 7.47317 1.000 81.75660 467 ALA A O 1
ATOM 3590 N N . ASP A 1 570 ? -20.68374 42.49809 7.02305 1.000 87.66225 468 ASP A N 1
ATOM 3591 C CA . ASP A 1 570 ? -20.39179 43.22492 8.25428 1.000 89.43621 468 ASP A CA 1
ATOM 3592 C C . ASP A 1 570 ? -20.91053 42.46442 9.47063 1.000 84.82929 468 ASP A C 1
ATOM 3593 O O . ASP A 1 570 ? -20.22082 42.36108 10.49083 1.000 82.90555 468 ASP A O 1
ATOM 3598 N N . PHE A 1 571 ? -22.11666 41.91027 9.36968 1.000 83.95798 469 PHE A N 1
ATOM 3599 C CA . PHE A 1 571 ? -22.63557 41.05210 10.42616 1.000 83.10124 469 PHE A CA 1
ATOM 3600 C C . PHE A 1 571 ? -21.68346 39.89191 10.69908 1.000 87.27327 469 PHE A C 1
ATOM 3601 O O . PHE A 1 571 ? -21.22519 39.70349 11.83370 1.000 87.00225 469 PHE A O 1
ATOM 3609 N N . LEU A 1 572 ? -21.34236 39.12799 9.65369 1.000 87.52191 470 LEU A N 1
ATOM 3610 C CA . LEU A 1 572 ? -20.50710 37.93926 9.81872 1.000 87.04563 470 LEU A CA 1
ATOM 3611 C C . LEU A 1 572 ? -19.18916 38.26552 10.51521 1.000 85.11919 470 LEU A C 1
ATOM 3612 O O . LEU A 1 572 ? -18.76972 37.55830 11.43804 1.000 85.17535 470 LEU A O 1
ATOM 3617 N N . SER A 1 573 ? -18.51414 39.33293 10.07691 1.000 88.37249 471 SER A N 1
ATOM 3618 C CA . SER A 1 573 ? -17.23150 39.68550 10.68135 1.000 86.76616 471 SER A CA 1
ATOM 3619 C C . SER A 1 573 ? -17.40301 40.05738 12.14621 1.000 92.22416 471 SER A C 1
ATOM 3620 O O . SER A 1 573 ? -16.60388 39.64469 12.99914 1.000 94.16781 471 SER A O 1
ATOM 3623 N N . ARG A 1 574 ? -18.44411 40.83552 12.45721 1.000 90.03931 472 ARG A N 1
ATOM 3624 C CA . ARG A 1 574 ? -18.75388 41.12761 13.85070 1.000 90.20846 472 ARG A CA 1
ATOM 3625 C C . ARG A 1 574 ? -18.93140 39.83773 14.64265 1.000 88.70849 472 ARG A C 1
ATOM 3626 O O . ARG A 1 574 ? -18.26368 39.62823 15.66112 1.000 86.89825 472 ARG A O 1
ATOM 3628 N N . GLU A 1 575 ? -19.78747 38.93194 14.15464 1.000 90.32346 473 GLU A N 1
ATOM 3629 C CA . GLU A 1 575 ? -20.15950 37.75395 14.93638 1.000 90.36600 473 GLU A CA 1
ATOM 3630 C C . GLU A 1 575 ? -19.01373 36.76013 15.13230 1.000 92.39101 473 GLU A C 1
ATOM 3631 O O . GLU A 1 575 ? -19.13681 35.86631 15.97811 1.000 96.66763 473 GLU A O 1
ATOM 3637 N N . PHE A 1 576 ? -17.89604 36.89498 14.41872 1.000 88.01050 474 PHE A N 1
ATOM 3638 C CA . PHE A 1 576 ? -16.85036 35.88411 14.53444 1.000 90.06553 474 PHE A CA 1
ATOM 3639 C C . PHE A 1 576 ? -15.68385 36.29354 15.42863 1.000 96.59922 474 PHE A C 1
ATOM 3640 O O . PHE A 1 576 ? -15.20890 35.47070 16.22460 1.000 95.49369 474 PHE A O 1
ATOM 3648 N N . ASN A 1 577 ? -15.20320 37.53075 15.32296 1.000 96.03757 475 ASN A N 1
ATOM 3649 C CA . ASN A 1 577 ? -14.16470 38.01341 16.22986 1.000 97.48227 475 ASN A CA 1
ATOM 3650 C C . ASN A 1 577 ? -14.38220 39.48592 16.55152 1.000 98.85247 475 ASN A C 1
ATOM 3651 O O . ASN A 1 577 ? -14.82401 40.25041 15.69258 1.000 100.84481 475 ASN A O 1
#

B-factor: mean 60.44, std 13.69, range [34.48, 116.29]

Radius of gyration: 26.14 Å; Cα contacts (8 Å, |Δi|>4): 794; chains: 1; bounding box: 76×71×57 Å

Nearest PDB structures (foldseek):
  8r0s-assembly1_A  TM=1.002E+00  e=1.482E-99  Cauliflower mosaic virus
  4ol8-assembly1_A  TM=9.008E-01  e=2.001E-34  Saccharomyces cerevisiae
  8wut-assembly1_E  TM=8.531E-01  e=2.975E-29  Moloney murine leukemia virus
  8ygj-assembly1_E  TM=8.456E-01  e=2.845E-28  Moloney murine leukemia virus
  4ol8-assembly1_B  TM=4.940E-01  e=4.613E-35  Saccharomyces cerevisiae

Secondary structure (DSSP, 8-state):
---HHHHHHHHHHHHHHHHB-S-TT-TTT-----EE----SSTT---B-------HHHHHHHHHHHHHHHHHTSEEE---S-B-BEEEE--HHHHHHTSPEEEE--HHHHHTSPPP-PPPPPHHHHHHTTTT--EEEEEEBSSGGGGSEEPTTTGGGG-EEETTEEEEESBPPTT-TTHHHHHHHHHHHHHGGGTTTEEEETTEEEEEESSHHHHHHHHHHHHHHHHHHTPPB-GGG-EEEESSEEETTEEE-SSEEEE-HHHHGGGGGS-SS--SHHHHHHHHHHHGGGTTTSTTHHHHHHHHHHHH-TT-----HHHHHHHHHHHHHSSSPPPEE---TTSEEEEEEEE-SSEEEEEEEEEE-----EEEEEEEEEEE--TGGGGS-HHHHHHHHHHHHHHHHHHHHTTSEEEEEES-TTHHHHHTT-----TTHHHHHHHHHHHHTSEEEEEE---HHHHHHHHHH-

InterPro domains:
  IPR000477 Reverse transcriptase domain [PF00078] (291-448)
  IPR000477 Reverse transcriptase domain [PS50878] (268-448)
  IPR000588 Peptidase A3A, cauliflower mosaic virus-type [PF02160] (23-220)
  IPR000588 Peptidase A3A, cauliflower mosaic virus-type [PR00731] (20-33)
  IPR000588 Peptidase A3A, cauliflower mosaic virus-type [PR00731] (46-60)
  IPR000588 Peptidase A3A, cauliflower mosaic virus-type [PR00731] (101-116)
  IPR000588 Peptidase A3A, cauliflower mosaic virus-type [PR00731] (117-131)
  IPR021109 Aspartic peptidase domain superfamily [G3DSA:2.40.70.10] (5-147)
  IPR041373 Reverse transcriptase, RNase H-like domain [PF17917] (538-648)
  IPR043128 Reverse transcriptase/Diguanylate cyclase domain [G3DSA:3.30.70.270] (314-448)
  IPR043128 Reverse transcriptase/Diguanylate cyclase domain [G3DSA:3.30.70.270] (460-543)
  IPR043502 DNA/RNA polymerase superfamily [SSF56672] (231-648)
  IPR051320 Viral Replication and Maturation Polyprotein [PTHR33064] (176-668)

Foldseek 3Di:
DCCVVVVLVVVLVVLQVQQADLQLQPVNQAPLQAADEKAQQPVVDEAEDDEDDADPVFLVVCVVVVVVCVVSVQKDADPFSYEWYKDWDCDPVNVVVVHTDIDTACPRSQVRIDADPADFDDPVLVLLLQAQFQKKKKWFFNQQQSNYFYDDVHFSSQWYADSVGIMTGRTGDPPRNRRLRSQQVVVCVLCVVVSNAWDDGSGMIMGTHNDPVVVSVRSSVVSVSCRVRSTYTHVVPIDPTDQWDQDPQWTDHNWWIDGDQVLLVVLVVDALWDDDLVVLVVNVVSLVRCQFQAWQVQVLCVVSVVCNDPVHPDADPLSSVSSVLSSVCSPPRDTFTRHHLPWAKEKEKADDLWKIKIWIWTWDDDVPIDITTHTIHMDTDDPVCSPPDRLVRQVVSVVVVCVVVVSSFQVDAHEYETANPCPQCLLVVNHDDPPPPVVSVVSNVVCVSGHYYYHYDPPVVNVVSVVVND

Sequence (470 aa):
KLFITQQRMQKIEELLEKVCSENPLDPNKTKQWMKASIKLSDPSKAIKVKPMKYSPMDREEFDKQIKELLDLKVIKPSKSPHMAPAFLVNNEAEKRRGKKRMVVNYKAMNKATVGDAYNLPNKDELLTLIRGKKIFSSFDCKSGFWQVLLDQESRPLTAFTCPQGHYEWNVVPFGLKQAPSIFQRHMDEAFRVFRKFCCVYVDDILVFSNNEEDHLLHVAMILQKCNQHGIILSKKKAQLFKKKINFLGLEIDEGTHKPQGHILEHINKFPDTLEDKKQLQRFLGILTYASDYIPKLAQIRKPLQAKLKENVWRWTKEDTLYMQKVKKNLQGFPPLHHPLPEEKLIIETDASDDYWGGMLKAIKINETNTELICRYASGSFKAAEKNYHSNDKETLAVINTIKKFSIYLTPVHFLIRTNNTHFKSFVNLNYKGDSKLGRNIRWQAWLSHYSFDVEHIDNHFADFLSREFN